Protein AF-Q8R4Y8-3-F1 (afdb_monomer_lite)

Foldseek 3Di:
DQPAACLDPVVDPVPPPDDDDDDDDDDDDPPPPPCPVVDDDDDDDDDDDDDDDDDDDDDDDDDDDDDDDDDDDDDDDDDDDDDDDDDDDDDDDDDDDDDDDDDDPPPDPPPPNDHHYLLNLLVVLQVLLVVCVVPVPVSLVVCVVVVVLVSLLVNQDLVSLLVLLVVLQDPDPDPVVVVVSLVSNLSSLSSLLSSLSSLLSSLVRPVVSQLDPVRLLSNLLSLVSLLLRDCVPPPDPSSVVSSLSSLLSSLSSLLSNCVRPVVRNLLSNLQSCVVCVLSNLVSLLVQLVCCVPRVSSVLSSLSSLLSSLVSLVVVVVVCVVPPDDDDRRGVQCLLQHDDVSPVSSLSSLVSLVCQLVVDDPPDPSNVSSVSSLVSCCSRYPVSVVVCVVVCVVVVVVVVVVVVVVVVVVCVVCVDPVVVVPPPPDDD

Sequence (427 aa):
MVKHCYVGRYIFDFNFSAFTETSEYSDLNGLDDSFKFWRAPSGTSTQDHEPSSLSTSETMVAASVVSSEIQPLLPSTLLPETALDQFVTQGQREMRPVRPRDSLLSTSLNRQYVFVTPSLLSAVCSLLDNLLAVTPRDAANAFQQAHLIELLCSTVDASLIEMCIQELKTPLPLPSAVEHIQAQASFFLEYLSSLSQLLKSCLLVEPKLVTQDELLKPLITNVIRVLIVCPKDVLDVQLVLAFYRTWTHLFDLLATLLRKAGAVSLVPLTSALAKHWEAVTDTLCRCVGLSFKCPALTIASLQFLSVLLAEEEKRRVQDKDKTNEGQAPTVALLLDGTQGSLSSSERLNETILQCYEGISPKDVLKRVAANALLSLLAVSRRAQRHALRSDLIENCMEQMKHINAQLNLDLLRPGKAVLKKKGGWLH

Radius of gyration: 32.99 Å; chains: 1; bounding box: 69×82×126 Å

Structure (mmCIF, N/CA/C/O backbone):
data_AF-Q8R4Y8-3-F1
#
_entry.id   AF-Q8R4Y8-3-F1
#
loop_
_atom_site.group_PDB
_atom_site.id
_atom_site.type_symbol
_atom_site.label_atom_id
_atom_site.label_alt_id
_atom_site.label_comp_id
_atom_site.label_asym_id
_atom_site.label_entity_id
_atom_site.label_seq_id
_atom_site.pdbx_PDB_ins_code
_atom_site.Cartn_x
_atom_site.Cartn_y
_atom_site.Cartn_z
_atom_site.occupancy
_atom_site.B_iso_or_equiv
_atom_site.auth_seq_id
_atom_site.auth_comp_id
_atom_site.auth_asym_id
_atom_site.auth_atom_id
_atom_site.pdbx_PDB_model_num
ATOM 1 N N . MET A 1 1 ? -5.712 3.691 27.702 1.00 42.06 1 MET A N 1
ATOM 2 C CA . MET A 1 1 ? -5.223 2.393 27.182 1.00 42.06 1 MET A CA 1
ATOM 3 C C . MET A 1 1 ? -6.347 1.721 26.408 1.00 42.06 1 MET A C 1
ATOM 5 O O . MET A 1 1 ? -7.205 1.104 27.024 1.00 42.06 1 MET A O 1
ATOM 9 N N . VAL A 1 2 ? -6.369 1.861 25.082 1.00 48.59 2 VAL A N 1
ATOM 10 C CA . VAL A 1 2 ? -7.293 1.108 24.220 1.00 48.59 2 VAL A CA 1
ATOM 11 C C . VAL A 1 2 ? -6.577 -0.184 23.848 1.00 48.59 2 VAL A C 1
ATOM 13 O O . VAL A 1 2 ? -5.680 -0.164 23.018 1.00 48.59 2 VAL A O 1
ATOM 16 N N . LYS A 1 3 ? -6.879 -1.284 24.545 1.00 53.25 3 LYS A N 1
ATOM 17 C CA . LYS A 1 3 ? -6.354 -2.613 24.177 1.00 53.25 3 LYS A CA 1
ATOM 18 C C . LYS A 1 3 ? -7.322 -3.401 23.294 1.00 53.25 3 LYS A C 1
ATOM 20 O O . LYS A 1 3 ? -6.895 -4.346 22.648 1.00 53.25 3 LYS A O 1
ATOM 25 N N . HIS A 1 4 ? -8.597 -3.010 23.254 1.00 54.97 4 HIS A N 1
ATOM 26 C CA . HIS A 1 4 ? -9.645 -3.714 22.521 1.00 54.97 4 HIS A CA 1
ATOM 27 C C . HIS A 1 4 ? -10.646 -2.699 21.946 1.00 54.97 4 HIS A C 1
ATOM 29 O O . HIS A 1 4 ? -11.167 -1.858 22.679 1.00 54.97 4 HIS A O 1
ATOM 35 N N . CYS A 1 5 ? -10.886 -2.760 20.635 1.00 55.31 5 CYS A N 1
ATOM 36 C CA . CYS A 1 5 ? -11.985 -2.052 19.978 1.00 55.31 5 CYS A CA 1
ATOM 37 C C . CYS A 1 5 ? -13.262 -2.890 20.132 1.00 55.31 5 CYS A C 1
ATOM 39 O O . CYS A 1 5 ? -13.204 -4.118 20.096 1.00 55.31 5 CYS A O 1
ATOM 41 N N . TYR A 1 6 ? -14.409 -2.248 20.334 1.00 53.44 6 TYR A N 1
ATOM 42 C CA . TYR A 1 6 ? -15.704 -2.913 20.326 1.00 53.44 6 TYR A CA 1
ATOM 43 C C . TYR A 1 6 ? -16.021 -3.372 18.902 1.00 53.44 6 TYR A C 1
ATOM 45 O O . TYR A 1 6 ? -16.311 -2.568 18.018 1.00 53.44 6 TYR A O 1
ATOM 53 N N . VAL A 1 7 ? -15.972 -4.683 18.697 1.00 60.50 7 VAL A N 1
ATOM 54 C CA . VAL A 1 7 ? -16.185 -5.358 17.416 1.00 60.50 7 VAL A CA 1
ATOM 55 C C . VAL A 1 7 ? -17.653 -5.746 17.180 1.00 60.50 7 VAL A C 1
ATOM 57 O O . VAL A 1 7 ? -17.950 -6.670 16.426 1.00 60.50 7 VAL A O 1
ATOM 60 N N . GLY A 1 8 ? -18.609 -5.077 17.829 1.00 64.38 8 GLY A N 1
ATOM 61 C CA . GLY A 1 8 ? -20.028 -5.409 17.665 1.00 64.38 8 GLY A CA 1
ATOM 62 C C . GLY A 1 8 ? -20.325 -6.879 17.979 1.00 64.38 8 GLY A C 1
ATOM 63 O O . GLY A 1 8 ? -19.883 -7.404 19.000 1.00 64.38 8 GLY A O 1
ATOM 64 N N . ARG A 1 9 ? -21.061 -7.549 17.082 1.00 55.94 9 ARG A N 1
ATOM 65 C CA . ARG A 1 9 ? -21.491 -8.949 17.263 1.00 55.94 9 ARG A CA 1
ATOM 66 C C . ARG A 1 9 ? -20.343 -9.957 17.393 1.00 55.94 9 ARG A C 1
ATOM 68 O O . ARG A 1 9 ? -20.520 -10.959 18.073 1.00 55.94 9 ARG A O 1
ATOM 75 N N . TYR A 1 10 ? -19.165 -9.672 16.840 1.00 56.09 10 TYR A N 1
ATOM 76 C CA . TYR A 1 10 ? -18.020 -10.595 16.849 1.00 56.09 10 TYR A CA 1
ATOM 77 C C . TYR A 1 10 ? -17.258 -10.644 18.182 1.00 56.09 10 TYR A C 1
ATOM 79 O O . TYR A 1 10 ? -16.223 -11.294 18.277 1.00 56.09 10 TYR A O 1
ATOM 87 N N . ILE A 1 11 ? -17.741 -9.954 19.219 1.00 53.22 11 ILE A N 1
ATOM 88 C CA . ILE A 1 11 ? -17.202 -10.085 20.582 1.00 53.22 11 ILE A CA 1
ATOM 89 C C . ILE A 1 11 ? -17.743 -11.345 21.275 1.00 53.22 11 ILE A C 1
ATOM 91 O O . ILE A 1 11 ? -17.110 -11.859 22.196 1.00 53.22 11 ILE A O 1
ATOM 95 N N . PHE A 1 12 ? -18.894 -11.860 20.836 1.00 38.84 12 PHE A N 1
ATOM 96 C CA . PHE A 1 12 ? -19.534 -13.016 21.449 1.00 38.84 12 PHE A CA 1
ATOM 97 C C . PHE A 1 12 ? -19.282 -14.266 20.603 1.00 38.84 12 PHE A C 1
ATOM 99 O O . PHE A 1 12 ? -20.021 -14.551 19.664 1.00 38.84 12 PHE A O 1
ATOM 106 N N . ASP A 1 13 ? -18.257 -15.038 20.966 1.00 34.19 13 ASP A N 1
ATOM 107 C CA . ASP A 1 13 ? -18.217 -16.460 20.621 1.00 34.19 13 ASP A CA 1
ATOM 108 C C . ASP A 1 13 ? -19.459 -17.109 21.259 1.00 34.19 13 ASP A C 1
ATOM 110 O O . ASP A 1 13 ? -19.509 -17.337 22.468 1.00 34.19 13 ASP A O 1
ATOM 114 N N . PHE A 1 14 ? -20.493 -17.393 20.462 1.00 33.72 14 PHE A N 1
ATOM 115 C CA . PHE A 1 14 ? -21.732 -18.056 20.901 1.00 33.72 14 PHE A CA 1
ATOM 116 C C . PHE A 1 14 ? -21.537 -19.541 21.279 1.00 33.72 14 PHE A C 1
ATOM 118 O O . PHE A 1 14 ? -22.496 -20.302 21.361 1.00 33.72 14 PHE A O 1
ATOM 125 N N . ASN A 1 15 ? -20.310 -19.958 21.594 1.00 28.05 15 ASN A N 1
ATOM 126 C CA . ASN A 1 15 ? -19.993 -21.279 22.129 1.00 28.05 15 ASN A CA 1
ATOM 127 C C . ASN A 1 15 ? -20.013 -21.299 23.667 1.00 28.05 15 ASN A C 1
ATOM 129 O O . ASN A 1 15 ? -19.156 -21.918 24.299 1.00 28.05 15 ASN A O 1
ATOM 133 N N . PHE A 1 16 ? -21.006 -20.658 24.292 1.00 27.89 16 PHE A N 1
ATOM 134 C CA . PHE A 1 16 ? -21.348 -20.993 25.673 1.00 27.89 16 PHE A CA 1
ATOM 135 C C . PHE A 1 16 ? -22.191 -22.265 25.656 1.00 27.89 16 PHE A C 1
ATOM 137 O O . PHE A 1 16 ? -23.352 -22.258 25.249 1.00 27.89 16 PHE A O 1
ATOM 144 N N . SER A 1 17 ? -21.570 -23.372 26.072 1.00 30.02 17 SER A N 1
ATOM 145 C CA . SER A 1 17 ? -22.256 -24.635 26.315 1.00 30.02 17 SER A CA 1
ATOM 146 C C . SER A 1 17 ? -23.485 -24.387 27.181 1.00 30.02 17 SER A C 1
ATOM 148 O O . SER A 1 17 ? -23.376 -23.737 28.223 1.00 30.02 17 SER A O 1
ATOM 150 N N . ALA A 1 18 ? -24.620 -24.924 26.740 1.00 27.20 18 ALA A N 1
ATOM 151 C CA . ALA A 1 18 ? -25.874 -24.973 27.467 1.00 27.20 18 ALA A CA 1
ATOM 152 C C . ALA A 1 18 ? -25.643 -25.239 28.963 1.00 27.20 18 ALA A C 1
ATOM 154 O O . ALA A 1 18 ? -25.324 -26.359 29.360 1.00 27.20 18 ALA A O 1
ATOM 155 N N . PHE A 1 19 ? -25.803 -24.202 29.787 1.00 33.78 19 PHE A N 1
ATOM 156 C CA . PHE A 1 19 ? -26.061 -24.400 31.202 1.00 33.78 19 PHE A CA 1
ATOM 157 C C . PHE A 1 19 ? -27.551 -24.679 31.342 1.00 33.78 19 PHE A C 1
ATOM 159 O O . PHE A 1 19 ? -28.408 -23.814 31.175 1.00 33.78 19 PHE A O 1
ATOM 166 N N . THR A 1 20 ? -27.799 -25.961 31.554 1.00 33.31 20 THR A N 1
ATOM 167 C CA . THR A 1 20 ? -29.002 -26.601 32.057 1.00 33.31 20 THR A CA 1
ATOM 168 C C . THR A 1 20 ? -29.746 -25.727 33.070 1.00 33.31 20 THR A C 1
ATOM 170 O O . THR A 1 20 ? -29.191 -25.336 34.092 1.00 33.31 20 THR A O 1
ATOM 173 N N . GLU A 1 21 ? -31.006 -25.440 32.737 1.00 33.28 21 GLU A N 1
ATOM 174 C CA . GLU A 1 21 ? -32.186 -25.441 33.610 1.00 33.28 21 GLU A CA 1
ATOM 175 C C . GLU A 1 21 ? -31.950 -25.218 35.116 1.00 33.28 21 GLU A C 1
ATOM 177 O O . GLU A 1 21 ? -31.513 -26.124 35.818 1.00 33.28 21 GLU A O 1
ATOM 182 N N . THR A 1 22 ? -32.360 -24.070 35.665 1.00 33.28 22 THR A N 1
ATOM 183 C CA . THR A 1 22 ? -33.640 -23.895 36.397 1.00 33.28 22 THR A CA 1
ATOM 184 C C . THR A 1 22 ? -33.687 -22.566 37.172 1.00 33.28 22 THR A C 1
ATOM 186 O O . THR A 1 22 ? -32.671 -22.064 37.633 1.00 33.28 22 THR A O 1
ATOM 189 N N . SER A 1 23 ? -34.921 -22.066 37.331 1.00 34.34 23 SER A N 1
ATOM 190 C CA . SER A 1 23 ? -35.426 -21.010 38.231 1.00 34.34 23 SER A CA 1
ATOM 191 C C . SER A 1 23 ? -35.289 -19.535 37.811 1.00 34.34 23 SER A C 1
ATOM 193 O O . SER A 1 23 ? -34.368 -18.826 38.203 1.00 34.34 23 SER A O 1
ATOM 195 N N . GLU A 1 24 ? -36.273 -19.104 37.012 1.00 35.25 24 GLU A N 1
ATOM 196 C CA . GLU A 1 24 ? -37.257 -18.046 37.326 1.00 35.25 24 GLU A CA 1
ATOM 197 C C . GLU A 1 24 ? -36.810 -16.871 38.222 1.00 35.25 24 GLU A C 1
ATOM 199 O O . GLU A 1 24 ? -36.640 -17.030 39.426 1.00 35.25 24 GLU A O 1
ATOM 204 N N . TYR A 1 25 ? -36.764 -15.650 37.669 1.00 34.78 25 TYR A N 1
ATOM 205 C CA . TYR A 1 25 ? -37.827 -14.627 37.790 1.00 34.78 25 TYR A CA 1
ATOM 206 C C . TYR A 1 25 ? -37.275 -13.216 37.467 1.00 34.78 25 TYR A C 1
ATOM 208 O O . TYR A 1 25 ? -36.256 -12.797 38.006 1.00 34.78 25 TYR A O 1
ATOM 216 N N . SER A 1 26 ? -38.038 -12.462 36.665 1.00 31.19 26 SER A N 1
ATOM 217 C CA . SER A 1 26 ? -38.034 -10.994 36.469 1.00 31.19 26 SER A CA 1
ATOM 218 C C . SER A 1 26 ? -36.935 -10.294 35.636 1.00 31.19 26 SER A C 1
ATOM 220 O O . SER A 1 26 ? -35.748 -10.538 35.788 1.00 31.19 26 SER A O 1
ATOM 222 N N . ASP A 1 27 ? -37.407 -9.350 34.805 1.00 36.03 27 ASP A N 1
ATOM 223 C CA . ASP A 1 27 ? -36.706 -8.297 34.041 1.00 36.03 27 ASP A CA 1
ATOM 224 C C . ASP A 1 27 ? -36.039 -8.618 32.690 1.00 36.03 27 ASP A C 1
ATOM 226 O O . ASP A 1 27 ? -34.824 -8.714 32.556 1.00 36.03 27 ASP A O 1
ATOM 230 N N . LEU A 1 28 ? -36.853 -8.613 31.626 1.00 38.28 28 LEU A N 1
ATOM 231 C CA . LEU A 1 28 ? -36.413 -8.470 30.230 1.00 38.28 28 LEU A CA 1
ATOM 232 C C . LEU A 1 28 ? -37.400 -7.578 29.451 1.00 38.28 28 LEU A C 1
ATOM 234 O O . LEU A 1 28 ? -38.079 -8.041 28.547 1.00 38.28 28 LEU A O 1
ATOM 238 N N . ASN A 1 29 ? -37.524 -6.299 29.826 1.00 42.62 29 ASN A N 1
ATOM 239 C CA . ASN A 1 29 ? -38.286 -5.297 29.050 1.00 42.62 29 ASN A CA 1
ATOM 240 C C . ASN A 1 29 ? -37.626 -3.895 29.003 1.00 42.62 29 ASN A C 1
ATOM 242 O O . ASN A 1 29 ? -38.253 -2.939 28.561 1.00 42.62 29 ASN A O 1
ATOM 246 N N . GLY A 1 30 ? -36.363 -3.746 29.432 1.00 43.50 30 GLY A N 1
ATOM 247 C CA . GLY A 1 30 ? -35.707 -2.433 29.599 1.00 43.50 30 GLY A CA 1
ATOM 248 C C . GLY A 1 30 ? -34.555 -2.089 28.642 1.00 43.50 30 GLY A C 1
ATOM 249 O O . GLY A 1 30 ? -33.936 -1.045 28.812 1.00 43.50 30 GLY A O 1
ATOM 250 N N . LEU A 1 31 ? -34.223 -2.941 27.663 1.00 42.69 31 LEU A N 1
ATOM 251 C CA . LEU A 1 31 ? -33.022 -2.773 26.816 1.00 42.69 31 LEU A CA 1
ATOM 252 C C . LEU A 1 31 ? -33.300 -2.316 25.370 1.00 42.69 31 LEU A C 1
ATOM 254 O O . LEU A 1 31 ? -32.356 -2.106 24.611 1.00 42.69 31 LEU A O 1
ATOM 258 N N . ASP A 1 32 ? -34.565 -2.111 24.989 1.00 46.66 32 ASP A N 1
ATOM 259 C CA . ASP A 1 32 ? -34.961 -1.813 23.598 1.00 46.66 32 ASP A CA 1
ATOM 260 C C . ASP A 1 32 ? -35.022 -0.302 23.253 1.00 46.66 32 ASP A C 1
ATOM 262 O O . ASP A 1 32 ? -35.231 0.086 22.104 1.00 46.66 32 ASP A O 1
ATOM 266 N N . ASP A 1 33 ? -34.794 0.596 24.221 1.00 44.38 33 ASP A N 1
ATOM 267 C CA . ASP A 1 33 ? -34.920 2.048 23.992 1.00 44.38 33 ASP A CA 1
ATOM 268 C C . ASP A 1 33 ? -33.618 2.759 23.570 1.00 44.38 33 ASP A C 1
ATOM 270 O O . ASP A 1 33 ? -33.674 3.847 22.991 1.00 44.38 33 ASP A O 1
ATOM 274 N N . SER A 1 34 ? -32.433 2.162 23.748 1.00 44.91 34 SER A N 1
ATOM 275 C CA . SER A 1 34 ? -31.162 2.834 23.398 1.00 44.91 34 SER A CA 1
ATOM 276 C C . SER A 1 34 ? -30.831 2.852 21.898 1.00 44.91 34 SER A C 1
ATOM 278 O O . SER A 1 34 ? -29.996 3.648 21.470 1.00 44.91 34 SER A O 1
ATOM 280 N N . PHE A 1 35 ? -31.498 2.040 21.071 1.00 44.84 35 PHE A N 1
ATOM 281 C CA . PHE A 1 35 ? -31.265 2.011 19.618 1.00 44.84 35 PHE A CA 1
ATOM 282 C C . PHE A 1 35 ? -32.154 2.981 18.825 1.00 44.84 35 PHE A C 1
ATOM 284 O O . PHE A 1 35 ? -31.871 3.259 17.659 1.00 44.84 35 PHE A O 1
ATOM 291 N N . LYS A 1 36 ? -33.192 3.558 19.446 1.00 49.59 36 LYS A N 1
ATOM 292 C CA . LYS A 1 36 ? -34.135 4.467 18.769 1.00 49.59 36 LYS A CA 1
ATOM 293 C C . LYS A 1 36 ? -33.513 5.816 18.381 1.00 49.59 36 LYS A C 1
ATOM 295 O O . LYS A 1 36 ? -33.969 6.428 17.422 1.00 49.59 36 LYS A O 1
ATOM 300 N N . PHE A 1 37 ? -32.440 6.241 19.050 1.00 45.28 37 PHE A N 1
ATOM 301 C CA . PHE A 1 37 ? -31.747 7.508 18.767 1.00 45.28 37 PHE A CA 1
ATOM 302 C C . PHE A 1 37 ? -30.786 7.456 17.571 1.00 45.28 37 PHE A C 1
ATOM 304 O O . PHE A 1 37 ? -30.341 8.499 17.103 1.00 45.28 37 PHE A O 1
ATOM 311 N N . TRP A 1 38 ? -30.473 6.262 17.060 1.00 44.94 38 TRP A N 1
ATOM 312 C CA . TRP A 1 38 ? -29.463 6.074 16.010 1.00 44.94 38 TRP A CA 1
ATOM 313 C C . TRP A 1 38 ? -30.053 5.850 14.613 1.00 44.94 38 TRP A C 1
ATOM 315 O O . TRP A 1 38 ? -29.318 5.589 13.662 1.00 44.94 38 TRP A O 1
ATOM 325 N N . ARG A 1 39 ? -31.378 5.963 14.461 1.00 43.28 39 ARG A N 1
ATOM 326 C CA . ARG A 1 39 ? -32.051 5.793 13.171 1.00 43.28 39 ARG A CA 1
ATOM 327 C C . ARG A 1 39 ? -31.914 7.079 12.345 1.00 43.28 39 ARG A C 1
ATOM 329 O O . ARG A 1 39 ? -32.522 8.096 12.670 1.00 43.28 39 ARG A O 1
ATOM 336 N N . ALA A 1 40 ? -31.108 7.036 11.282 1.00 38.22 40 ALA A N 1
ATOM 337 C CA . ALA A 1 40 ? -31.041 8.114 10.295 1.00 38.22 40 ALA A CA 1
ATOM 338 C C . ALA A 1 40 ? -32.429 8.313 9.641 1.00 38.22 40 ALA A C 1
ATOM 340 O O . ALA A 1 40 ? -33.098 7.316 9.355 1.00 38.22 40 ALA A O 1
ATOM 341 N N . PRO A 1 41 ? -32.893 9.555 9.403 1.00 43.56 41 PRO A N 1
ATOM 342 C CA . PRO A 1 41 ? -34.222 9.787 8.855 1.00 43.56 41 PRO A CA 1
ATOM 343 C C . PRO A 1 41 ? -34.289 9.314 7.398 1.00 43.56 41 PRO A C 1
ATOM 345 O O . PRO A 1 41 ? -33.743 9.937 6.489 1.00 43.56 41 PRO A O 1
ATOM 348 N N . SER A 1 42 ? -34.975 8.196 7.173 1.00 39.34 42 SER A N 1
ATOM 349 C CA . SER A 1 42 ? -35.345 7.691 5.853 1.00 39.34 42 SER A CA 1
ATOM 350 C C . SER A 1 42 ? -36.441 8.581 5.258 1.00 39.34 42 SER A C 1
ATOM 352 O O . SER A 1 42 ? -37.604 8.496 5.650 1.00 39.34 42 SER A O 1
ATOM 354 N N . GLY A 1 43 ? -36.058 9.467 4.335 1.00 35.09 43 GLY A N 1
ATOM 355 C CA . GLY A 1 43 ? -36.968 10.379 3.647 1.00 35.09 43 GLY A CA 1
ATOM 356 C C . GLY A 1 43 ? -37.843 9.665 2.617 1.00 35.09 43 GLY A C 1
ATOM 357 O O . GLY A 1 43 ? -37.335 9.092 1.656 1.00 35.09 43 GLY A O 1
ATOM 358 N N . THR A 1 44 ? -39.164 9.758 2.783 1.00 37.03 44 THR A N 1
ATOM 359 C CA . THR A 1 44 ? -40.130 9.559 1.697 1.00 37.03 44 THR A CA 1
ATOM 360 C C . THR A 1 44 ? -41.177 10.675 1.705 1.00 37.03 44 THR A C 1
ATOM 362 O O . THR A 1 44 ? -41.748 11.011 2.734 1.00 37.03 44 THR A O 1
ATOM 365 N N . SER A 1 45 ? -41.359 11.227 0.504 1.00 33.00 45 SER A N 1
ATOM 366 C CA . SER A 1 45 ? -42.479 12.001 -0.043 1.00 33.00 45 SER A CA 1
ATOM 367 C C . SER A 1 45 ? -42.894 13.353 0.566 1.00 33.00 45 SER A C 1
ATOM 369 O O . SER A 1 45 ? -43.602 13.425 1.563 1.00 33.00 45 SER A O 1
ATOM 371 N N . THR A 1 46 ? -42.560 14.399 -0.198 1.00 30.70 46 THR A N 1
ATOM 372 C CA . THR A 1 46 ? -43.506 15.350 -0.820 1.00 30.70 46 THR A CA 1
ATOM 373 C C . THR A 1 46 ? -44.484 16.103 0.090 1.00 30.70 46 THR A C 1
ATOM 375 O O . THR A 1 46 ? -45.596 15.639 0.304 1.00 30.70 46 THR A O 1
ATOM 378 N N . GLN A 1 47 ? -44.148 17.341 0.469 1.00 36.59 47 GLN A N 1
ATOM 379 C CA . GLN A 1 47 ? -44.952 18.510 0.079 1.00 36.59 47 GLN A CA 1
ATOM 380 C C . GLN A 1 47 ? -44.273 19.833 0.445 1.00 36.59 47 GLN A C 1
ATOM 382 O O . GLN A 1 47 ? -43.646 19.978 1.489 1.00 36.59 47 GLN A O 1
ATOM 387 N N . ASP A 1 48 ? -44.418 20.759 -0.493 1.00 33.47 48 ASP A N 1
ATOM 388 C CA . ASP A 1 48 ? -43.978 22.145 -0.545 1.00 33.47 48 ASP A CA 1
ATOM 389 C C . ASP A 1 48 ? -44.143 22.936 0.761 1.00 33.47 48 ASP A C 1
ATOM 391 O O . ASP A 1 48 ? -45.251 23.052 1.275 1.00 33.47 48 ASP A O 1
ATOM 395 N N . HIS A 1 49 ? -43.052 23.548 1.234 1.00 35.66 49 HIS A N 1
ATOM 396 C CA . HIS A 1 49 ? -43.031 24.923 1.750 1.00 35.66 49 HIS A CA 1
ATOM 397 C C . HIS A 1 49 ? -41.581 25.373 2.034 1.00 35.66 49 HIS A C 1
ATOM 399 O O . HIS A 1 49 ? -40.908 24.870 2.931 1.00 35.66 49 HIS A O 1
ATOM 405 N N . GLU A 1 50 ? -41.099 26.342 1.249 1.00 33.34 50 GLU A N 1
ATOM 406 C CA . GLU A 1 50 ? -40.035 27.291 1.627 1.00 33.34 50 GLU A CA 1
ATOM 407 C C . GLU A 1 50 ? -40.413 28.059 2.919 1.00 33.34 50 GLU A C 1
ATOM 409 O O . GLU A 1 50 ? -41.606 28.116 3.236 1.00 33.34 50 GLU A O 1
ATOM 414 N N . PRO A 1 51 ? -39.513 28.827 3.576 1.00 39.44 51 PRO A N 1
ATOM 415 C CA . PRO A 1 51 ? -38.042 28.867 3.549 1.00 39.44 51 PRO A CA 1
ATOM 416 C C . PRO A 1 51 ? -37.445 29.045 4.980 1.00 39.44 51 PRO A C 1
ATOM 418 O O . PRO A 1 51 ? -38.144 28.965 5.985 1.00 39.44 51 PRO A O 1
ATOM 421 N N . SER A 1 52 ? -36.161 29.416 5.045 1.00 37.50 52 SER A N 1
ATOM 422 C CA . SER A 1 52 ? -35.530 30.327 6.025 1.00 37.50 52 SER A CA 1
ATOM 423 C C . SER A 1 52 ? -34.465 29.762 6.979 1.00 37.50 52 SER A C 1
ATOM 425 O O . SER A 1 52 ? -34.643 28.844 7.771 1.00 37.50 52 SER A O 1
ATOM 427 N N . SER A 1 53 ? -33.311 30.401 6.823 1.00 31.83 53 SER A N 1
ATOM 428 C CA . SER A 1 53 ? -32.033 30.347 7.511 1.00 31.83 53 SER A CA 1
ATOM 429 C C . SER A 1 53 ? -32.134 30.418 9.036 1.00 31.83 53 SER A C 1
ATOM 431 O O . SER A 1 53 ? -32.751 31.342 9.559 1.00 31.83 53 SER A O 1
ATOM 433 N N . LEU A 1 54 ? -31.395 29.565 9.752 1.00 37.59 54 LEU A N 1
ATOM 434 C CA . LEU A 1 54 ? -31.015 29.835 11.141 1.00 37.59 54 LEU A CA 1
ATOM 435 C C . LEU A 1 54 ? -29.513 29.614 11.336 1.00 37.59 54 LEU A C 1
ATOM 437 O O . LEU A 1 54 ? -28.991 28.504 11.279 1.00 37.59 54 LEU A O 1
ATOM 441 N N . SER A 1 55 ? -28.846 30.751 11.516 1.00 34.03 55 SER A N 1
ATOM 442 C CA . SER A 1 55 ? -27.459 30.924 11.921 1.00 34.03 55 SER A CA 1
ATOM 443 C C . SER A 1 55 ? -27.282 30.522 13.388 1.00 34.03 55 SER A C 1
ATOM 445 O O . SER A 1 55 ? -28.160 30.757 14.214 1.00 34.03 55 SER A O 1
ATOM 447 N N . THR A 1 56 ? -26.128 29.944 13.710 1.00 36.62 56 THR A N 1
ATOM 448 C CA . THR A 1 56 ? -25.696 29.582 15.064 1.00 36.62 56 THR A CA 1
ATOM 449 C C . THR A 1 56 ? -25.326 30.822 15.877 1.00 36.62 56 THR A C 1
ATOM 451 O O . THR A 1 56 ? -24.391 31.529 15.498 1.00 36.62 56 THR A O 1
ATOM 454 N N . SER A 1 57 ? -25.992 31.032 17.013 1.00 38.12 57 SER A N 1
ATOM 455 C CA . SER A 1 57 ? -25.607 32.023 18.021 1.00 38.12 57 SER A CA 1
ATOM 456 C C . SER A 1 57 ? -25.690 31.418 19.426 1.00 38.12 57 SER A C 1
ATOM 458 O O . SER A 1 57 ? -26.739 30.930 19.831 1.00 38.12 57 SER A O 1
ATOM 460 N N . GLU A 1 58 ? -24.561 31.510 20.134 1.00 42.72 58 GLU A N 1
ATOM 461 C CA . GLU A 1 58 ? -24.429 31.727 21.586 1.00 42.72 58 GLU A CA 1
ATOM 462 C C . GLU A 1 58 ? -24.801 30.601 22.574 1.00 42.72 58 GLU A C 1
ATOM 464 O O . GLU A 1 58 ? -25.936 30.456 23.017 1.00 42.72 58 GLU A O 1
ATOM 469 N N . THR A 1 59 ? -23.768 29.910 23.076 1.00 44.38 59 THR A N 1
ATOM 470 C CA . THR A 1 59 ? -23.792 29.256 24.396 1.00 44.38 59 THR A CA 1
ATOM 471 C C . THR A 1 59 ? -23.233 30.233 25.434 1.00 44.38 59 THR A C 1
ATOM 473 O O . THR A 1 59 ? -22.023 30.457 25.488 1.00 44.38 59 THR A O 1
ATOM 476 N N . MET A 1 60 ? -24.099 30.816 26.267 1.00 43.22 60 MET A N 1
ATOM 477 C CA . MET A 1 60 ? -23.692 31.572 27.457 1.00 43.22 60 MET A CA 1
ATOM 478 C C . MET A 1 60 ? -23.317 30.616 28.600 1.00 43.22 60 MET A C 1
ATOM 480 O O . MET A 1 60 ? -24.088 29.730 28.963 1.00 43.22 60 MET A O 1
ATOM 484 N N . VAL A 1 61 ? -22.143 30.828 29.196 1.00 38.97 61 VAL A N 1
ATOM 485 C CA . VAL A 1 61 ? -21.697 30.177 30.437 1.00 38.97 61 VAL A CA 1
ATOM 486 C C . VAL A 1 61 ? -22.129 31.051 31.616 1.00 38.97 61 VAL A C 1
ATOM 488 O O . VAL A 1 61 ? -21.668 32.183 31.749 1.00 38.97 61 VAL A O 1
ATOM 491 N N . ALA A 1 62 ? -23.010 30.537 32.474 1.00 39.25 62 ALA A N 1
ATOM 492 C CA . ALA A 1 62 ? -23.373 31.195 33.725 1.00 39.25 62 ALA A CA 1
ATOM 493 C C . ALA A 1 62 ? -22.289 30.950 34.789 1.00 39.25 62 ALA A C 1
ATOM 495 O O . ALA A 1 62 ? -22.006 29.810 35.157 1.00 39.25 62 ALA A O 1
ATOM 496 N N . ALA A 1 63 ? -21.691 32.033 35.285 1.00 31.62 63 ALA A N 1
ATOM 497 C CA . ALA A 1 63 ? -20.806 32.029 36.442 1.00 31.62 63 ALA A CA 1
ATOM 498 C C . ALA A 1 63 ? -21.638 32.043 37.734 1.00 31.62 63 ALA A C 1
ATOM 500 O O . ALA A 1 63 ? -22.464 32.935 37.918 1.00 31.62 63 ALA A O 1
ATOM 501 N N . SER A 1 64 ? -21.389 31.100 38.647 1.00 37.97 64 SER A N 1
ATOM 502 C CA . SER A 1 64 ? -21.850 31.204 40.034 1.00 37.97 64 SER A CA 1
ATOM 503 C C . SER A 1 64 ? -20.652 31.276 40.970 1.00 37.97 64 SER A C 1
ATOM 505 O O . SER A 1 64 ? -19.862 30.343 41.092 1.00 37.97 64 SER A O 1
ATOM 507 N N . VAL A 1 65 ? -20.556 32.433 41.612 1.00 37.47 65 VAL A N 1
ATOM 508 C CA . VAL A 1 65 ? -19.738 32.766 42.776 1.00 37.47 65 VAL A CA 1
ATOM 509 C C . VAL A 1 65 ? -20.126 31.851 43.946 1.00 37.47 65 VAL A C 1
ATOM 511 O O . VAL A 1 65 ? -21.311 31.581 44.117 1.00 37.47 65 VAL A O 1
ATOM 514 N N . VAL A 1 66 ? -19.153 31.384 44.738 1.00 37.25 66 VAL A N 1
ATOM 515 C CA . VAL A 1 66 ? -19.091 31.509 46.213 1.00 37.25 66 VAL A CA 1
ATOM 516 C C . VAL A 1 66 ? -17.830 30.804 46.743 1.00 37.25 66 VAL A C 1
ATOM 518 O O . VAL A 1 66 ? -17.474 29.699 46.346 1.00 37.25 66 VAL A O 1
ATOM 521 N N . SER A 1 67 ? -17.156 31.543 47.620 1.00 35.34 67 SER A N 1
ATOM 522 C CA . SER A 1 67 ? -15.893 31.323 48.318 1.00 35.34 67 SER A CA 1
ATOM 523 C C . SER A 1 67 ? -15.764 30.071 49.196 1.00 35.34 67 SER A C 1
ATOM 525 O O . SER A 1 67 ? -16.700 29.679 49.880 1.00 35.34 67 SER A O 1
ATOM 527 N N . SER A 1 68 ? -14.505 29.622 49.253 1.00 34.34 68 SER A N 1
ATOM 528 C CA . SER A 1 68 ? -13.699 29.198 50.415 1.00 34.34 68 SER A CA 1
ATOM 529 C C . SER A 1 68 ? -14.129 28.026 51.307 1.00 34.34 68 SER A C 1
ATOM 531 O O . SER A 1 68 ? -15.077 28.117 52.072 1.00 34.34 68 SER A O 1
ATOM 533 N N . GLU A 1 69 ? -13.232 27.029 51.302 1.00 33.25 69 GLU A N 1
ATOM 534 C CA . GLU A 1 69 ? -12.846 26.119 52.395 1.00 33.25 69 GLU A CA 1
ATOM 535 C C . GLU A 1 69 ? -13.910 25.153 52.951 1.00 33.25 69 GLU A C 1
ATOM 537 O O . GLU A 1 69 ? -14.829 25.545 53.655 1.00 33.25 69 GLU A O 1
ATOM 542 N N . ILE A 1 70 ? -13.703 23.843 52.732 1.00 34.88 70 ILE A N 1
ATOM 543 C CA . ILE A 1 70 ? -13.447 22.813 53.770 1.00 34.88 70 ILE A CA 1
ATOM 544 C C . ILE A 1 70 ? -13.547 21.393 53.156 1.00 34.88 70 ILE A C 1
ATOM 546 O O . ILE A 1 70 ? -14.340 21.110 52.264 1.00 34.88 70 ILE A O 1
ATOM 550 N N . GLN A 1 71 ? -12.644 20.537 53.638 1.00 32.69 71 GLN A N 1
ATOM 551 C CA . GLN A 1 71 ? -12.245 19.173 53.263 1.00 32.69 71 GLN A CA 1
ATOM 552 C C . GLN A 1 71 ? -13.328 18.061 53.221 1.00 32.69 71 GLN A C 1
ATOM 554 O O . GLN A 1 71 ? -14.415 18.227 53.768 1.00 32.69 71 GLN A O 1
ATOM 559 N N . PRO A 1 72 ? -13.006 16.891 52.612 1.00 29.86 72 PRO A N 1
ATOM 560 C CA . PRO A 1 72 ? -13.961 15.843 52.250 1.00 29.86 72 PRO A CA 1
ATOM 561 C C . PRO A 1 72 ? -14.164 14.810 53.371 1.00 29.86 72 PRO A C 1
ATOM 563 O O . PRO A 1 72 ? -13.191 14.339 53.957 1.00 29.86 72 PRO A O 1
ATOM 566 N N . LEU A 1 73 ? -15.409 14.385 53.621 1.00 34.38 73 LEU A N 1
ATOM 567 C CA . LEU A 1 73 ? -15.737 13.272 54.524 1.00 34.38 73 LEU A CA 1
ATOM 568 C C . LEU A 1 73 ? -16.883 12.401 53.974 1.00 34.38 73 LEU A C 1
ATOM 570 O O . LEU A 1 73 ? -17.817 12.891 53.346 1.00 34.38 73 LEU A O 1
ATOM 574 N N . LEU A 1 74 ? -16.727 11.093 54.209 1.00 37.88 74 LEU A N 1
ATOM 575 C CA . LEU A 1 74 ? -17.515 9.937 53.760 1.00 37.88 74 LEU A CA 1
ATOM 576 C C . LEU A 1 74 ? -19.035 9.990 54.053 1.00 37.88 74 LEU A C 1
ATOM 578 O O . LEU A 1 74 ? -19.461 10.702 54.960 1.00 37.88 74 LEU A O 1
ATOM 582 N N . PRO A 1 75 ? -19.852 9.171 53.349 1.00 35.62 75 PRO A N 1
ATOM 583 C CA . PRO A 1 75 ? -21.305 9.196 53.470 1.00 35.62 75 PRO A CA 1
ATOM 584 C C . PRO A 1 75 ? -21.796 8.361 54.662 1.00 35.62 75 PRO A C 1
ATOM 586 O O . PRO A 1 75 ? -21.542 7.158 54.736 1.00 35.62 75 PRO A O 1
ATOM 589 N N . SER A 1 76 ? -22.540 9.001 55.568 1.00 35.75 76 SER A N 1
ATOM 590 C CA . SER A 1 76 ? -23.251 8.343 56.669 1.00 35.75 76 SER A CA 1
ATOM 591 C C . SER A 1 76 ? -24.701 8.021 56.310 1.00 35.75 76 SER A C 1
ATOM 593 O O . SER A 1 76 ? -25.446 8.832 55.764 1.00 35.75 76 SER A O 1
ATOM 595 N N . THR A 1 77 ? -25.066 6.802 56.681 1.00 36.19 77 THR A N 1
ATOM 596 C CA . THR A 1 77 ? -26.374 6.148 56.702 1.00 36.19 77 THR A CA 1
ATOM 597 C C . THR A 1 77 ? -27.470 6.892 57.483 1.00 36.19 77 THR A C 1
ATOM 599 O O . THR A 1 77 ? -27.268 7.284 58.626 1.00 36.19 77 THR A O 1
ATOM 602 N N . LEU A 1 78 ? -28.638 7.002 56.835 1.00 40.12 78 LEU A N 1
ATOM 603 C CA . LEU A 1 78 ? -30.032 6.842 57.305 1.00 40.12 78 LEU A CA 1
ATOM 604 C C . LEU A 1 78 ? -30.381 7.090 58.803 1.00 40.12 78 LEU A C 1
ATOM 606 O O . LEU A 1 78 ? -30.185 6.203 59.624 1.00 40.12 78 LEU A O 1
ATOM 610 N N . LEU A 1 79 ? -30.996 8.264 59.066 1.00 43.97 79 LEU A N 1
ATOM 611 C CA . LEU A 1 79 ? -32.360 8.539 59.620 1.00 43.97 79 LEU A CA 1
ATOM 612 C C . LEU A 1 79 ? -32.850 7.885 60.953 1.00 43.97 79 LEU A C 1
ATOM 614 O O . LEU A 1 79 ? -32.505 6.751 61.254 1.00 43.97 79 LEU A O 1
ATOM 618 N N . PRO A 1 80 ? -33.761 8.540 61.720 1.00 38.53 80 PRO A N 1
ATOM 619 C CA . PRO A 1 80 ? -33.444 9.484 62.794 1.00 38.53 80 PRO A CA 1
ATOM 620 C C . PRO A 1 80 ? -34.053 9.107 64.168 1.00 38.53 80 PRO A C 1
ATOM 622 O O . PRO A 1 80 ? -34.938 8.267 64.301 1.00 38.53 80 PRO A O 1
ATOM 625 N N . GLU A 1 81 ? -33.571 9.813 65.185 1.00 32.94 81 GLU A N 1
ATOM 626 C CA . GLU A 1 81 ? -33.845 9.697 66.618 1.00 32.94 81 GLU A CA 1
ATOM 627 C C . GLU A 1 81 ? -35.153 10.390 67.049 1.00 32.94 81 GLU A C 1
ATOM 629 O O . GLU A 1 81 ? -35.444 11.505 66.611 1.00 32.94 81 GLU A O 1
ATOM 634 N N . THR A 1 82 ? -35.916 9.788 67.972 1.00 36.69 82 THR A N 1
ATOM 635 C CA . THR A 1 82 ? -36.646 10.553 69.003 1.00 36.69 82 THR A CA 1
ATOM 636 C C . THR A 1 82 ? -37.049 9.690 70.205 1.00 36.69 82 THR A C 1
ATOM 638 O O . THR A 1 82 ? -37.817 8.750 70.045 1.00 36.69 82 THR A O 1
ATOM 641 N N . ALA A 1 83 ? -36.590 10.139 71.386 1.00 38.69 83 ALA A N 1
ATOM 642 C CA . ALA A 1 83 ? -37.211 10.042 72.719 1.00 38.69 83 ALA A CA 1
ATOM 643 C C . ALA A 1 83 ? -37.389 8.638 73.340 1.00 38.69 83 ALA A C 1
ATOM 645 O O . ALA A 1 83 ? -37.854 7.712 72.698 1.00 38.69 83 ALA A O 1
ATOM 646 N N . LEU A 1 84 ? -37.170 8.388 74.627 1.00 37.16 84 LEU A N 1
ATOM 647 C CA . LEU A 1 84 ? -36.597 9.068 75.792 1.00 37.16 84 LEU A CA 1
ATOM 648 C C . LEU A 1 84 ? -36.577 7.959 76.875 1.00 37.16 84 LEU A C 1
ATOM 650 O O . LEU A 1 84 ? -37.371 7.023 76.792 1.00 37.16 84 LEU A O 1
ATOM 654 N N . ASP A 1 85 ? -35.749 8.131 77.903 1.00 36.94 85 ASP A N 1
ATOM 655 C CA . ASP A 1 85 ? -35.799 7.445 79.205 1.00 36.94 85 ASP A CA 1
ATOM 656 C C . ASP A 1 85 ? -35.298 5.993 79.310 1.00 36.94 85 ASP A C 1
ATOM 658 O O . ASP A 1 85 ? -35.607 5.130 78.503 1.00 36.94 85 ASP A O 1
ATOM 662 N N . GLN A 1 86 ? -34.602 5.567 80.363 1.00 35.31 86 GLN A N 1
ATOM 663 C CA . GLN A 1 86 ? -33.764 6.170 81.408 1.00 35.31 86 GLN A CA 1
ATOM 664 C C . GLN A 1 86 ? -33.330 4.963 82.279 1.00 35.31 86 GLN A C 1
ATOM 666 O O . GLN A 1 86 ? -34.135 4.054 82.468 1.00 35.31 86 GLN A O 1
ATOM 671 N N . PHE A 1 87 ? -32.119 4.997 82.863 1.00 34.75 87 PHE A N 1
ATOM 672 C CA . PHE A 1 87 ? -31.684 4.194 84.036 1.00 34.75 87 PHE A CA 1
ATOM 673 C C . PHE A 1 87 ? -31.379 2.679 83.810 1.00 34.75 87 PHE A C 1
ATOM 675 O O . PHE A 1 87 ? -32.091 1.997 83.097 1.00 34.75 87 PHE A O 1
ATOM 682 N N . VAL A 1 88 ? -30.373 2.007 84.402 1.00 41.25 88 VAL A N 1
ATOM 683 C CA . VAL A 1 88 ? -29.252 2.350 85.304 1.00 41.25 88 VAL A CA 1
ATOM 684 C C . VAL A 1 88 ? -28.374 1.092 85.524 1.00 41.25 88 VAL A C 1
ATOM 686 O O . VAL A 1 88 ? -28.872 -0.027 85.533 1.00 41.25 88 VAL A O 1
ATOM 689 N N . THR A 1 89 ? -27.068 1.329 85.720 1.00 38.91 89 THR A N 1
ATOM 690 C CA . THR A 1 89 ? -26.053 0.567 86.498 1.00 38.91 89 THR A CA 1
ATOM 691 C C . THR A 1 89 ? -25.587 -0.861 86.135 1.00 38.91 89 THR A C 1
ATOM 693 O O . THR A 1 89 ? -26.235 -1.850 86.444 1.00 38.91 89 THR A O 1
ATOM 696 N N . GLN A 1 90 ? -24.311 -0.905 85.705 1.00 35.44 90 GLN A N 1
ATOM 697 C CA . GLN A 1 90 ? -23.144 -1.437 86.453 1.00 35.44 90 GLN A CA 1
ATOM 698 C C . GLN A 1 90 ? -22.895 -2.963 86.499 1.00 35.44 90 GLN A C 1
ATOM 700 O O . GLN A 1 90 ? -23.638 -3.707 87.121 1.00 35.44 90 GLN A O 1
ATOM 705 N N . GLY A 1 91 ? -21.720 -3.390 85.996 1.00 35.47 91 GLY A N 1
ATOM 706 C CA . GLY A 1 91 ? -21.043 -4.598 86.503 1.00 35.47 91 GLY A CA 1
ATOM 707 C C . GLY A 1 91 ? -20.187 -5.416 85.521 1.00 35.47 91 GLY A C 1
ATOM 708 O O . GLY A 1 91 ? -20.684 -6.334 84.896 1.00 35.47 91 GLY A O 1
ATOM 709 N N . GLN A 1 92 ? -18.880 -5.125 85.485 1.00 35.31 92 GLN A N 1
ATOM 710 C CA . GLN A 1 92 ? -17.754 -6.085 85.419 1.00 35.31 92 GLN A CA 1
ATOM 711 C C . GLN A 1 92 ? -17.576 -7.096 84.245 1.00 35.31 92 GLN A C 1
ATOM 713 O O . GLN A 1 92 ? -18.190 -8.148 84.184 1.00 35.31 92 GLN A O 1
ATOM 718 N N . ARG A 1 93 ? -16.577 -6.769 83.403 1.00 30.66 93 ARG A N 1
ATOM 719 C CA . ARG A 1 93 ? -15.413 -7.556 82.908 1.00 30.66 93 ARG A CA 1
ATOM 720 C C . ARG A 1 93 ? -15.521 -9.066 82.565 1.00 30.66 93 ARG A C 1
ATOM 722 O O . ARG A 1 93 ? -15.827 -9.890 83.409 1.00 30.66 93 ARG A O 1
ATOM 729 N N . GLU A 1 94 ? -14.946 -9.352 81.384 1.00 31.91 94 GLU A N 1
ATOM 730 C CA . GLU A 1 94 ? -14.289 -10.592 80.903 1.00 31.91 94 GLU A CA 1
ATOM 731 C C . GLU A 1 94 ? -15.133 -11.691 80.231 1.00 31.91 94 GLU A C 1
ATOM 733 O O . GLU A 1 94 ? -15.556 -12.644 80.863 1.00 31.91 94 GLU A O 1
ATOM 738 N N . MET A 1 95 ? -15.221 -11.631 78.891 1.00 36.28 95 MET A N 1
ATOM 739 C CA . MET A 1 95 ? -14.914 -12.764 77.992 1.00 36.28 95 MET A CA 1
ATOM 740 C C . MET A 1 95 ? -14.796 -12.239 76.543 1.00 36.28 95 MET A C 1
ATOM 742 O O . MET A 1 95 ? -15.765 -11.744 75.973 1.00 36.28 95 MET A O 1
ATOM 746 N N . ARG A 1 96 ? -13.609 -12.313 75.923 1.00 30.64 96 ARG A N 1
ATOM 747 C CA . ARG A 1 96 ? -13.436 -12.089 74.469 1.00 30.64 96 ARG A CA 1
ATOM 748 C C . ARG A 1 96 ? -14.080 -13.257 73.705 1.00 30.64 96 ARG A C 1
ATOM 750 O O . ARG A 1 96 ? -13.654 -14.385 73.947 1.00 30.64 96 ARG A O 1
ATOM 757 N N . PRO A 1 97 ? -14.965 -13.040 72.715 1.00 36.88 97 PRO A N 1
ATOM 758 C CA . PRO A 1 97 ? -15.244 -14.056 71.718 1.00 36.88 97 PRO A CA 1
ATOM 759 C C . PRO A 1 97 ? -14.284 -13.870 70.537 1.00 36.88 97 PRO A C 1
ATOM 761 O O . PRO A 1 97 ? -14.343 -12.893 69.790 1.00 36.88 97 PRO A O 1
ATOM 764 N N . VAL A 1 98 ? -13.373 -14.832 70.400 1.00 34.94 98 VAL A N 1
ATOM 765 C CA . VAL A 1 98 ? -12.617 -15.127 69.179 1.00 34.94 98 VAL A CA 1
ATOM 766 C C . VAL A 1 98 ? -13.627 -15.352 68.048 1.00 34.94 98 VAL A C 1
ATOM 768 O O . VAL A 1 98 ? -14.473 -16.235 68.163 1.00 34.94 98 VAL A O 1
ATOM 771 N N . ARG A 1 99 ? -13.573 -14.552 66.974 1.00 37.59 99 ARG A N 1
ATOM 772 C CA . ARG A 1 99 ? -14.359 -14.792 65.751 1.00 37.59 99 ARG A CA 1
ATOM 773 C C . ARG A 1 99 ? -13.493 -15.402 64.646 1.00 37.59 99 ARG A C 1
ATOM 775 O O . ARG A 1 99 ? -12.298 -15.104 64.592 1.00 37.59 99 ARG A O 1
ATOM 782 N N . PRO A 1 100 ? -14.078 -16.286 63.821 1.00 34.06 100 PRO A N 1
ATOM 783 C CA . PRO A 1 100 ? -13.359 -17.274 63.037 1.00 34.06 100 PRO A CA 1
ATOM 784 C C . PRO A 1 100 ? -12.777 -16.671 61.763 1.00 34.06 100 PRO A C 1
ATOM 786 O O . PRO A 1 100 ? -13.208 -15.640 61.255 1.00 34.06 100 PRO A O 1
ATOM 789 N N . ARG A 1 101 ? -11.743 -17.352 61.293 1.00 31.55 101 ARG A N 1
ATOM 790 C CA . ARG A 1 101 ? -10.880 -17.007 60.177 1.00 31.55 101 ARG A CA 1
ATOM 791 C C . ARG A 1 101 ? -11.532 -17.490 58.881 1.00 31.55 101 ARG A C 1
ATOM 793 O O . ARG A 1 101 ? -11.216 -18.585 58.429 1.00 31.55 101 ARG A O 1
ATOM 800 N N . ASP A 1 102 ? -12.395 -16.672 58.291 1.00 34.84 102 ASP A N 1
ATOM 801 C CA . ASP A 1 102 ? -12.943 -16.956 56.964 1.00 34.84 102 ASP A CA 1
ATOM 802 C C . ASP A 1 102 ? -12.051 -16.342 55.883 1.00 34.84 102 ASP A C 1
ATOM 804 O O . ASP A 1 102 ? -11.988 -15.137 55.640 1.00 34.84 102 ASP A O 1
ATOM 808 N N . SER A 1 103 ? -11.280 -17.255 55.301 1.00 34.53 103 SER A N 1
ATOM 809 C CA . SER A 1 103 ? -10.610 -17.160 54.013 1.00 34.53 103 SER A CA 1
ATOM 810 C C . SER A 1 103 ? -11.609 -16.827 52.892 1.00 34.53 103 SER A C 1
ATOM 812 O O . SER A 1 103 ? -12.786 -17.151 53.008 1.00 34.53 103 SER A O 1
ATOM 814 N N . LEU A 1 104 ? -11.087 -16.313 51.769 1.00 32.53 104 LEU A N 1
ATOM 815 C CA . LEU A 1 104 ? -11.749 -16.145 50.457 1.00 32.53 104 LEU A CA 1
ATOM 816 C C . LEU A 1 104 ? -12.430 -14.795 50.164 1.00 32.53 104 LEU A C 1
ATOM 818 O O . LEU A 1 104 ? -13.542 -14.750 49.654 1.00 32.53 104 LEU A O 1
ATOM 822 N N . LEU A 1 105 ? -11.716 -13.684 50.354 1.00 33.47 105 LEU A N 1
ATOM 823 C CA . LEU A 1 105 ? -12.002 -12.427 49.640 1.00 33.47 105 LEU A CA 1
ATOM 824 C C . LEU A 1 105 ? -10.709 -11.820 49.071 1.00 33.47 105 LEU A C 1
ATOM 826 O O . LEU A 1 105 ? -10.379 -10.660 49.290 1.00 33.47 105 LEU A O 1
ATOM 830 N N . SER A 1 106 ? -9.958 -12.617 48.312 1.00 33.56 106 SER A N 1
ATOM 831 C CA . SER A 1 106 ? -9.090 -12.090 47.256 1.00 33.56 106 SER A CA 1
ATOM 832 C C . SER A 1 106 ? -9.980 -11.829 46.041 1.00 33.56 106 SER A C 1
ATOM 834 O O . SER A 1 106 ? -10.073 -12.639 45.121 1.00 33.56 106 SER A O 1
ATOM 836 N N . THR A 1 107 ? -10.708 -10.714 46.090 1.00 35.12 107 THR A N 1
ATOM 837 C CA . THR A 1 107 ? -11.471 -10.181 44.965 1.00 35.12 107 THR A CA 1
ATOM 838 C C . THR A 1 107 ? -10.533 -9.995 43.779 1.00 35.12 107 THR A C 1
ATOM 840 O O . THR A 1 107 ? -9.590 -9.203 43.797 1.00 35.12 107 THR A O 1
ATOM 843 N N . SER A 1 108 ? -10.786 -10.793 42.748 1.00 39.06 108 SER A N 1
ATOM 844 C CA . SER A 1 108 ? -10.214 -10.670 41.419 1.00 39.06 108 SER A CA 1
ATOM 845 C C . SER A 1 108 ? -10.312 -9.217 40.954 1.00 39.06 108 SER A C 1
ATOM 847 O O . SER A 1 108 ? -11.394 -8.634 40.897 1.00 39.06 108 SER A O 1
ATOM 849 N N . LEU A 1 109 ? -9.162 -8.618 40.638 1.00 34.62 109 LEU A N 1
ATOM 850 C CA . LEU A 1 109 ? -9.065 -7.323 39.969 1.00 34.62 109 LEU A CA 1
ATOM 851 C C . LEU A 1 109 ? -9.921 -7.359 38.695 1.00 34.62 109 LEU A C 1
ATOM 853 O O . LEU A 1 109 ? -9.523 -7.925 37.676 1.00 34.62 109 LEU A O 1
ATOM 857 N N . ASN A 1 110 ? -11.111 -6.768 38.775 1.00 36.88 110 ASN A N 1
ATOM 858 C CA . ASN A 1 110 ? -12.025 -6.599 37.660 1.00 36.88 110 ASN A CA 1
ATOM 859 C C . ASN A 1 110 ? -11.361 -5.649 36.653 1.00 36.88 110 ASN A C 1
ATOM 861 O O . ASN A 1 110 ? -11.274 -4.439 36.868 1.00 36.88 110 ASN A O 1
ATOM 865 N N . ARG A 1 111 ? -10.791 -6.216 35.589 1.00 39.94 111 ARG A N 1
ATOM 866 C CA . ARG A 1 111 ? -10.139 -5.479 34.507 1.00 39.94 111 ARG A CA 1
ATOM 867 C C . ARG A 1 111 ? -11.230 -4.672 33.801 1.00 39.94 111 ARG A C 1
ATOM 869 O O . ARG A 1 111 ? -11.965 -5.227 33.000 1.00 39.94 111 ARG A O 1
ATOM 876 N N . GLN A 1 112 ? -11.381 -3.388 34.127 1.00 42.72 112 GLN A N 1
ATOM 877 C CA . GLN A 1 112 ? -12.318 -2.500 33.431 1.00 42.72 112 GLN A CA 1
ATOM 878 C C . GLN A 1 112 ? -11.957 -2.460 31.937 1.00 42.72 112 GLN A C 1
ATOM 880 O O . GLN A 1 112 ? -10.978 -1.832 31.530 1.00 42.72 112 GLN A O 1
ATOM 885 N N . TYR A 1 113 ? -12.728 -3.175 31.120 1.00 46.97 113 TYR A N 1
ATOM 886 C CA . TYR A 1 113 ? -12.634 -3.134 29.667 1.00 46.97 113 TYR A CA 1
ATOM 887 C C . TYR A 1 113 ? -13.353 -1.870 29.183 1.00 46.97 113 TYR A C 1
ATOM 889 O O . TYR A 1 113 ? -14.579 -1.801 29.187 1.00 46.97 113 TYR A O 1
ATOM 897 N N . VAL A 1 114 ? -12.591 -0.844 28.795 1.00 54.38 114 VAL A N 1
ATOM 898 C CA . VAL A 1 114 ? -13.143 0.328 28.101 1.00 54.38 114 VAL A CA 1
ATOM 899 C C . VAL A 1 114 ? -13.376 -0.068 26.647 1.00 54.38 114 VAL A C 1
ATOM 901 O O . VAL A 1 114 ? -12.426 -0.202 25.876 1.00 54.38 114 VAL A O 1
ATOM 904 N N . PHE A 1 115 ? -14.638 -0.289 26.290 1.00 61.97 115 PHE A N 1
ATOM 905 C CA . PHE A 1 115 ? -15.055 -0.580 24.924 1.00 61.97 115 PHE A CA 1
ATOM 906 C C . PHE A 1 115 ? -15.053 0.707 24.098 1.00 61.97 115 PHE A C 1
ATOM 908 O O . PHE A 1 115 ? -15.780 1.650 24.399 1.00 61.97 115 PHE A O 1
ATOM 915 N N . VAL A 1 116 ? -14.224 0.749 23.057 1.00 73.00 116 VAL A N 1
ATOM 916 C CA . VAL A 1 116 ? -14.156 1.885 22.131 1.00 73.00 116 VAL A CA 1
ATOM 917 C C . VAL A 1 116 ? -14.863 1.516 20.838 1.00 73.00 116 VAL A C 1
ATOM 919 O O . VAL A 1 116 ? -14.532 0.503 20.237 1.00 73.00 116 VAL A O 1
ATOM 922 N N . THR A 1 117 ? -15.826 2.319 20.395 1.00 85.06 117 THR A N 1
ATOM 923 C CA . THR A 1 117 ? -16.524 2.077 19.127 1.00 85.06 117 THR A CA 1
ATOM 924 C C . THR A 1 117 ? -15.655 2.490 17.928 1.00 85.06 117 THR A C 1
ATOM 926 O O . THR A 1 117 ? -14.867 3.435 18.043 1.00 85.06 117 THR A O 1
ATOM 929 N N . PRO A 1 118 ? -15.807 1.856 16.748 1.00 87.44 118 PRO A N 1
ATOM 930 C CA . PRO A 1 118 ? -15.082 2.268 15.543 1.00 87.44 118 PRO A CA 1
ATOM 931 C C . PRO A 1 118 ? -15.352 3.731 15.160 1.00 87.44 118 PRO A C 1
ATOM 933 O O . PRO A 1 118 ? -14.443 4.431 14.726 1.00 87.44 118 PRO A O 1
ATOM 936 N N . SER A 1 119 ? -16.566 4.233 15.408 1.00 90.56 119 SER A N 1
ATOM 937 C CA . SER A 1 119 ? -16.920 5.644 15.201 1.00 90.56 119 SER A CA 1
ATOM 938 C C . SER A 1 119 ? -16.118 6.585 16.107 1.00 90.56 119 SER A C 1
ATOM 940 O O . SER A 1 119 ? -15.672 7.638 15.655 1.00 90.56 119 SER A O 1
ATOM 942 N N . LEU A 1 120 ? -15.867 6.204 17.369 1.00 92.06 120 LEU A N 1
ATOM 943 C CA . LEU A 1 120 ? -15.002 6.990 18.252 1.00 92.06 120 LEU A CA 1
ATOM 944 C C . LEU A 1 120 ? -13.558 6.985 17.745 1.00 92.06 120 LEU A C 1
ATOM 946 O O . LEU A 1 120 ? -12.919 8.033 17.729 1.00 92.06 120 LEU A O 1
ATOM 950 N N . LEU A 1 121 ? -13.052 5.838 17.283 1.00 93.19 121 LEU A N 1
ATOM 951 C CA . LEU A 1 121 ? -11.721 5.777 16.674 1.00 93.19 121 LEU A CA 1
ATOM 952 C C . LEU A 1 121 ? -11.634 6.625 15.395 1.00 93.19 121 LEU A C 1
ATOM 954 O O . LEU A 1 121 ? -10.634 7.309 15.205 1.00 93.19 121 LEU A O 1
ATOM 958 N N . SER A 1 122 ? -12.678 6.642 14.558 1.00 93.88 122 SER A N 1
ATOM 959 C CA . SER A 1 122 ? -12.775 7.509 13.371 1.00 93.88 122 SER A CA 1
ATOM 960 C C . SER A 1 122 ? -12.659 8.993 13.748 1.00 93.88 122 SER A C 1
ATOM 962 O O . SER A 1 122 ? -11.848 9.728 13.172 1.00 93.88 122 SER A O 1
ATOM 964 N N . ALA A 1 123 ? -13.402 9.422 14.774 1.00 94.38 123 ALA A N 1
ATOM 965 C CA . ALA A 1 123 ? -13.345 10.787 15.296 1.00 94.38 123 ALA A CA 1
ATOM 966 C C . ALA A 1 123 ? -11.964 11.128 15.880 1.00 94.38 123 ALA A C 1
ATOM 968 O O . ALA A 1 123 ? -11.432 12.205 15.610 1.00 94.38 123 ALA A O 1
ATOM 969 N N . VAL A 1 124 ? -11.348 10.200 16.621 1.00 94.31 124 VAL A N 1
ATOM 970 C CA . VAL A 1 124 ? -9.981 10.360 17.140 1.00 94.31 124 VAL A CA 1
ATOM 971 C C . VAL A 1 124 ? -8.983 10.502 15.992 1.00 94.31 124 VAL A C 1
ATOM 973 O O . VAL A 1 124 ? -8.184 11.432 16.013 1.00 94.31 124 VAL A O 1
ATOM 976 N N . CYS A 1 125 ? -9.043 9.654 14.962 1.00 95.50 125 CYS A N 1
ATOM 977 C CA . CYS A 1 125 ? -8.167 9.769 13.795 1.00 95.50 125 CYS A CA 1
ATOM 978 C C . CYS A 1 125 ? -8.314 11.125 13.096 1.00 95.50 125 CYS A C 1
ATOM 980 O O . CYS A 1 125 ? -7.308 11.745 12.766 1.00 95.50 125 CYS A O 1
ATOM 982 N N . SER A 1 126 ? -9.546 11.609 12.935 1.00 94.44 126 SER A N 1
ATOM 983 C CA . SER A 1 126 ? -9.822 12.913 12.319 1.00 94.44 126 SER A CA 1
ATOM 984 C C . SER A 1 126 ? -9.293 14.080 13.164 1.00 94.44 126 SER A C 1
ATOM 986 O O . SER A 1 126 ? -8.735 15.039 12.635 1.00 94.44 126 SER A O 1
ATOM 988 N N . LEU A 1 127 ? -9.419 14.000 14.493 1.00 95.56 127 LEU A N 1
ATOM 989 C CA . LEU A 1 127 ? -8.859 14.994 15.410 1.00 95.56 127 LEU A CA 1
ATOM 990 C C . LEU A 1 127 ? -7.325 15.012 15.358 1.00 95.56 127 LEU A C 1
ATOM 992 O O . LEU A 1 127 ? -6.726 16.085 15.334 1.00 95.56 127 LEU A O 1
ATOM 996 N N . LEU A 1 128 ? -6.696 13.836 15.327 1.00 95.50 128 LEU A N 1
ATOM 997 C CA . LEU A 1 128 ? -5.243 13.702 15.217 1.00 95.50 128 LEU A CA 1
ATOM 998 C C . LEU A 1 128 ? -4.727 14.204 13.863 1.00 95.50 128 LEU A C 1
ATOM 1000 O O . LEU A 1 128 ? -3.667 14.821 13.821 1.00 95.50 128 LEU A O 1
ATOM 1004 N N . ASP A 1 129 ? -5.479 13.995 12.780 1.00 94.81 129 ASP A N 1
ATOM 1005 C CA . ASP A 1 129 ? -5.148 14.523 11.452 1.00 94.81 129 ASP A CA 1
ATOM 1006 C C . ASP A 1 129 ? -5.164 16.060 11.450 1.00 94.81 129 ASP A C 1
ATOM 1008 O O . ASP A 1 129 ? -4.198 16.699 11.031 1.00 94.81 129 ASP A O 1
ATOM 1012 N N . ASN A 1 130 ? -6.199 16.662 12.048 1.00 94.25 130 ASN A N 1
ATOM 1013 C CA . ASN A 1 130 ? -6.273 18.112 12.244 1.00 94.25 130 ASN A CA 1
ATOM 1014 C C . ASN A 1 130 ? -5.135 18.637 13.133 1.00 94.25 130 ASN A C 1
ATOM 1016 O O . ASN A 1 130 ? -4.547 19.676 12.837 1.00 94.25 130 ASN A O 1
ATOM 1020 N N . LEU A 1 131 ? -4.792 17.920 14.207 1.00 94.38 131 LEU A N 1
ATOM 1021 C CA . LEU A 1 131 ? -3.674 18.287 15.076 1.00 94.38 131 LEU A CA 1
ATOM 1022 C C . LEU A 1 131 ? -2.346 18.267 14.305 1.00 94.38 131 LEU A C 1
ATOM 1024 O O . LEU A 1 131 ? -1.562 19.207 14.415 1.00 94.38 131 LEU A O 1
ATOM 1028 N N . LEU A 1 132 ? -2.121 17.244 13.476 1.00 93.81 132 LEU A N 1
ATOM 1029 C CA . LEU A 1 132 ? -0.936 17.150 12.627 1.00 93.81 132 LEU A CA 1
ATOM 1030 C C . LEU A 1 132 ? -0.894 18.275 11.575 1.00 93.81 132 LEU A C 1
ATOM 1032 O O . LEU A 1 132 ? 0.185 18.752 11.233 1.00 93.81 132 LEU A O 1
ATOM 1036 N N . ALA A 1 133 ? -2.048 18.735 11.085 1.00 92.56 133 ALA A N 1
ATOM 1037 C CA . ALA A 1 133 ? -2.123 19.869 10.166 1.00 92.56 133 ALA A CA 1
ATOM 1038 C C . ALA A 1 133 ? -1.749 21.208 10.835 1.00 92.56 133 ALA A C 1
ATOM 1040 O O . ALA A 1 133 ? -1.128 22.055 10.191 1.00 92.56 133 ALA A O 1
ATOM 1041 N N . VAL A 1 134 ? -2.096 21.402 12.114 1.00 94.12 134 VAL A N 1
ATOM 1042 C CA . VAL A 1 134 ? -1.826 22.649 12.857 1.00 94.12 134 VAL A CA 1
ATOM 1043 C C . VAL A 1 134 ? -0.411 22.673 13.449 1.00 94.12 134 VAL A C 1
ATOM 1045 O O . VAL A 1 134 ? 0.275 23.690 13.346 1.00 94.12 134 VAL A O 1
ATOM 1048 N N . THR A 1 135 ? 0.055 21.571 14.046 1.00 93.31 135 THR A N 1
ATOM 1049 C CA . THR A 1 135 ? 1.367 21.473 14.718 1.00 93.31 135 THR A CA 1
ATOM 1050 C C . THR A 1 135 ? 2.155 20.234 14.269 1.00 93.31 135 THR A C 1
ATOM 1052 O O . THR A 1 135 ? 2.440 19.343 15.070 1.00 93.31 135 THR A O 1
ATOM 1055 N N . PRO A 1 136 ? 2.585 20.154 12.995 1.00 92.06 136 PRO A N 1
ATOM 1056 C CA . PRO A 1 136 ? 3.079 18.912 12.393 1.00 92.06 136 PRO A CA 1
ATOM 1057 C C . PRO A 1 136 ? 4.248 18.269 13.143 1.00 92.06 136 PRO A C 1
ATOM 1059 O O . PRO A 1 136 ? 4.237 17.062 13.368 1.00 92.06 136 PRO A O 1
ATOM 1062 N N . ARG A 1 137 ? 5.254 19.051 13.554 1.00 91.81 137 ARG A N 1
ATOM 1063 C CA . ARG A 1 137 ? 6.453 18.506 14.217 1.00 91.81 137 ARG A CA 1
ATOM 1064 C C . ARG A 1 137 ? 6.177 18.055 15.648 1.00 91.81 137 ARG A C 1
ATOM 1066 O O . ARG A 1 137 ? 6.588 16.962 16.027 1.00 91.81 137 ARG A O 1
ATOM 1073 N N . ASP A 1 138 ? 5.470 18.869 16.425 1.00 92.50 138 ASP A N 1
ATOM 1074 C CA . ASP A 1 138 ? 5.176 18.557 17.826 1.00 92.50 138 ASP A CA 1
ATOM 1075 C C . ASP A 1 138 ? 4.191 17.391 17.931 1.00 92.50 138 ASP A C 1
ATOM 1077 O O . ASP A 1 138 ? 4.399 16.474 18.725 1.00 92.50 138 ASP A O 1
ATOM 1081 N N . ALA A 1 139 ? 3.171 17.374 17.069 1.00 93.25 139 ALA A N 1
ATOM 1082 C CA . ALA A 1 139 ? 2.224 16.273 16.974 1.00 93.25 139 ALA A CA 1
ATOM 1083 C C . ALA A 1 139 ? 2.911 14.973 16.527 1.00 93.25 139 ALA A C 1
ATOM 1085 O O . ALA A 1 139 ? 2.708 13.942 17.162 1.00 93.25 139 ALA A O 1
ATOM 1086 N N . ALA A 1 140 ? 3.782 15.011 15.509 1.00 92.62 140 ALA A N 1
ATOM 1087 C CA . ALA A 1 140 ? 4.549 13.837 15.080 1.00 92.62 140 ALA A CA 1
ATOM 1088 C C . ALA A 1 140 ? 5.413 13.260 16.216 1.00 92.62 140 ALA A C 1
ATOM 1090 O O . ALA A 1 140 ? 5.390 12.051 16.455 1.00 92.62 140 ALA A O 1
ATOM 1091 N N . ASN A 1 141 ? 6.113 14.121 16.963 1.00 92.38 141 ASN A N 1
ATOM 1092 C CA . ASN A 1 141 ? 6.908 13.706 18.119 1.00 92.38 141 ASN A CA 1
ATOM 1093 C C . ASN A 1 141 ? 6.032 13.094 19.222 1.00 92.38 141 ASN A C 1
ATOM 1095 O O . ASN A 1 141 ? 6.377 12.048 19.771 1.00 92.38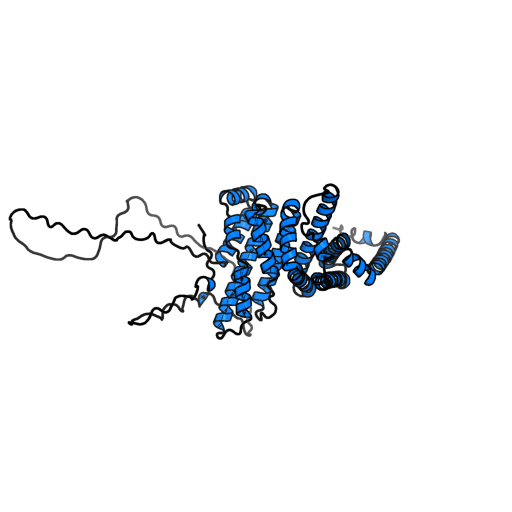 141 ASN A O 1
ATOM 1099 N N . ALA A 1 142 ? 4.882 13.703 19.523 1.00 93.00 142 ALA A N 1
ATOM 1100 C CA . ALA A 1 142 ? 3.937 13.175 20.503 1.00 93.00 142 ALA A CA 1
ATOM 1101 C C . ALA A 1 142 ? 3.365 11.813 20.072 1.00 93.00 142 ALA A C 1
ATOM 1103 O O . ALA A 1 142 ? 3.253 10.901 20.891 1.00 93.00 142 ALA A O 1
ATOM 1104 N N . PHE A 1 143 ? 3.053 11.641 18.783 1.00 93.38 143 PHE A N 1
ATOM 1105 C CA . PHE A 1 143 ? 2.548 10.378 18.239 1.00 93.38 143 PHE A CA 1
ATOM 1106 C C . PHE A 1 143 ? 3.585 9.267 18.358 1.00 93.38 143 PHE A C 1
ATOM 1108 O O . PHE A 1 143 ? 3.224 8.143 18.713 1.00 93.38 143 PHE A O 1
ATOM 1115 N N . GLN A 1 144 ? 4.857 9.593 18.104 1.00 91.50 144 GLN A N 1
ATOM 1116 C CA . GLN A 1 144 ? 5.973 8.670 18.272 1.00 91.50 144 GLN A CA 1
ATOM 1117 C C . GLN A 1 144 ? 6.163 8.277 19.739 1.00 91.50 144 GLN A C 1
ATOM 1119 O O . GLN A 1 144 ? 6.236 7.093 20.046 1.00 91.50 144 GLN A O 1
ATOM 1124 N N . GLN A 1 145 ? 6.207 9.252 20.652 1.00 91.62 145 GLN A N 1
ATOM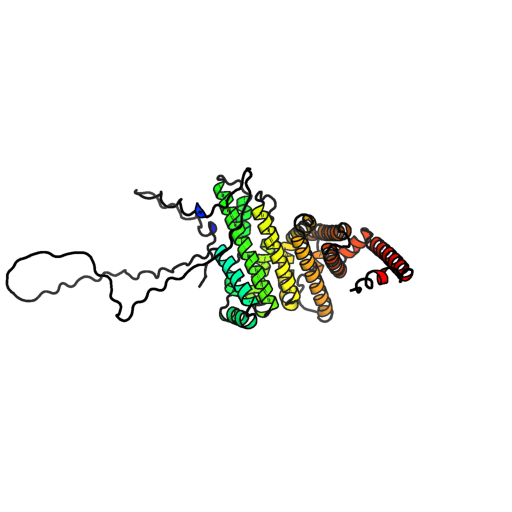 1125 C CA . GLN A 1 145 ? 6.417 9.002 22.083 1.00 91.62 145 GLN A CA 1
ATOM 1126 C C . GLN A 1 145 ? 5.303 8.154 22.705 1.00 91.62 145 GLN A C 1
ATOM 1128 O O . GLN A 1 145 ? 5.562 7.338 23.585 1.00 91.62 145 GLN A O 1
ATOM 1133 N N . ALA A 1 146 ? 4.064 8.345 22.256 1.00 91.25 146 ALA A N 1
ATOM 1134 C CA . ALA A 1 146 ? 2.910 7.617 22.766 1.00 91.25 146 ALA A CA 1
ATOM 1135 C C . ALA A 1 146 ? 2.577 6.341 21.966 1.00 91.25 146 ALA A C 1
ATOM 1137 O O . ALA A 1 146 ? 1.565 5.705 22.265 1.00 91.25 146 ALA A O 1
ATOM 1138 N N . HIS A 1 147 ? 3.387 5.966 20.962 1.00 90.69 147 HIS A N 1
ATOM 1139 C CA . HIS A 1 147 ? 3.148 4.815 20.077 1.00 90.69 147 HIS A CA 1
ATOM 1140 C C . HIS A 1 147 ? 1.716 4.786 19.499 1.00 90.69 147 HIS A C 1
ATOM 1142 O O . HIS A 1 147 ? 1.103 3.732 19.317 1.00 90.69 147 HIS A O 1
ATOM 1148 N N . LEU A 1 148 ? 1.136 5.965 19.231 1.00 91.62 148 LEU A N 1
ATOM 1149 C CA . LEU A 1 148 ? -0.290 6.082 18.899 1.00 91.62 148 LEU A CA 1
ATOM 1150 C C . LEU A 1 148 ? -0.626 5.434 17.559 1.00 91.62 148 LEU A C 1
ATOM 1152 O O . LEU A 1 148 ? -1.671 4.799 17.428 1.00 91.62 148 LEU A O 1
ATOM 1156 N N . ILE A 1 149 ? 0.262 5.577 16.574 1.00 92.06 149 ILE A N 1
ATOM 1157 C CA . ILE A 1 149 ? 0.072 5.004 15.239 1.00 92.06 149 ILE A CA 1
ATOM 1158 C C . ILE A 1 149 ? 0.080 3.474 15.298 1.00 92.06 149 ILE A C 1
ATOM 1160 O O . ILE A 1 149 ? -0.775 2.843 14.680 1.00 92.06 149 ILE A O 1
ATOM 1164 N N . GLU A 1 150 ? 0.985 2.891 16.088 1.00 91.12 150 GLU A N 1
ATOM 1165 C CA . GLU A 1 150 ? 1.060 1.445 16.319 1.00 91.12 150 GLU A CA 1
ATOM 1166 C C . GLU A 1 150 ? -0.234 0.920 16.946 1.00 91.12 150 GLU A C 1
ATOM 1168 O O . GLU A 1 150 ? -0.843 -0.021 16.435 1.00 91.12 150 GLU A O 1
ATOM 1173 N N . LEU A 1 151 ? -0.701 1.587 18.008 1.00 89.94 151 LEU A N 1
ATOM 1174 C CA . LEU A 1 151 ? -1.937 1.230 18.701 1.00 89.94 151 LEU A CA 1
ATOM 1175 C C . LEU A 1 151 ? -3.152 1.311 17.776 1.00 89.94 151 LEU A C 1
ATOM 1177 O O . LEU A 1 151 ? -3.937 0.367 17.735 1.00 89.94 151 LEU A O 1
ATOM 1181 N N . LEU A 1 152 ? -3.300 2.389 17.002 1.00 92.06 152 LEU A N 1
ATOM 1182 C CA . LEU A 1 152 ? -4.408 2.529 16.056 1.00 92.06 152 LEU A CA 1
ATOM 1183 C C . LEU A 1 152 ? -4.352 1.438 14.978 1.00 92.06 152 LEU A C 1
ATOM 1185 O O . LEU A 1 152 ? -5.332 0.723 14.781 1.00 92.06 152 LEU A O 1
ATOM 1189 N N . CYS A 1 153 ? -3.195 1.227 14.346 1.00 91.19 153 CYS A N 1
ATOM 1190 C CA . CYS A 1 153 ? -3.042 0.191 13.322 1.00 91.19 153 CYS A CA 1
ATOM 1191 C C . CYS A 1 153 ? -3.319 -1.219 13.866 1.00 91.19 153 CYS A C 1
ATOM 1193 O O . CYS A 1 153 ? -3.905 -2.031 13.153 1.00 91.19 153 CYS A O 1
ATOM 1195 N N . SER A 1 154 ? -2.967 -1.499 15.127 1.00 88.00 154 SER A N 1
ATOM 1196 C CA . SER A 1 154 ? -3.219 -2.799 15.769 1.00 88.00 154 SER A CA 1
ATOM 1197 C C . SER A 1 154 ? -4.706 -3.139 15.925 1.00 88.00 154 SER A C 1
ATOM 1199 O O . SER A 1 154 ? -5.056 -4.308 16.055 1.00 88.00 154 SER A O 1
ATOM 1201 N N . THR A 1 155 ? -5.590 -2.134 15.896 1.00 87.19 155 THR A N 1
ATOM 1202 C CA . THR A 1 155 ? -7.044 -2.343 15.991 1.00 87.19 155 THR A CA 1
ATOM 1203 C C . THR A 1 155 ? -7.708 -2.636 14.647 1.00 87.19 155 THR A C 1
ATOM 1205 O O . THR A 1 155 ? -8.885 -2.996 14.617 1.00 87.19 155 THR A O 1
ATOM 1208 N N . VAL A 1 156 ? -6.982 -2.488 13.535 1.00 87.94 156 VAL A N 1
ATOM 1209 C CA . VAL A 1 156 ? -7.499 -2.792 12.200 1.00 87.94 156 VAL A CA 1
ATOM 1210 C C . VAL A 1 156 ? -7.425 -4.291 11.959 1.00 87.94 156 VAL A C 1
ATOM 1212 O O . VAL A 1 156 ? -6.338 -4.863 11.877 1.00 87.94 156 VAL A O 1
ATOM 1215 N N . ASP A 1 157 ? -8.580 -4.908 11.741 1.00 87.44 157 ASP A N 1
ATOM 1216 C CA . ASP A 1 157 ? -8.669 -6.287 11.281 1.00 87.44 157 ASP A CA 1
ATOM 1217 C C . ASP A 1 157 ? -9.597 -6.384 10.066 1.00 87.44 157 ASP A C 1
ATOM 1219 O O . ASP A 1 157 ? -10.808 -6.164 10.145 1.00 87.44 157 ASP A O 1
ATOM 1223 N N . ALA A 1 158 ? -9.005 -6.716 8.916 1.00 89.44 158 ALA A N 1
ATOM 1224 C CA . ALA A 1 158 ? -9.734 -6.894 7.666 1.00 89.44 158 ALA A CA 1
ATOM 1225 C C . ALA A 1 158 ? -10.704 -8.089 7.709 1.00 89.44 158 ALA A C 1
ATOM 1227 O O . ALA A 1 158 ? -11.691 -8.091 6.974 1.00 89.44 158 ALA A O 1
ATOM 1228 N N . SER A 1 159 ? -10.461 -9.074 8.586 1.00 89.94 159 SER A N 1
ATOM 1229 C CA . SER A 1 159 ? -11.326 -10.248 8.740 1.00 89.94 159 SER A CA 1
ATOM 1230 C C . SER A 1 159 ? -12.741 -9.864 9.168 1.00 89.94 159 SER A C 1
ATOM 1232 O O . SER A 1 159 ? -13.705 -10.462 8.707 1.00 89.94 159 SER A O 1
ATOM 1234 N N . LEU A 1 160 ? -12.882 -8.807 9.967 1.00 88.94 160 LEU A N 1
ATOM 1235 C CA . LEU A 1 160 ? -14.170 -8.327 10.459 1.00 88.94 160 LEU A CA 1
ATOM 1236 C C . LEU A 1 160 ? -15.034 -7.767 9.332 1.00 88.94 160 LEU A C 1
ATOM 1238 O O . LEU A 1 160 ? -16.230 -8.036 9.265 1.00 88.94 160 LEU A O 1
ATOM 1242 N N . ILE A 1 161 ? -14.419 -7.004 8.425 1.00 90.12 161 ILE A N 1
ATOM 1243 C CA . ILE A 1 161 ? -15.103 -6.461 7.247 1.00 90.12 161 ILE A CA 1
ATOM 1244 C C . ILE A 1 161 ? -15.472 -7.609 6.303 1.00 90.12 161 ILE A C 1
ATOM 1246 O O . ILE A 1 161 ? -16.591 -7.647 5.800 1.00 90.12 161 ILE A O 1
ATOM 1250 N N . GLU A 1 162 ? -14.564 -8.567 6.092 1.00 89.75 162 GLU A N 1
ATOM 1251 C CA . GLU A 1 162 ? -14.840 -9.773 5.302 1.00 89.75 162 GLU A CA 1
ATOM 1252 C C . GLU A 1 162 ? -16.027 -10.566 5.862 1.00 89.75 162 GLU A C 1
ATOM 1254 O O . GLU A 1 162 ? -16.933 -10.897 5.098 1.00 89.75 162 GLU A O 1
ATOM 1259 N N . MET A 1 163 ? -16.061 -10.808 7.176 1.00 89.12 163 MET A N 1
ATOM 1260 C CA . MET A 1 163 ? -17.162 -11.501 7.849 1.00 89.12 163 MET A CA 1
ATOM 1261 C C . MET A 1 163 ? -18.479 -10.743 7.694 1.00 89.12 163 MET A C 1
ATOM 1263 O O . MET A 1 163 ? -19.454 -11.339 7.246 1.00 89.12 163 MET A O 1
ATOM 1267 N N . CYS A 1 164 ? -18.501 -9.422 7.922 1.00 87.81 164 CYS A N 1
ATOM 1268 C CA . CYS A 1 164 ? -19.713 -8.623 7.714 1.00 87.81 164 CYS A CA 1
ATOM 1269 C C . CYS A 1 164 ? -20.263 -8.777 6.290 1.00 87.81 164 CYS A C 1
ATOM 1271 O O . CYS A 1 164 ? -21.469 -8.893 6.093 1.00 87.81 164 CYS A O 1
ATOM 1273 N N . ILE A 1 165 ? -19.391 -8.784 5.279 1.00 88.75 165 ILE A N 1
ATOM 1274 C CA . ILE A 1 165 ? -19.814 -8.907 3.880 1.00 88.75 165 ILE A CA 1
ATOM 1275 C C . ILE A 1 165 ? -20.235 -10.332 3.531 1.00 88.75 165 ILE A C 1
ATOM 1277 O O . ILE A 1 165 ? -21.151 -10.508 2.731 1.00 88.75 165 ILE A O 1
ATOM 1281 N N . GLN A 1 166 ? -19.606 -11.348 4.119 1.00 88.00 166 GLN A N 1
ATOM 1282 C CA . GLN A 1 166 ? -20.043 -12.735 3.968 1.00 88.00 166 GLN A CA 1
ATOM 1283 C C . GLN A 1 166 ? -21.419 -12.957 4.599 1.00 88.00 166 GLN A C 1
ATOM 1285 O O . GLN A 1 166 ? -22.284 -13.541 3.951 1.00 88.00 166 GLN A O 1
ATOM 1290 N N . GLU A 1 167 ? -21.659 -12.427 5.799 1.00 86.12 167 GLU A N 1
ATOM 1291 C CA . GLU A 1 167 ? -22.965 -12.496 6.458 1.00 86.12 167 GLU A CA 1
ATOM 1292 C C . GLU A 1 167 ? -24.045 -11.813 5.612 1.00 86.12 167 GLU A C 1
ATOM 1294 O O . GLU A 1 167 ? -25.087 -12.412 5.356 1.00 86.12 167 GLU A O 1
ATOM 1299 N N . LEU A 1 168 ? -23.775 -10.619 5.069 1.00 85.69 168 LEU A N 1
ATOM 1300 C CA . LEU A 1 168 ? -24.712 -9.912 4.183 1.00 85.69 168 LEU A CA 1
ATOM 1301 C C . LEU A 1 168 ? -25.033 -10.654 2.875 1.00 85.69 168 LEU A C 1
ATOM 1303 O O . LEU A 1 168 ? -26.062 -10.371 2.264 1.00 85.69 168 LEU A O 1
ATOM 1307 N N . LYS A 1 169 ? -24.180 -11.586 2.433 1.00 84.06 169 LYS A N 1
ATOM 1308 C CA . LYS A 1 169 ? -24.439 -12.439 1.259 1.00 84.06 169 LYS A CA 1
ATOM 1309 C C . LYS A 1 169 ? -25.310 -13.646 1.585 1.00 84.06 169 LYS A C 1
ATOM 1311 O O . LYS A 1 169 ? -25.923 -14.216 0.683 1.00 84.06 169 LYS A O 1
ATOM 1316 N N . THR A 1 170 ? -25.354 -14.057 2.849 1.00 82.19 170 THR A N 1
ATOM 1317 C CA . THR A 1 170 ? -26.225 -15.144 3.295 1.00 82.19 170 THR A CA 1
ATOM 1318 C C . THR A 1 170 ? -27.641 -14.621 3.548 1.00 82.19 170 THR A C 1
ATOM 1320 O O . THR A 1 170 ? -27.793 -13.514 4.065 1.00 82.19 170 THR A O 1
ATOM 1323 N N . PRO A 1 171 ? -28.701 -15.369 3.186 1.00 75.75 171 PRO A N 1
ATOM 1324 C CA . PRO A 1 171 ? -30.073 -14.939 3.438 1.00 75.75 171 PRO A CA 1
ATOM 1325 C C . PRO A 1 171 ? -30.339 -14.887 4.949 1.00 75.75 171 PRO A C 1
ATOM 1327 O O . PRO A 1 171 ? -30.587 -15.907 5.590 1.00 75.75 171 PRO A O 1
ATOM 1330 N N . LEU A 1 172 ? -30.256 -13.684 5.520 1.00 77.94 172 LEU A N 1
ATOM 1331 C CA . LEU A 1 172 ? -30.524 -13.429 6.932 1.00 77.94 172 LEU A CA 1
ATOM 1332 C C . LEU A 1 172 ? -32.040 -13.420 7.200 1.00 77.94 172 LEU A C 1
ATOM 1334 O O . LEU A 1 172 ? -32.793 -12.807 6.443 1.00 77.94 172 LEU A O 1
ATOM 1338 N N . PRO A 1 173 ? -32.507 -14.048 8.294 1.00 69.31 173 PRO A N 1
ATOM 1339 C CA . PRO A 1 173 ? -33.936 -14.213 8.561 1.00 69.31 173 PRO A CA 1
ATOM 1340 C C . PRO A 1 173 ? -34.647 -12.927 9.010 1.00 69.31 173 PRO A C 1
ATOM 1342 O O . PRO A 1 173 ? -35.870 -12.856 8.917 1.00 69.31 173 PRO A O 1
ATOM 1345 N N . LEU A 1 174 ? -33.918 -11.919 9.510 1.00 80.25 174 LEU A N 1
ATOM 1346 C CA . LEU A 1 174 ? -34.505 -10.716 10.108 1.00 80.25 174 LEU A CA 1
ATOM 1347 C C . LEU A 1 174 ? -33.970 -9.431 9.445 1.00 80.25 174 LEU A C 1
ATOM 1349 O O . LEU A 1 174 ? -32.753 -9.224 9.458 1.00 80.25 174 LEU A O 1
ATOM 1353 N N . PRO A 1 175 ? -34.837 -8.528 8.940 1.00 79.56 175 PRO A N 1
ATOM 1354 C CA . PRO A 1 175 ? -34.411 -7.277 8.302 1.00 79.56 175 PRO A CA 1
ATOM 1355 C C . PRO A 1 175 ? -33.534 -6.387 9.193 1.00 79.56 175 PRO A C 1
ATOM 1357 O O . PRO A 1 175 ? -32.542 -5.839 8.724 1.00 79.56 175 PRO A O 1
ATOM 1360 N N . SER A 1 176 ? -33.824 -6.304 10.497 1.00 81.94 176 SER A N 1
ATOM 1361 C CA . SER A 1 176 ? -33.016 -5.500 11.427 1.00 81.94 176 SER A CA 1
ATOM 1362 C C . SER A 1 176 ? -31.586 -6.025 11.577 1.00 81.94 176 SER A C 1
ATOM 1364 O O . SER A 1 176 ? -30.657 -5.244 11.764 1.00 81.94 176 SER A O 1
ATOM 1366 N N . ALA A 1 177 ? -31.364 -7.339 11.449 1.00 84.19 177 ALA A N 1
ATOM 1367 C CA . ALA A 1 177 ? -30.017 -7.903 11.491 1.00 84.19 177 ALA A CA 1
ATOM 1368 C C . ALA A 1 177 ? -29.173 -7.421 10.302 1.00 84.19 177 ALA A C 1
ATOM 1370 O O . ALA A 1 177 ? -27.997 -7.112 10.484 1.00 84.19 177 ALA A O 1
ATOM 1371 N N . VAL A 1 178 ? -29.785 -7.299 9.119 1.00 84.94 178 VAL A N 1
ATOM 1372 C CA . VAL A 1 178 ? -29.132 -6.765 7.916 1.00 84.94 178 VAL A CA 1
ATOM 1373 C C . VAL A 1 178 ? -28.706 -5.313 8.146 1.00 84.94 178 VAL A C 1
ATOM 1375 O O . VAL A 1 178 ? -27.543 -4.987 7.918 1.00 84.94 178 VAL A O 1
ATOM 1378 N N . GLU A 1 179 ? -29.600 -4.468 8.672 1.00 86.56 179 GLU A N 1
ATOM 1379 C CA . GLU A 1 179 ? -29.303 -3.059 8.980 1.00 86.56 179 GLU A CA 1
ATOM 1380 C C . GLU A 1 179 ? -28.149 -2.918 9.987 1.00 86.56 179 GLU A C 1
ATOM 1382 O O . GLU A 1 179 ? -27.242 -2.106 9.796 1.00 86.56 179 GLU A O 1
ATOM 1387 N N . HIS A 1 180 ? -28.127 -3.744 11.040 1.00 87.12 180 HIS A N 1
ATOM 1388 C CA . HIS A 1 180 ? -27.047 -3.726 12.029 1.00 87.12 180 HIS A CA 1
ATOM 1389 C C . HIS A 1 180 ? -25.691 -4.131 11.436 1.00 87.12 180 HIS A C 1
ATOM 1391 O O . HIS A 1 180 ? -24.686 -3.480 11.727 1.00 87.12 180 HIS A O 1
ATOM 1397 N N . ILE A 1 181 ? -25.649 -5.173 10.599 1.00 87.38 181 ILE A N 1
ATOM 1398 C CA . ILE A 1 181 ? -24.405 -5.616 9.952 1.00 87.38 181 ILE A CA 1
ATOM 1399 C C . ILE A 1 181 ? -23.926 -4.561 8.945 1.00 87.38 181 ILE A C 1
ATOM 1401 O O . ILE A 1 181 ? -22.732 -4.264 8.887 1.00 87.38 181 ILE A O 1
ATOM 1405 N N . GLN A 1 182 ? -24.842 -3.933 8.201 1.00 89.81 182 GLN A N 1
ATOM 1406 C CA . GLN A 1 182 ? -24.524 -2.832 7.286 1.00 89.81 182 GLN A CA 1
ATOM 1407 C C . GLN A 1 182 ? -23.945 -1.619 8.019 1.00 89.81 182 GLN A C 1
ATOM 1409 O O . GLN A 1 182 ? -22.916 -1.081 7.598 1.00 89.81 182 GLN A O 1
ATOM 1414 N N . ALA A 1 183 ? -24.558 -1.208 9.132 1.00 88.88 183 ALA A N 1
ATOM 1415 C CA . ALA A 1 183 ? -24.051 -0.120 9.963 1.00 88.88 183 ALA A CA 1
ATOM 1416 C C . ALA A 1 183 ? -22.664 -0.460 10.525 1.00 88.88 183 ALA A C 1
ATOM 1418 O O . ALA A 1 183 ? -21.737 0.341 10.426 1.00 88.88 183 ALA A O 1
ATOM 1419 N N . GLN A 1 184 ? -22.486 -1.681 11.033 1.00 90.19 184 GLN A N 1
ATOM 1420 C CA . GLN A 1 184 ? -21.208 -2.149 11.558 1.00 90.19 184 GLN A CA 1
ATOM 1421 C C . GLN A 1 184 ? -20.102 -2.155 10.489 1.00 90.19 184 GLN A C 1
ATOM 1423 O O . GLN A 1 184 ? -19.010 -1.641 10.737 1.00 90.19 184 GLN A O 1
ATOM 1428 N N . ALA A 1 185 ? -20.382 -2.681 9.293 1.00 90.94 185 ALA A N 1
ATOM 1429 C CA . ALA A 1 185 ? -19.454 -2.634 8.164 1.00 90.94 185 ALA A CA 1
ATOM 1430 C C . ALA A 1 185 ? -19.103 -1.188 7.786 1.00 90.94 185 ALA A C 1
ATOM 1432 O O . ALA A 1 185 ? -17.929 -0.866 7.603 1.00 90.94 185 ALA A O 1
ATOM 1433 N N . SER A 1 186 ? -20.102 -0.304 7.745 1.00 92.00 186 SER A N 1
ATOM 1434 C CA . SER A 1 186 ? -19.912 1.119 7.449 1.00 92.00 186 SER A CA 1
ATOM 1435 C C . SER A 1 186 ? -19.007 1.800 8.478 1.00 92.00 186 SER A C 1
ATOM 1437 O O . SER A 1 186 ? -18.084 2.508 8.089 1.00 92.00 186 SER A O 1
ATOM 1439 N N . PHE A 1 187 ? -19.186 1.533 9.776 1.00 91.50 187 PHE A N 1
ATOM 1440 C CA . PHE A 1 187 ? -18.338 2.106 10.827 1.00 91.50 187 PHE A CA 1
ATOM 1441 C C . PHE A 1 187 ? -16.886 1.626 10.752 1.00 91.50 187 PHE A C 1
ATOM 1443 O O . PHE A 1 187 ? -15.967 2.416 10.969 1.00 91.50 187 PHE A O 1
ATOM 1450 N N . PHE A 1 188 ? -16.649 0.354 10.416 1.00 92.00 188 PHE A N 1
ATOM 1451 C CA . PHE A 1 188 ? -15.286 -0.137 10.197 1.00 92.00 188 PHE A CA 1
ATOM 1452 C C . PHE A 1 188 ? -14.641 0.488 8.956 1.00 92.00 188 PHE A C 1
ATOM 1454 O O . PHE A 1 188 ? -13.466 0.855 8.993 1.00 92.00 188 PHE A O 1
ATOM 1461 N N . LEU A 1 189 ? -15.401 0.641 7.869 1.00 94.00 189 LEU A N 1
ATOM 1462 C CA . LEU A 1 189 ? -14.927 1.291 6.646 1.00 94.00 189 LEU A CA 1
ATOM 1463 C C . LEU A 1 189 ? -14.620 2.773 6.869 1.00 94.00 189 LEU A C 1
ATOM 1465 O O . LEU A 1 189 ? -13.616 3.268 6.352 1.00 94.00 189 LEU A O 1
ATOM 1469 N N . GLU A 1 190 ? -15.447 3.465 7.650 1.00 94.06 190 GLU A N 1
ATOM 1470 C CA . GLU A 1 190 ? -15.235 4.857 8.035 1.00 94.06 190 GLU A CA 1
ATOM 1471 C C . GLU A 1 190 ? -13.985 5.002 8.905 1.00 94.06 190 GLU A C 1
ATOM 1473 O O . GLU A 1 190 ? -13.128 5.834 8.609 1.00 94.06 190 GLU A O 1
ATOM 1478 N N . TYR A 1 191 ? -13.821 4.134 9.909 1.00 94.31 191 TYR A N 1
ATOM 1479 C CA . TYR A 1 191 ? -12.609 4.096 10.722 1.00 94.31 191 TYR A CA 1
ATOM 1480 C C . TYR A 1 191 ? -11.358 3.903 9.857 1.00 94.31 191 TYR A C 1
ATOM 1482 O O . TYR A 1 191 ? -10.401 4.669 9.972 1.00 94.31 191 TYR A O 1
ATOM 1490 N N . LEU A 1 192 ? -11.378 2.929 8.943 1.00 94.81 192 LEU A N 1
ATOM 1491 C CA . LEU A 1 192 ? -10.251 2.662 8.054 1.00 94.81 192 LEU A CA 1
ATOM 1492 C C . LEU A 1 192 ? -9.968 3.835 7.106 1.00 94.81 192 LEU A C 1
ATOM 1494 O O . LEU A 1 192 ? -8.809 4.160 6.855 1.00 94.81 192 LEU A O 1
ATOM 1498 N N . SER A 1 193 ? -11.015 4.501 6.614 1.00 95.31 193 SER A N 1
ATOM 1499 C CA . SER A 1 193 ? -10.909 5.733 5.832 1.00 95.31 193 SER A CA 1
ATOM 1500 C C . SER A 1 193 ? -10.195 6.829 6.633 1.00 95.31 193 SER A C 1
ATOM 1502 O O . SER A 1 193 ? -9.162 7.330 6.189 1.00 95.31 193 SER A O 1
ATOM 1504 N N . SER A 1 194 ? -10.677 7.155 7.833 1.00 95.31 194 SER A N 1
ATOM 1505 C CA . SER A 1 194 ? -10.091 8.190 8.697 1.00 95.31 194 SER A CA 1
ATOM 1506 C C . SER A 1 194 ? -8.657 7.850 9.116 1.00 95.31 194 SER A C 1
ATOM 1508 O O . SER A 1 194 ? -7.774 8.707 9.088 1.00 95.31 194 SER A O 1
ATOM 1510 N N . LEU A 1 195 ? -8.380 6.579 9.424 1.00 95.69 195 LEU A N 1
ATOM 1511 C CA . LEU A 1 195 ? -7.030 6.110 9.724 1.00 95.69 195 LEU A CA 1
ATOM 1512 C C . LEU A 1 195 ? -6.104 6.252 8.512 1.00 95.69 195 LEU A C 1
ATOM 1514 O O . LEU A 1 195 ? -4.982 6.726 8.651 1.00 95.69 195 LEU A O 1
ATOM 1518 N N . SER A 1 196 ? -6.555 5.871 7.316 1.00 95.12 196 SER A N 1
ATOM 1519 C CA . SER A 1 196 ? -5.735 5.973 6.103 1.00 95.12 196 SER A CA 1
ATOM 1520 C C . SER A 1 196 ? -5.394 7.422 5.739 1.00 95.12 196 SER A C 1
ATOM 1522 O O . SER A 1 196 ? -4.288 7.690 5.266 1.00 95.12 196 SER A O 1
ATOM 1524 N N . GLN A 1 197 ? -6.293 8.370 6.025 1.00 95.81 197 GLN A N 1
ATOM 1525 C CA . GLN A 1 197 ? -6.023 9.802 5.898 1.00 95.81 197 GLN A CA 1
ATOM 1526 C C . GLN A 1 197 ? -4.967 10.269 6.905 1.00 95.81 197 GLN A C 1
ATOM 1528 O O . GLN A 1 197 ? -3.969 10.851 6.483 1.00 95.81 197 GLN A O 1
ATOM 1533 N N . LEU A 1 198 ? -5.121 9.921 8.188 1.00 95.62 198 LEU A N 1
ATOM 1534 C CA . LEU A 1 198 ? -4.131 10.219 9.227 1.00 95.62 198 LEU A CA 1
ATOM 1535 C C . LEU A 1 198 ? -2.748 9.655 8.867 1.00 95.62 198 LEU A C 1
ATOM 1537 O O . LEU A 1 198 ? -1.750 10.370 8.909 1.00 95.62 198 LEU A O 1
ATOM 1541 N N . LEU A 1 199 ? -2.678 8.385 8.455 1.00 95.38 199 LEU A N 1
ATOM 1542 C CA . LEU A 1 199 ? -1.428 7.731 8.054 1.00 95.38 199 LEU A CA 1
ATOM 1543 C C . LEU A 1 199 ? -0.782 8.417 6.848 1.00 95.38 199 LEU A C 1
ATOM 1545 O O . LEU A 1 199 ? 0.439 8.584 6.812 1.00 95.38 199 LEU A O 1
ATOM 1549 N N . LYS A 1 200 ? -1.589 8.847 5.871 1.00 94.94 200 LYS A N 1
ATOM 1550 C CA . LYS A 1 200 ? -1.116 9.639 4.732 1.00 94.94 200 LYS A CA 1
ATOM 1551 C C . LYS A 1 200 ? -0.490 10.947 5.216 1.00 94.94 200 LYS A C 1
ATOM 1553 O O . LYS A 1 200 ? 0.614 11.270 4.785 1.00 94.94 200 LYS A O 1
ATOM 1558 N N . SER A 1 201 ? -1.143 11.670 6.120 1.00 94.25 201 SER A N 1
ATOM 1559 C CA . SER A 1 201 ? -0.612 12.912 6.688 1.00 94.25 201 SER A CA 1
ATOM 1560 C C . SER A 1 201 ? 0.674 12.665 7.490 1.00 94.25 201 SER A C 1
ATOM 1562 O O . SER A 1 201 ? 1.659 13.379 7.296 1.00 94.25 201 SER A O 1
ATOM 1564 N N . CYS A 1 202 ? 0.741 11.591 8.287 1.00 94.06 202 CYS A N 1
ATOM 1565 C CA . CYS A 1 202 ? 1.962 11.178 8.986 1.00 94.06 202 CYS A CA 1
ATOM 1566 C C . CYS A 1 202 ? 3.121 10.898 8.017 1.00 94.06 202 CYS A C 1
ATOM 1568 O O . CYS A 1 202 ? 4.223 11.393 8.236 1.00 94.06 202 CYS A O 1
ATOM 1570 N N . LEU A 1 203 ? 2.877 10.180 6.914 1.00 94.06 203 LEU A N 1
ATOM 1571 C CA . LEU A 1 203 ? 3.882 9.912 5.874 1.00 94.06 203 LEU A CA 1
ATOM 1572 C C . LEU A 1 203 ? 4.408 11.186 5.196 1.00 94.06 203 LEU A C 1
ATOM 1574 O O . LEU A 1 203 ? 5.538 11.199 4.707 1.00 94.06 203 LEU A O 1
ATOM 1578 N N . LEU A 1 204 ? 3.596 12.244 5.122 1.00 92.88 204 LEU A N 1
ATOM 1579 C CA . LEU A 1 204 ? 4.013 13.526 4.554 1.00 92.88 204 LEU A CA 1
ATOM 1580 C C . LEU A 1 204 ? 4.896 14.334 5.513 1.00 92.88 204 LEU A C 1
ATOM 1582 O O . LEU A 1 204 ? 5.772 15.053 5.031 1.00 92.88 204 LEU A O 1
ATOM 1586 N N . VAL A 1 205 ? 4.675 14.210 6.825 1.00 92.25 205 VAL A N 1
ATOM 1587 C CA . VAL A 1 205 ? 5.416 14.941 7.865 1.00 92.25 205 VAL A CA 1
ATOM 1588 C C . VAL A 1 205 ? 6.693 14.205 8.275 1.00 92.25 205 VAL A C 1
ATOM 1590 O O . VAL A 1 205 ? 7.776 14.770 8.162 1.00 92.25 205 VAL A O 1
ATOM 1593 N N . GLU A 1 206 ? 6.578 12.951 8.715 1.00 91.00 206 GLU A N 1
ATOM 1594 C CA . GLU A 1 206 ? 7.692 12.125 9.191 1.00 91.00 206 GLU A CA 1
ATOM 1595 C C . GLU A 1 206 ? 7.472 10.659 8.759 1.00 91.00 206 GLU A C 1
ATOM 1597 O O . GLU A 1 206 ? 6.789 9.893 9.448 1.00 91.00 206 GLU A O 1
ATOM 1602 N N . PRO A 1 207 ? 8.057 10.222 7.623 1.00 89.75 207 PRO A N 1
ATOM 1603 C CA . PRO A 1 207 ? 7.849 8.878 7.081 1.00 89.75 207 PRO A CA 1
ATOM 1604 C C . PRO A 1 207 ? 8.195 7.745 8.056 1.00 89.75 207 PRO A C 1
ATOM 1606 O O . PRO A 1 207 ? 7.605 6.669 7.978 1.00 89.75 207 PRO A O 1
ATOM 1609 N N . LYS A 1 208 ? 9.128 7.979 8.991 1.00 89.81 208 LYS A N 1
ATOM 1610 C CA . LYS A 1 208 ? 9.579 6.991 9.986 1.00 89.81 208 LYS A CA 1
ATOM 1611 C C . LYS A 1 208 ? 8.472 6.510 10.926 1.00 89.81 208 LYS A C 1
ATOM 1613 O O . LYS A 1 208 ? 8.592 5.424 11.482 1.00 89.81 208 LYS A O 1
ATOM 1618 N N . LEU A 1 209 ? 7.394 7.282 11.082 1.00 88.88 209 LEU A N 1
ATOM 1619 C CA . LEU A 1 209 ? 6.251 6.908 11.922 1.00 88.88 209 LEU A CA 1
ATOM 1620 C C . LEU A 1 209 ? 5.507 5.667 11.404 1.00 88.88 209 LEU A C 1
ATOM 1622 O O . LEU A 1 209 ? 4.913 4.946 12.196 1.00 88.88 209 LEU A O 1
ATOM 1626 N N . VAL A 1 210 ? 5.521 5.427 10.087 1.00 88.94 210 VAL A N 1
ATOM 1627 C CA . VAL A 1 210 ? 4.712 4.376 9.433 1.00 88.94 210 VAL A CA 1
ATOM 1628 C C . VAL A 1 210 ? 5.584 3.287 8.794 1.00 88.94 210 VAL A C 1
ATOM 1630 O O . VAL A 1 210 ? 5.111 2.188 8.523 1.00 88.94 210 VAL A O 1
ATOM 1633 N N . THR A 1 211 ? 6.872 3.554 8.557 1.00 88.00 211 THR A N 1
ATOM 1634 C CA . THR A 1 211 ? 7.785 2.642 7.837 1.00 88.00 211 THR A CA 1
ATOM 1635 C C . THR A 1 211 ? 8.471 1.596 8.715 1.00 88.00 211 THR A C 1
ATOM 1637 O O . THR A 1 211 ? 9.357 0.888 8.237 1.00 88.00 211 THR A O 1
ATOM 1640 N N . GLN A 1 212 ? 8.066 1.465 9.978 1.00 87.44 212 GLN A N 1
ATOM 1641 C CA . GLN A 1 212 ? 8.549 0.401 10.856 1.00 87.44 212 GLN A CA 1
ATOM 1642 C C . GLN A 1 212 ? 8.038 -0.960 10.362 1.00 87.44 212 GLN A C 1
ATOM 1644 O O . GLN A 1 212 ? 6.845 -1.116 10.102 1.00 87.44 212 GLN A O 1
ATOM 1649 N N . ASP A 1 213 ? 8.926 -1.950 10.232 1.00 79.81 213 ASP A N 1
ATOM 1650 C CA . ASP A 1 213 ? 8.604 -3.245 9.604 1.00 79.81 213 ASP A CA 1
ATOM 1651 C C . ASP A 1 213 ? 7.462 -3.992 10.321 1.00 79.81 213 ASP A C 1
ATOM 1653 O O . ASP A 1 213 ? 6.609 -4.599 9.667 1.00 79.81 213 ASP A O 1
ATOM 1657 N N . GLU A 1 214 ? 7.397 -3.870 11.652 1.00 84.69 214 GLU A N 1
ATOM 1658 C CA . GLU A 1 214 ? 6.356 -4.467 12.503 1.00 84.69 214 GLU A CA 1
ATOM 1659 C C . GLU A 1 214 ? 4.950 -3.932 12.196 1.00 84.69 214 GLU A C 1
ATOM 1661 O O . GLU A 1 214 ? 3.972 -4.666 12.320 1.00 84.69 214 GLU A O 1
ATOM 1666 N N . LEU A 1 215 ? 4.841 -2.682 11.737 1.00 88.75 215 LEU A N 1
ATOM 1667 C CA . LEU A 1 215 ? 3.571 -2.053 11.363 1.00 88.75 215 LEU A CA 1
ATOM 1668 C C . LEU A 1 215 ? 3.273 -2.174 9.880 1.00 88.75 215 LEU A C 1
ATOM 1670 O O . LEU A 1 215 ? 2.131 -2.410 9.480 1.00 88.75 215 LEU A O 1
ATOM 1674 N N . LEU A 1 216 ? 4.304 -2.010 9.057 1.00 90.94 216 LEU A N 1
ATOM 1675 C CA . LEU A 1 216 ? 4.173 -1.878 7.618 1.00 90.94 216 LEU A CA 1
ATOM 1676 C C . LEU A 1 216 ? 3.597 -3.148 6.984 1.00 90.94 216 LEU A C 1
ATOM 1678 O O . LEU A 1 216 ? 2.674 -3.071 6.172 1.00 90.94 216 LEU A O 1
ATOM 1682 N N . LYS A 1 217 ? 4.109 -4.323 7.370 1.00 91.62 217 LYS A N 1
ATOM 1683 C CA . LYS A 1 217 ? 3.667 -5.614 6.817 1.00 91.62 217 LYS A CA 1
ATOM 1684 C C . LYS A 1 217 ? 2.206 -5.940 7.173 1.00 91.62 217 LYS A C 1
ATOM 1686 O O . LYS A 1 217 ? 1.449 -6.240 6.239 1.00 91.62 217 LYS A O 1
ATOM 1691 N N . PRO A 1 218 ? 1.766 -5.875 8.449 1.00 92.12 218 PRO A N 1
ATOM 1692 C CA . PRO A 1 218 ? 0.359 -6.085 8.793 1.00 92.12 218 PRO A CA 1
ATOM 1693 C C . PRO A 1 218 ? -0.567 -5.053 8.151 1.00 92.12 218 PRO A C 1
ATOM 1695 O O . PRO A 1 218 ? -1.600 -5.433 7.603 1.00 92.12 218 PRO A O 1
ATOM 1698 N N . LEU A 1 219 ? -0.176 -3.772 8.143 1.00 92.88 219 LEU A N 1
ATOM 1699 C CA . LEU A 1 219 ? -0.968 -2.703 7.538 1.00 92.88 219 LEU A CA 1
ATOM 1700 C C . LEU A 1 219 ? -1.200 -2.963 6.048 1.00 92.88 219 LEU A C 1
ATOM 1702 O O . LEU A 1 219 ? -2.346 -2.995 5.609 1.00 92.88 219 LEU A O 1
ATOM 1706 N N . ILE A 1 220 ? -0.135 -3.207 5.276 1.00 93.56 220 ILE A N 1
ATOM 1707 C CA . ILE A 1 220 ? -0.244 -3.516 3.843 1.00 93.56 220 ILE A CA 1
ATOM 1708 C C . ILE A 1 220 ? -1.132 -4.744 3.629 1.00 93.56 220 ILE A C 1
ATOM 1710 O O . ILE A 1 220 ? -2.006 -4.721 2.767 1.00 93.56 220 ILE A O 1
ATOM 1714 N N . THR A 1 221 ? -0.947 -5.800 4.424 1.00 93.12 221 THR A N 1
ATOM 1715 C CA . THR A 1 221 ? -1.742 -7.031 4.298 1.00 93.12 221 THR A CA 1
ATOM 1716 C C . THR A 1 221 ? -3.229 -6.761 4.531 1.00 93.12 221 THR A C 1
ATOM 1718 O O . THR A 1 221 ? -4.055 -7.167 3.716 1.00 93.12 221 THR A O 1
ATOM 1721 N N . ASN A 1 222 ? -3.580 -6.026 5.589 1.00 93.00 222 ASN A N 1
ATOM 1722 C CA . ASN A 1 222 ? -4.962 -5.647 5.880 1.00 93.00 222 ASN A CA 1
ATOM 1723 C C . ASN A 1 222 ? -5.558 -4.749 4.790 1.00 93.00 222 ASN A C 1
ATOM 1725 O O . ASN A 1 222 ? -6.693 -4.964 4.374 1.00 93.00 222 ASN A O 1
ATOM 1729 N N . VAL A 1 223 ? -4.793 -3.783 4.276 1.00 94.12 223 VAL A N 1
ATOM 1730 C CA . VAL A 1 223 ? -5.240 -2.912 3.182 1.00 94.12 223 VAL A CA 1
ATOM 1731 C C . VAL A 1 223 ? -5.528 -3.720 1.916 1.00 94.12 223 VAL A C 1
ATOM 1733 O O . VAL A 1 223 ? -6.595 -3.557 1.326 1.00 94.12 223 VAL A O 1
ATOM 1736 N N . ILE A 1 224 ? -4.624 -4.623 1.514 1.00 93.75 224 ILE A N 1
ATOM 1737 C CA . ILE A 1 224 ? -4.838 -5.494 0.349 1.00 93.75 224 ILE A CA 1
ATOM 1738 C C . ILE A 1 224 ? -6.075 -6.373 0.552 1.00 93.75 224 ILE A C 1
ATOM 1740 O O . ILE A 1 224 ? -6.890 -6.474 -0.362 1.00 93.75 224 ILE A O 1
ATOM 1744 N N . ARG A 1 225 ? -6.264 -6.939 1.751 1.00 93.38 225 ARG A N 1
ATOM 1745 C CA . ARG A 1 225 ? -7.465 -7.715 2.091 1.00 93.38 225 ARG A CA 1
ATOM 1746 C C . ARG A 1 225 ? -8.748 -6.903 1.917 1.00 93.38 225 ARG A C 1
ATOM 1748 O O . ARG A 1 225 ? -9.646 -7.341 1.212 1.00 93.38 225 ARG A O 1
ATOM 1755 N N . VAL A 1 226 ? -8.813 -5.679 2.443 1.00 92.62 226 VAL A N 1
ATOM 1756 C CA . VAL A 1 226 ? -9.996 -4.811 2.275 1.00 92.62 226 VAL A CA 1
ATOM 1757 C C . VAL A 1 226 ? -10.232 -4.410 0.811 1.00 92.62 226 VAL A C 1
ATOM 1759 O O . VAL A 1 226 ? -11.381 -4.296 0.384 1.00 92.62 226 VAL A O 1
ATOM 1762 N N . LEU A 1 227 ? -9.174 -4.233 0.011 1.00 93.00 227 LEU A N 1
ATOM 1763 C CA . LEU A 1 227 ? -9.295 -3.947 -1.425 1.00 93.00 227 LEU A CA 1
ATOM 1764 C C . LEU A 1 227 ? -9.857 -5.134 -2.227 1.00 93.00 227 LEU A C 1
ATOM 1766 O O . LEU A 1 227 ? -10.527 -4.920 -3.237 1.00 93.00 227 LEU A O 1
ATOM 1770 N N . ILE A 1 228 ? -9.607 -6.377 -1.807 1.00 91.88 228 ILE A N 1
ATOM 1771 C CA . ILE A 1 228 ? -10.156 -7.565 -2.486 1.00 91.88 228 ILE A CA 1
ATOM 1772 C C . ILE A 1 228 ? -11.569 -7.931 -2.011 1.00 91.88 228 ILE A C 1
ATOM 1774 O O . ILE A 1 228 ? -12.253 -8.695 -2.698 1.00 91.88 228 ILE A O 1
ATOM 1778 N N . VAL A 1 229 ? -12.044 -7.380 -0.884 1.00 89.62 229 VAL A N 1
ATOM 1779 C CA . VAL A 1 229 ? -13.427 -7.586 -0.425 1.00 89.62 229 VAL A CA 1
ATOM 1780 C C . VAL A 1 229 ? -14.387 -7.020 -1.452 1.00 89.62 229 VAL A C 1
ATOM 1782 O O . VAL A 1 229 ? -14.520 -5.813 -1.610 1.00 89.62 229 VAL A O 1
ATOM 1785 N N . CYS A 1 230 ? -15.081 -7.898 -2.165 1.00 77.56 230 CYS A N 1
ATOM 1786 C CA . CYS A 1 230 ? -15.946 -7.472 -3.244 1.00 77.56 230 CYS A CA 1
ATOM 1787 C C . CYS A 1 230 ? -17.346 -7.099 -2.729 1.00 77.56 230 CYS A C 1
ATOM 1789 O O . CYS A 1 230 ? -18.064 -8.006 -2.296 1.00 77.56 230 CYS A O 1
ATOM 1791 N N . PRO A 1 231 ? -17.794 -5.834 -2.887 1.00 79.12 231 PRO A N 1
ATOM 1792 C CA . PRO A 1 231 ? -19.159 -5.431 -2.554 1.00 79.12 231 PRO A CA 1
ATOM 1793 C C . PRO A 1 231 ? -20.182 -5.860 -3.624 1.00 79.12 231 PRO A C 1
ATOM 1795 O O . PRO A 1 231 ? -21.329 -5.425 -3.578 1.00 79.12 231 PRO A O 1
ATOM 1798 N N . LYS A 1 232 ? -19.795 -6.696 -4.611 1.00 70.31 232 LYS A N 1
ATOM 1799 C CA . LYS A 1 232 ? -20.776 -7.349 -5.498 1.00 70.31 232 LYS A CA 1
ATOM 1800 C C . LYS A 1 232 ? -21.760 -8.109 -4.603 1.00 70.31 232 LYS A C 1
ATOM 1802 O O . LYS A 1 232 ? -21.315 -8.797 -3.688 1.00 70.31 232 LYS A O 1
ATOM 1807 N N . ASP A 1 233 ? -23.048 -7.940 -4.887 1.00 73.06 233 ASP A N 1
ATOM 1808 C CA . ASP A 1 233 ? -24.210 -8.532 -4.198 1.00 73.06 233 ASP A CA 1
ATOM 1809 C C . ASP A 1 233 ? -24.732 -7.757 -2.975 1.00 73.06 233 ASP A C 1
ATOM 1811 O O . ASP A 1 233 ? -25.798 -8.077 -2.456 1.00 73.06 233 ASP A O 1
ATOM 1815 N N . VAL A 1 234 ? -24.057 -6.682 -2.556 1.00 76.31 234 VAL A N 1
ATOM 1816 C CA . VAL A 1 234 ? -24.581 -5.787 -1.515 1.00 76.31 234 VAL A CA 1
ATOM 1817 C C . VAL A 1 234 ? -25.608 -4.834 -2.133 1.00 76.31 234 VAL A C 1
ATOM 1819 O O . VAL A 1 234 ? -25.277 -4.049 -3.020 1.00 76.31 234 VAL A O 1
ATOM 1822 N N . LEU A 1 235 ? -26.858 -4.903 -1.666 1.00 74.69 235 LEU A N 1
ATOM 1823 C CA . LEU A 1 235 ? -27.963 -4.080 -2.178 1.00 74.69 235 LEU A CA 1
ATOM 1824 C C . LEU A 1 235 ? -27.940 -2.633 -1.661 1.00 74.69 235 LEU A C 1
ATOM 1826 O O . LEU A 1 235 ? -28.509 -1.748 -2.298 1.00 74.69 235 LEU A O 1
ATOM 1830 N N . ASP A 1 236 ? -27.297 -2.386 -0.518 1.00 86.06 236 ASP A N 1
ATOM 1831 C CA . ASP A 1 236 ? -27.305 -1.069 0.114 1.00 86.06 236 ASP A CA 1
ATOM 1832 C C . ASP A 1 236 ? -26.350 -0.077 -0.565 1.00 86.06 236 ASP A C 1
ATOM 1834 O O . ASP A 1 236 ? -25.139 -0.293 -0.673 1.00 86.06 236 ASP A O 1
ATOM 1838 N N . VAL A 1 237 ? -26.911 1.050 -1.005 1.00 88.31 237 VAL A N 1
ATOM 1839 C CA . VAL A 1 237 ? -26.184 2.087 -1.745 1.00 88.31 237 VAL A CA 1
ATOM 1840 C C . VAL A 1 237 ? -25.170 2.798 -0.848 1.00 88.31 237 VAL A C 1
ATOM 1842 O O . VAL A 1 237 ? -24.081 3.131 -1.318 1.00 88.31 237 VAL A O 1
ATOM 1845 N N . GLN A 1 238 ? -25.491 3.017 0.431 1.00 90.06 238 GLN A N 1
ATOM 1846 C CA . GLN A 1 238 ? -24.615 3.751 1.349 1.00 90.06 238 GLN A CA 1
ATOM 1847 C C . GLN A 1 238 ? -23.358 2.950 1.680 1.00 90.06 238 GLN A C 1
ATOM 1849 O O . GLN A 1 238 ? -22.252 3.486 1.611 1.00 90.06 238 GLN A O 1
ATOM 1854 N N . LEU A 1 239 ? -23.501 1.652 1.935 1.00 91.38 239 LEU A N 1
ATOM 1855 C CA . LEU A 1 239 ? -22.385 0.748 2.172 1.00 91.38 239 LEU A CA 1
ATOM 1856 C C . LEU A 1 239 ? -21.481 0.651 0.936 1.00 91.38 239 LEU A C 1
ATOM 1858 O O . LEU A 1 239 ? -20.258 0.721 1.058 1.00 91.38 239 LEU A O 1
ATOM 1862 N N . VAL A 1 240 ? -22.055 0.569 -0.269 1.00 91.19 240 VAL A N 1
ATOM 1863 C CA . VAL A 1 240 ? -21.276 0.584 -1.521 1.00 91.19 240 VAL A CA 1
ATOM 1864 C C . VAL A 1 240 ? -20.496 1.897 -1.685 1.00 91.19 240 VAL A C 1
ATOM 1866 O O . VAL A 1 240 ? -19.319 1.872 -2.050 1.00 91.19 240 VAL A O 1
ATOM 1869 N N . LEU A 1 241 ? -21.107 3.046 -1.379 1.00 91.19 241 LEU A N 1
ATOM 1870 C CA . LEU A 1 241 ? -20.418 4.341 -1.399 1.00 91.19 241 LEU A CA 1
ATOM 1871 C C . LEU A 1 241 ? -19.316 4.426 -0.333 1.00 91.19 241 LEU A C 1
ATOM 1873 O O . LEU A 1 241 ? -18.236 4.950 -0.621 1.00 91.19 241 LEU A O 1
ATOM 1877 N N . ALA A 1 242 ? -19.549 3.875 0.862 1.00 92.56 242 ALA A N 1
ATOM 1878 C CA . ALA A 1 242 ? -18.543 3.774 1.914 1.00 92.56 242 ALA A CA 1
ATOM 1879 C C . ALA A 1 242 ? -17.338 2.946 1.442 1.00 92.56 242 ALA A C 1
ATOM 1881 O O . ALA A 1 242 ? -16.206 3.405 1.576 1.00 92.56 242 ALA A O 1
ATOM 1882 N N . PHE A 1 243 ? -17.561 1.804 0.778 1.00 93.12 243 PHE A N 1
ATOM 1883 C CA . PHE A 1 243 ? -16.486 1.027 0.150 1.00 93.12 243 PHE A CA 1
ATOM 1884 C C . PHE A 1 243 ? -15.686 1.851 -0.854 1.00 93.12 243 PHE A C 1
ATOM 1886 O O . PHE A 1 243 ? -14.460 1.875 -0.779 1.00 93.12 243 PHE A O 1
ATOM 1893 N N . TYR A 1 244 ? -16.348 2.547 -1.781 1.00 93.00 244 TYR A N 1
ATOM 1894 C CA . TYR A 1 244 ? -15.648 3.338 -2.796 1.00 93.00 244 TYR A CA 1
ATOM 1895 C C . TYR A 1 244 ? -14.833 4.479 -2.189 1.00 93.00 244 TYR A C 1
ATOM 1897 O O . TYR A 1 244 ? -13.707 4.733 -2.630 1.00 93.00 244 TYR A O 1
ATOM 1905 N N . ARG A 1 245 ? -15.356 5.137 -1.151 1.00 93.69 245 ARG A N 1
ATOM 1906 C CA . ARG A 1 245 ? -14.621 6.162 -0.404 1.00 93.69 245 ARG A CA 1
ATOM 1907 C C . ARG A 1 245 ? -13.409 5.568 0.309 1.00 93.69 245 ARG A C 1
ATOM 1909 O O . ARG A 1 245 ? -12.302 6.079 0.144 1.00 93.69 245 ARG A O 1
ATOM 1916 N N . THR A 1 246 ? -13.589 4.472 1.042 1.00 94.31 246 THR A N 1
ATOM 1917 C CA . THR A 1 246 ? -12.495 3.800 1.751 1.00 94.31 246 THR A CA 1
ATOM 1918 C C . THR A 1 246 ? -11.435 3.309 0.772 1.00 94.31 246 THR A C 1
ATOM 1920 O O . THR A 1 246 ? -10.264 3.618 0.956 1.00 94.31 246 THR A O 1
ATOM 1923 N N . TRP A 1 247 ? -11.812 2.652 -0.328 1.00 95.44 247 TRP A N 1
ATOM 1924 C CA . TRP A 1 247 ? -10.879 2.236 -1.379 1.00 95.44 247 TRP A CA 1
ATOM 1925 C C . TRP A 1 247 ? -10.093 3.404 -1.971 1.00 95.44 247 TRP A C 1
ATOM 1927 O O . TRP A 1 247 ? -8.889 3.275 -2.173 1.00 95.44 247 TRP A O 1
ATOM 1937 N N . THR A 1 248 ? -10.738 4.552 -2.202 1.00 95.38 248 THR A N 1
ATOM 1938 C CA . THR A 1 248 ? -10.054 5.765 -2.677 1.00 95.38 248 THR A CA 1
ATOM 1939 C C . THR A 1 248 ? -8.945 6.170 -1.704 1.00 95.38 248 THR A C 1
ATOM 1941 O O . THR A 1 248 ? -7.799 6.339 -2.116 1.00 95.38 248 THR A O 1
ATOM 1944 N N . HIS A 1 249 ? -9.242 6.240 -0.402 1.00 96.06 249 HIS A N 1
ATOM 1945 C CA . HIS A 1 249 ? -8.241 6.600 0.604 1.00 96.06 249 HIS A CA 1
ATOM 1946 C C . HIS A 1 249 ? -7.158 5.530 0.804 1.00 96.06 249 HIS A C 1
ATOM 1948 O O . HIS A 1 249 ? -5.998 5.874 1.024 1.00 96.06 249 HIS A O 1
ATOM 1954 N N . LEU A 1 250 ? -7.496 4.247 0.653 1.00 96.12 250 LEU A N 1
ATOM 1955 C CA . LEU A 1 250 ? -6.524 3.153 0.670 1.00 96.12 250 LEU A CA 1
ATOM 1956 C C . LEU A 1 250 ? -5.551 3.235 -0.516 1.00 96.12 250 LEU A C 1
ATOM 1958 O O . LEU A 1 250 ? -4.342 3.114 -0.319 1.00 96.12 250 LEU A O 1
ATOM 1962 N N . PHE A 1 251 ? -6.045 3.487 -1.733 1.00 96.38 251 PHE A N 1
ATOM 1963 C CA . PHE A 1 251 ? -5.184 3.691 -2.902 1.00 96.38 251 PHE A CA 1
ATOM 1964 C C . PHE A 1 251 ? -4.304 4.938 -2.750 1.00 96.38 251 PHE A C 1
ATOM 1966 O O . PHE A 1 251 ? -3.107 4.870 -3.035 1.00 96.38 251 PHE A O 1
ATOM 1973 N N . ASP A 1 252 ? -4.850 6.044 -2.237 1.00 95.88 252 ASP A N 1
ATOM 1974 C CA . ASP A 1 252 ? -4.077 7.258 -1.946 1.00 95.88 252 ASP A CA 1
ATOM 1975 C C . ASP A 1 252 ? -2.979 7.013 -0.900 1.00 95.88 252 ASP A C 1
ATOM 1977 O O . ASP A 1 252 ? -1.854 7.506 -1.050 1.00 95.88 252 ASP A O 1
ATOM 1981 N N . LEU A 1 253 ? -3.283 6.245 0.153 1.00 95.88 253 LEU A N 1
ATOM 1982 C CA . LEU A 1 253 ? -2.324 5.851 1.183 1.00 95.88 253 LEU A CA 1
ATOM 1983 C C . LEU A 1 253 ? -1.193 5.019 0.575 1.00 95.88 253 LEU A C 1
ATOM 1985 O O . LEU A 1 253 ? -0.029 5.362 0.764 1.00 95.88 253 LEU A O 1
ATOM 1989 N N . LEU A 1 254 ? -1.518 3.971 -0.189 1.00 96.31 254 LEU A N 1
ATOM 1990 C CA . LEU A 1 254 ? -0.524 3.114 -0.841 1.00 96.31 254 LEU A CA 1
ATOM 1991 C C . LEU A 1 254 ? 0.348 3.902 -1.829 1.00 96.31 254 LEU A C 1
ATOM 1993 O O . LEU A 1 254 ? 1.570 3.751 -1.839 1.00 96.31 254 LEU A O 1
ATOM 1997 N N . ALA A 1 255 ? -0.255 4.791 -2.623 1.00 95.69 255 ALA A N 1
ATOM 1998 C CA . ALA A 1 255 ? 0.479 5.670 -3.527 1.00 95.69 255 ALA A CA 1
ATOM 1999 C C . ALA A 1 255 ? 1.411 6.623 -2.759 1.00 95.69 255 ALA A C 1
ATOM 2001 O O . ALA A 1 255 ? 2.549 6.847 -3.170 1.00 95.69 255 ALA A O 1
ATOM 2002 N N . THR A 1 256 ? 0.960 7.181 -1.634 1.00 95.00 256 THR A N 1
ATOM 2003 C CA . THR A 1 256 ? 1.769 8.091 -0.805 1.00 95.00 256 THR A CA 1
ATOM 2004 C C . THR A 1 256 ? 2.907 7.355 -0.106 1.00 95.00 256 THR A C 1
ATOM 2006 O O . THR A 1 256 ? 4.035 7.850 -0.095 1.00 95.00 256 THR A O 1
ATOM 2009 N N . LEU A 1 257 ? 2.637 6.155 0.407 1.00 94.81 257 LEU A N 1
ATOM 2010 C CA . LEU A 1 257 ? 3.619 5.264 1.013 1.00 94.81 257 LEU A CA 1
ATOM 2011 C C . LEU A 1 257 ? 4.746 4.940 0.027 1.00 94.81 257 LEU A C 1
ATOM 2013 O O . LEU A 1 257 ? 5.914 5.125 0.359 1.00 94.81 257 LEU A O 1
ATOM 2017 N N . LEU A 1 258 ? 4.410 4.568 -1.210 1.00 93.94 258 LEU A N 1
ATOM 2018 C CA . LEU A 1 258 ? 5.401 4.323 -2.260 1.00 93.94 258 LEU A CA 1
ATOM 2019 C C . LEU A 1 258 ? 6.173 5.592 -2.650 1.00 93.94 258 LEU A C 1
ATOM 2021 O O . LEU A 1 258 ? 7.389 5.549 -2.806 1.00 93.94 258 LEU A O 1
ATOM 2025 N N . ARG A 1 259 ? 5.505 6.749 -2.754 1.00 93.69 259 ARG A N 1
ATOM 2026 C CA . ARG A 1 259 ? 6.174 8.025 -3.084 1.00 93.69 259 ARG A CA 1
ATOM 2027 C C . ARG A 1 259 ? 7.159 8.484 -2.006 1.00 93.69 259 ARG A C 1
ATOM 2029 O O . ARG A 1 259 ? 8.153 9.122 -2.344 1.00 93.69 259 ARG A O 1
ATOM 2036 N N . LYS A 1 260 ? 6.865 8.240 -0.725 1.00 93.38 260 LYS A N 1
ATOM 2037 C CA . LYS A 1 260 ? 7.664 8.732 0.413 1.00 93.38 260 LYS A CA 1
ATOM 2038 C C . LYS A 1 260 ? 8.642 7.703 0.972 1.00 93.38 260 LYS A C 1
ATOM 2040 O O . LYS A 1 260 ? 9.661 8.091 1.531 1.00 93.38 260 LYS A O 1
ATOM 2045 N N . ALA A 1 261 ? 8.350 6.419 0.809 1.00 90.62 261 ALA A N 1
ATOM 2046 C CA . ALA A 1 261 ? 9.105 5.318 1.390 1.00 90.62 261 ALA A CA 1
ATOM 2047 C C . ALA A 1 261 ? 9.214 4.118 0.433 1.00 90.62 261 ALA A C 1
ATOM 2049 O O . ALA A 1 261 ? 9.186 2.966 0.873 1.00 90.62 261 ALA A O 1
ATOM 2050 N N . GLY A 1 262 ? 9.333 4.366 -0.875 1.00 87.69 262 GLY A N 1
ATOM 2051 C CA . GLY A 1 262 ? 9.388 3.328 -1.912 1.00 87.69 262 GLY A CA 1
ATOM 2052 C C . GLY A 1 262 ? 10.448 2.254 -1.657 1.00 87.69 262 GLY A C 1
ATOM 2053 O O . GLY A 1 262 ? 10.128 1.069 -1.681 1.00 87.69 262 GLY A O 1
ATOM 2054 N N . ALA A 1 263 ? 11.662 2.654 -1.263 1.00 87.50 263 ALA A N 1
ATOM 2055 C CA . ALA A 1 263 ? 12.763 1.730 -0.970 1.00 87.50 263 ALA A CA 1
ATOM 2056 C C . ALA A 1 263 ? 12.446 0.691 0.127 1.00 87.50 263 ALA A C 1
ATOM 2058 O O . ALA A 1 263 ? 12.940 -0.431 0.066 1.00 87.50 263 ALA A O 1
ATOM 2059 N N . VAL A 1 264 ? 11.618 1.048 1.118 1.00 90.06 264 VAL A N 1
ATOM 2060 C CA . VAL A 1 264 ? 11.258 0.167 2.247 1.00 90.06 264 VAL A CA 1
ATOM 2061 C C . VAL A 1 264 ? 9.936 -0.562 1.987 1.00 90.06 264 VAL A C 1
ATOM 2063 O O . VAL A 1 264 ? 9.775 -1.723 2.350 1.00 90.06 264 VAL A O 1
ATOM 2066 N N . SER A 1 265 ? 8.980 0.108 1.340 1.00 91.38 265 SER A N 1
ATOM 2067 C CA . SER A 1 265 ? 7.607 -0.386 1.177 1.00 91.38 265 SER A CA 1
ATOM 2068 C C . SER A 1 265 ? 7.379 -1.249 -0.061 1.00 91.38 265 SER A C 1
ATOM 2070 O O . SER A 1 265 ? 6.463 -2.073 -0.046 1.00 91.38 265 SER A O 1
ATOM 2072 N N . LEU A 1 266 ? 8.209 -1.122 -1.104 1.00 91.19 266 LEU A N 1
ATOM 2073 C CA . LEU A 1 266 ? 8.004 -1.834 -2.367 1.00 91.19 266 LEU A CA 1
ATOM 2074 C C . LEU A 1 266 ? 8.056 -3.358 -2.191 1.00 91.19 266 LEU A C 1
ATOM 2076 O O . LEU A 1 266 ? 7.191 -4.056 -2.706 1.00 91.19 266 LEU A O 1
ATOM 2080 N N . VAL A 1 267 ? 9.027 -3.895 -1.443 1.00 90.69 267 VAL A N 1
ATOM 2081 C CA . VAL A 1 267 ? 9.178 -5.355 -1.281 1.00 90.69 267 VAL A CA 1
ATOM 2082 C C . VAL A 1 267 ? 8.011 -5.976 -0.491 1.00 90.69 267 VAL A C 1
ATOM 2084 O O . VAL A 1 267 ? 7.415 -6.934 -0.996 1.00 90.69 267 VAL A O 1
ATOM 2087 N N . PRO A 1 268 ? 7.614 -5.456 0.691 1.00 91.38 268 PRO A N 1
ATOM 2088 C CA . PRO A 1 268 ? 6.418 -5.930 1.388 1.00 91.38 268 PRO A CA 1
ATOM 2089 C C . PRO A 1 268 ? 5.145 -5.807 0.548 1.00 91.38 268 PRO A C 1
ATOM 2091 O O . PRO A 1 268 ? 4.334 -6.734 0.531 1.00 91.38 268 PRO A O 1
ATOM 2094 N N . LEU A 1 269 ? 4.985 -4.698 -0.183 1.00 93.44 269 LEU A N 1
ATOM 2095 C CA . LEU A 1 269 ? 3.814 -4.473 -1.023 1.00 93.44 269 LEU A CA 1
ATOM 2096 C C . LEU A 1 269 ? 3.743 -5.462 -2.182 1.00 93.44 269 LEU A C 1
ATOM 2098 O O . LEU A 1 269 ? 2.716 -6.108 -2.359 1.00 93.44 269 LEU A O 1
ATOM 2102 N N . THR A 1 270 ? 4.826 -5.640 -2.936 1.00 90.94 270 THR A N 1
ATOM 2103 C CA . THR A 1 270 ? 4.863 -6.598 -4.047 1.00 90.94 270 THR A CA 1
ATOM 2104 C C . THR A 1 270 ? 4.674 -8.033 -3.558 1.00 90.94 270 THR A C 1
ATOM 2106 O O . THR A 1 270 ? 3.997 -8.817 -4.217 1.00 90.94 270 THR A O 1
ATOM 2109 N N . SER A 1 271 ? 5.190 -8.375 -2.374 1.00 91.06 271 SER A N 1
ATOM 2110 C CA . SER A 1 271 ? 4.942 -9.675 -1.738 1.00 91.06 271 SER A CA 1
ATOM 2111 C C . SER A 1 271 ? 3.464 -9.881 -1.381 1.00 91.06 271 SER A C 1
ATOM 2113 O O . SER A 1 271 ? 2.902 -10.938 -1.666 1.00 91.06 271 SER A O 1
ATOM 2115 N N . ALA A 1 272 ? 2.797 -8.869 -0.813 1.00 91.56 272 ALA A N 1
ATOM 2116 C CA . ALA A 1 272 ? 1.365 -8.931 -0.514 1.00 91.56 272 ALA A CA 1
ATOM 2117 C C . ALA A 1 272 ? 0.506 -8.988 -1.791 1.00 91.56 272 ALA A C 1
ATOM 2119 O O . ALA A 1 272 ? -0.432 -9.781 -1.867 1.00 91.56 272 ALA A O 1
ATOM 2120 N N . LEU A 1 273 ? 0.865 -8.206 -2.815 1.00 91.94 273 LEU A N 1
ATOM 2121 C CA . LEU A 1 273 ? 0.225 -8.234 -4.130 1.00 91.94 273 LEU A CA 1
ATOM 2122 C C . LEU A 1 273 ? 0.378 -9.598 -4.800 1.00 91.94 273 LEU A C 1
ATOM 2124 O O . LEU A 1 273 ? -0.591 -10.098 -5.352 1.00 91.94 273 LEU A O 1
ATOM 2128 N N . ALA A 1 274 ? 1.550 -10.233 -4.711 1.00 88.56 274 ALA A N 1
ATOM 2129 C CA . ALA A 1 274 ? 1.789 -11.549 -5.300 1.00 88.56 274 ALA A CA 1
ATOM 2130 C C . ALA A 1 274 ? 0.844 -12.628 -4.746 1.00 88.56 274 ALA A C 1
ATOM 2132 O O . ALA A 1 274 ? 0.409 -13.499 -5.494 1.00 88.56 274 ALA A O 1
ATOM 2133 N N . LYS A 1 275 ? 0.484 -12.551 -3.457 1.00 89.31 275 LYS A N 1
ATOM 2134 C CA . LYS A 1 275 ? -0.440 -13.503 -2.814 1.00 89.31 275 LYS A CA 1
ATOM 2135 C C . LYS A 1 275 ? -1.887 -13.368 -3.293 1.00 89.31 275 LYS A C 1
ATOM 2137 O O . LYS A 1 275 ? -2.621 -14.349 -3.270 1.00 89.31 275 LYS A O 1
ATOM 2142 N N . HIS A 1 276 ? -2.295 -12.172 -3.713 1.00 87.75 276 HIS A N 1
ATOM 2143 C CA . HIS A 1 276 ? -3.681 -11.854 -4.073 1.00 87.75 276 HIS A CA 1
ATOM 2144 C C . HIS A 1 276 ? -3.795 -11.219 -5.465 1.00 87.75 276 HIS A C 1
ATOM 2146 O O . HIS A 1 276 ? -4.728 -10.460 -5.721 1.00 87.75 276 HIS A O 1
ATOM 2152 N N . TRP A 1 277 ? -2.844 -11.502 -6.362 1.00 88.88 277 TRP A N 1
ATOM 2153 C CA . TRP A 1 277 ? -2.656 -10.730 -7.591 1.00 88.88 277 TRP A CA 1
ATOM 2154 C C . TRP A 1 277 ? -3.906 -10.696 -8.464 1.00 88.88 277 TRP A C 1
ATOM 2156 O O . TRP A 1 277 ? -4.366 -9.615 -8.812 1.00 88.88 277 TRP A O 1
ATOM 2166 N N . GLU A 1 278 ? -4.492 -11.861 -8.743 1.00 88.12 278 GLU A N 1
ATOM 2167 C CA . GLU A 1 278 ? -5.708 -11.986 -9.550 1.00 88.12 278 GLU A CA 1
ATOM 2168 C C . GLU A 1 278 ? -6.852 -11.135 -8.975 1.00 88.12 278 GLU A C 1
ATOM 2170 O O . GLU A 1 278 ? -7.399 -10.269 -9.657 1.00 88.12 278 GLU A O 1
ATOM 2175 N N . ALA A 1 279 ? -7.131 -11.281 -7.677 1.00 89.88 279 ALA A N 1
ATOM 2176 C CA . ALA A 1 279 ? -8.178 -10.526 -6.996 1.00 89.88 279 ALA A CA 1
ATOM 2177 C C . ALA A 1 279 ? -7.912 -9.009 -6.989 1.00 89.88 279 ALA A C 1
ATOM 2179 O O . ALA A 1 279 ? -8.833 -8.216 -7.186 1.00 89.88 279 ALA A O 1
ATOM 2180 N N . VAL A 1 280 ? -6.657 -8.583 -6.812 1.00 90.69 280 VAL A N 1
ATOM 2181 C CA . VAL A 1 280 ? -6.293 -7.159 -6.849 1.00 90.69 280 VAL A CA 1
ATOM 2182 C C . VAL A 1 280 ? -6.425 -6.595 -8.262 1.00 90.69 280 VAL A C 1
ATOM 2184 O O . VAL A 1 280 ? -6.983 -5.509 -8.430 1.00 90.69 280 VAL A O 1
ATOM 2187 N N . THR A 1 281 ? -5.968 -7.317 -9.290 1.00 87.94 281 THR A N 1
ATOM 2188 C CA . THR A 1 281 ? -6.145 -6.898 -10.689 1.00 87.94 281 THR A CA 1
ATOM 2189 C C . THR A 1 281 ? -7.619 -6.791 -11.061 1.00 87.94 281 THR A C 1
ATOM 2191 O O . THR A 1 281 ? -8.011 -5.867 -11.773 1.00 87.94 281 THR A O 1
ATOM 2194 N N . ASP A 1 282 ? -8.456 -7.662 -10.506 1.00 89.88 282 ASP A N 1
ATOM 2195 C CA . ASP A 1 282 ? -9.902 -7.648 -10.684 1.00 89.88 282 ASP A CA 1
ATOM 2196 C C . ASP A 1 282 ? -10.562 -6.433 -10.033 1.00 89.88 282 ASP A C 1
ATOM 2198 O O . ASP A 1 282 ? -11.414 -5.778 -10.649 1.00 89.88 282 ASP A O 1
ATOM 2202 N N . THR A 1 283 ? -10.137 -6.081 -8.817 1.00 89.94 283 THR A N 1
ATOM 2203 C CA . THR A 1 283 ? -10.541 -4.832 -8.167 1.00 89.94 283 THR A CA 1
ATOM 2204 C C . THR A 1 283 ? -10.090 -3.620 -8.981 1.00 89.94 283 THR A C 1
ATOM 2206 O O . THR A 1 283 ? -10.902 -2.730 -9.224 1.00 89.94 283 THR A O 1
ATOM 2209 N N . LEU A 1 284 ? -8.845 -3.584 -9.471 1.00 91.19 284 LEU A N 1
ATOM 2210 C CA . LEU A 1 284 ? -8.344 -2.479 -10.298 1.00 91.19 284 LEU A CA 1
ATOM 2211 C C . LEU A 1 284 ? -9.154 -2.322 -11.594 1.00 91.19 284 LEU A C 1
ATOM 2213 O O . LEU A 1 284 ? -9.598 -1.214 -11.893 1.00 91.19 284 LEU A O 1
ATOM 2217 N N . CYS A 1 285 ? -9.426 -3.415 -12.316 1.00 88.81 285 CYS A N 1
ATOM 2218 C CA . CYS A 1 285 ? -10.264 -3.390 -13.521 1.00 88.81 285 CYS A CA 1
ATOM 2219 C C . CYS A 1 285 ? -11.652 -2.808 -13.220 1.00 88.81 285 CYS A C 1
ATOM 2221 O O . CYS A 1 285 ? -12.160 -1.959 -13.953 1.00 88.81 285 CYS A O 1
ATOM 2223 N N . ARG A 1 286 ? -12.259 -3.219 -12.101 1.00 88.69 286 ARG A N 1
ATOM 2224 C CA . ARG A 1 286 ? -13.548 -2.679 -11.660 1.00 88.69 286 ARG A CA 1
ATOM 2225 C C . ARG A 1 286 ? -13.472 -1.188 -11.350 1.00 88.69 286 ARG A C 1
ATOM 2227 O O . ARG A 1 286 ? -14.357 -0.455 -11.777 1.00 88.69 286 ARG A O 1
ATOM 2234 N N . CYS A 1 287 ? -12.460 -0.741 -10.611 1.00 88.88 287 CYS A N 1
ATOM 2235 C CA . CYS A 1 287 ? -12.281 0.673 -10.283 1.00 88.88 287 CYS A CA 1
ATOM 2236 C C . CYS A 1 287 ? -12.165 1.531 -11.548 1.00 88.88 287 CYS A C 1
ATOM 2238 O O . CYS A 1 287 ? -12.716 2.628 -11.592 1.00 88.88 287 CYS A O 1
ATOM 2240 N N . VAL A 1 288 ? -11.505 1.024 -12.593 1.00 86.19 288 VAL A N 1
ATOM 2241 C CA . VAL A 1 288 ? -11.408 1.715 -13.885 1.00 86.19 288 VAL A CA 1
ATOM 2242 C C . VAL A 1 288 ? -12.744 1.707 -14.637 1.00 86.19 288 VAL A C 1
ATOM 2244 O O . VAL A 1 288 ? -13.154 2.743 -15.154 1.00 86.19 288 VAL A O 1
ATOM 2247 N N . GLY A 1 289 ? -13.483 0.593 -14.615 1.00 84.31 289 GLY A N 1
ATOM 2248 C CA . GLY A 1 289 ? -14.833 0.506 -15.191 1.00 84.31 289 GLY A CA 1
ATOM 2249 C C . GLY A 1 289 ? -15.886 1.385 -14.494 1.00 84.31 289 GLY A C 1
ATOM 2250 O O . GLY A 1 289 ? -16.953 1.636 -15.050 1.00 84.31 289 GLY A O 1
ATOM 2251 N N . LEU A 1 290 ? -15.596 1.881 -13.288 1.00 83.25 290 LEU A N 1
ATOM 2252 C CA . LEU A 1 290 ? -16.443 2.811 -12.536 1.00 83.25 290 LEU A CA 1
ATOM 2253 C C . LEU A 1 290 ? -16.139 4.293 -12.824 1.00 83.25 290 LEU A C 1
ATOM 2255 O O . LEU A 1 290 ? -16.683 5.149 -12.128 1.00 83.25 290 LEU A O 1
ATOM 2259 N N . SER A 1 291 ? -15.337 4.609 -13.847 1.00 80.25 291 SER A N 1
ATOM 2260 C CA . SER A 1 291 ? -14.908 5.977 -14.196 1.00 80.25 291 SER A CA 1
ATOM 2261 C C . SER A 1 291 ? -16.041 7.003 -14.260 1.00 80.25 291 SER A C 1
ATOM 2263 O O . SER A 1 291 ? -15.888 8.113 -13.753 1.00 80.25 291 SER A O 1
ATOM 2265 N N . PHE A 1 292 ? -17.202 6.624 -14.802 1.00 78.44 292 PHE A N 1
ATOM 2266 C CA . PHE A 1 292 ? -18.377 7.497 -14.875 1.00 78.44 292 PHE A CA 1
ATOM 2267 C C . PHE A 1 292 ? -19.064 7.713 -13.515 1.00 78.44 292 PHE A C 1
ATOM 2269 O O . PHE A 1 292 ? -19.561 8.800 -13.238 1.00 78.44 292 PHE A O 1
ATOM 2276 N N . LYS A 1 293 ? -19.108 6.685 -12.654 1.00 83.38 293 LYS A N 1
ATOM 2277 C CA . LYS A 1 293 ? -19.818 6.735 -11.362 1.00 83.38 293 LYS A CA 1
ATOM 2278 C C . LYS A 1 293 ? -18.965 7.342 -10.249 1.00 83.38 293 LYS A C 1
ATOM 2280 O O . LYS A 1 293 ? -19.485 8.038 -9.383 1.00 83.38 293 LYS A O 1
ATOM 2285 N N . CYS A 1 294 ? -17.669 7.038 -10.239 1.00 84.94 294 CYS A N 1
ATOM 2286 C CA . CYS A 1 294 ? -16.745 7.392 -9.164 1.00 84.94 294 CYS A CA 1
ATOM 2287 C C . CYS A 1 294 ? -15.367 7.768 -9.738 1.00 84.94 294 CYS A C 1
ATOM 2289 O O . CYS A 1 294 ? -14.399 7.027 -9.543 1.00 84.94 294 CYS A O 1
ATOM 2291 N N . PRO A 1 295 ? -15.237 8.931 -10.405 1.00 88.19 295 PRO A N 1
ATOM 2292 C CA . PRO A 1 295 ? -13.982 9.341 -11.037 1.00 88.19 295 PRO A CA 1
ATOM 2293 C C . PRO A 1 295 ? -12.819 9.437 -10.041 1.00 88.19 295 PRO A C 1
ATOM 2295 O O . PRO A 1 295 ? -11.692 9.096 -10.385 1.00 88.19 295 PRO A O 1
ATOM 2298 N N . ALA A 1 296 ? -13.076 9.828 -8.787 1.00 90.69 296 ALA A N 1
ATOM 2299 C CA . ALA A 1 296 ? -12.050 9.895 -7.744 1.00 90.69 296 ALA A CA 1
ATOM 2300 C C . ALA A 1 296 ? -11.389 8.530 -7.469 1.00 90.69 296 ALA A C 1
ATOM 2302 O O . ALA A 1 296 ? -10.166 8.452 -7.371 1.00 90.69 296 ALA A O 1
ATOM 2303 N N . LEU A 1 297 ? -12.179 7.450 -7.425 1.00 91.88 297 LEU A N 1
ATOM 2304 C CA . LEU A 1 297 ? -11.680 6.088 -7.223 1.00 91.88 297 LEU A CA 1
ATOM 2305 C C . LEU A 1 297 ? -10.833 5.625 -8.417 1.00 91.88 297 LEU A C 1
ATOM 2307 O O . LEU A 1 297 ? -9.766 5.031 -8.244 1.00 91.88 297 LEU A O 1
ATOM 2311 N N . THR A 1 298 ? -11.280 5.921 -9.639 1.00 90.94 298 THR A N 1
ATOM 2312 C CA . THR A 1 298 ? -10.512 5.629 -10.856 1.00 90.94 298 THR A CA 1
ATOM 2313 C C . THR A 1 298 ? -9.193 6.403 -10.880 1.00 90.94 298 THR A C 1
ATOM 2315 O O . THR A 1 298 ? -8.152 5.824 -11.177 1.00 90.94 298 THR A O 1
ATOM 2318 N N . ILE A 1 299 ? -9.200 7.684 -10.497 1.00 91.25 299 ILE A N 1
ATOM 2319 C CA . ILE A 1 299 ? -7.980 8.492 -10.377 1.00 91.25 299 ILE A CA 1
ATOM 2320 C C . ILE A 1 299 ? -7.029 7.877 -9.349 1.00 91.25 299 ILE A C 1
ATOM 2322 O O . ILE A 1 299 ? -5.869 7.644 -9.680 1.00 91.25 299 ILE A O 1
ATOM 2326 N N . ALA A 1 300 ? -7.499 7.595 -8.132 1.00 93.56 300 ALA A N 1
ATOM 2327 C CA . ALA A 1 300 ? -6.657 7.072 -7.057 1.00 93.56 300 ALA A CA 1
ATOM 2328 C C . ALA A 1 300 ? -6.053 5.704 -7.416 1.00 93.56 300 ALA A C 1
ATOM 2330 O O . ALA A 1 300 ? -4.850 5.497 -7.263 1.00 93.56 300 ALA A O 1
ATOM 2331 N N . SER A 1 301 ? -6.856 4.792 -7.977 1.00 93.50 301 SER A N 1
ATOM 2332 C CA . SER A 1 301 ? -6.389 3.464 -8.405 1.00 93.50 301 SER A CA 1
ATOM 2333 C C . SER A 1 301 ? -5.358 3.527 -9.539 1.00 93.50 301 SER A C 1
ATOM 2335 O O . SER A 1 301 ? -4.325 2.859 -9.463 1.00 93.50 301 SER A O 1
ATOM 2337 N N . LEU A 1 302 ? -5.574 4.369 -10.558 1.00 92.31 302 LEU A N 1
ATOM 2338 C CA . LEU A 1 302 ? -4.610 4.557 -11.648 1.00 92.31 302 LEU A CA 1
ATOM 2339 C C . LEU A 1 302 ? -3.335 5.272 -11.181 1.00 92.31 302 LEU A C 1
ATOM 2341 O O . LEU A 1 302 ? -2.242 4.911 -11.614 1.00 92.31 302 LEU A O 1
ATOM 2345 N N . GLN A 1 303 ? -3.443 6.253 -10.279 1.00 93.94 303 GLN A N 1
ATOM 2346 C CA . GLN A 1 303 ? -2.279 6.907 -9.676 1.00 93.94 303 GLN A CA 1
ATOM 2347 C C . GLN A 1 303 ? -1.460 5.942 -8.819 1.00 93.94 303 GLN A C 1
ATOM 2349 O O . GLN A 1 303 ? -0.231 5.984 -8.863 1.00 93.94 303 GLN A O 1
ATOM 2354 N N . PHE A 1 304 ? -2.115 5.082 -8.039 1.00 94.88 304 PHE A N 1
ATOM 2355 C CA . PHE A 1 304 ? -1.442 4.018 -7.302 1.00 94.88 304 PHE A CA 1
ATOM 2356 C C . PHE A 1 304 ? -0.677 3.102 -8.257 1.00 94.88 304 PHE A C 1
ATOM 2358 O O . PHE A 1 304 ? 0.521 2.892 -8.068 1.00 94.88 304 PHE A O 1
ATOM 2365 N N . LEU A 1 305 ? -1.337 2.624 -9.316 1.00 93.31 305 LEU A N 1
ATOM 2366 C CA . LEU A 1 305 ? -0.715 1.747 -10.300 1.00 93.31 305 LEU A CA 1
ATOM 2367 C C . LEU A 1 305 ? 0.485 2.419 -10.986 1.00 93.31 305 LEU A C 1
ATOM 2369 O O . LEU A 1 305 ? 1.546 1.807 -11.086 1.00 93.31 305 LEU A O 1
ATOM 2373 N N . SER A 1 306 ? 0.362 3.686 -11.399 1.00 92.56 306 SER A N 1
ATOM 2374 C CA . SER A 1 306 ? 1.471 4.411 -12.031 1.00 92.56 306 SER A CA 1
ATOM 2375 C C . SER A 1 306 ? 2.670 4.546 -11.089 1.00 92.56 306 SER A C 1
ATOM 2377 O O . SER A 1 306 ? 3.810 4.370 -11.505 1.00 92.56 306 SER A O 1
ATOM 2379 N N . VAL A 1 307 ? 2.425 4.850 -9.809 1.00 93.50 307 VAL A N 1
ATOM 2380 C CA . VAL A 1 307 ? 3.481 4.992 -8.797 1.00 93.50 307 VAL A CA 1
ATOM 2381 C C . VAL A 1 307 ? 4.140 3.648 -8.497 1.00 93.50 307 VAL A C 1
ATOM 2383 O O . VAL A 1 307 ? 5.364 3.591 -8.428 1.00 93.50 307 VAL A O 1
ATOM 2386 N N . LEU A 1 308 ? 3.358 2.575 -8.352 1.00 93.00 308 LEU A N 1
ATOM 2387 C CA . LEU A 1 308 ? 3.867 1.220 -8.131 1.00 93.00 308 LEU A CA 1
ATOM 2388 C C . LEU A 1 308 ? 4.820 0.797 -9.253 1.00 93.00 308 LEU A C 1
ATOM 2390 O O . LEU A 1 308 ? 5.919 0.316 -8.989 1.00 93.00 308 LEU A O 1
ATOM 2394 N N . LEU A 1 309 ? 4.411 1.017 -10.501 1.00 91.56 309 LEU A N 1
ATOM 2395 C CA . LEU A 1 309 ? 5.199 0.662 -11.679 1.00 91.56 309 LEU A CA 1
ATOM 2396 C C . LEU A 1 309 ? 6.444 1.542 -11.827 1.00 91.56 309 LEU A C 1
ATOM 2398 O O . LEU A 1 309 ? 7.517 1.030 -12.135 1.00 91.56 309 LEU A O 1
ATOM 2402 N N . ALA A 1 310 ? 6.333 2.843 -11.548 1.00 90.94 310 ALA A N 1
ATOM 2403 C CA . ALA A 1 310 ? 7.482 3.744 -11.552 1.00 90.94 310 ALA A CA 1
ATOM 2404 C C . ALA A 1 310 ? 8.512 3.380 -10.467 1.00 90.94 310 ALA A C 1
ATOM 2406 O O . ALA A 1 310 ? 9.715 3.494 -10.691 1.00 90.94 310 ALA A O 1
ATOM 2407 N N . GLU A 1 311 ? 8.069 2.935 -9.289 1.00 90.56 311 GLU A N 1
ATOM 2408 C CA . GLU A 1 311 ? 8.978 2.521 -8.217 1.00 90.56 311 GLU A CA 1
ATOM 2409 C C . GLU A 1 311 ? 9.644 1.167 -8.519 1.00 90.56 311 GLU A C 1
ATOM 2411 O O . GLU A 1 311 ? 10.834 0.991 -8.256 1.00 90.56 311 GLU A O 1
ATOM 2416 N N . GLU A 1 312 ? 8.924 0.241 -9.161 1.00 87.00 312 GLU A N 1
ATOM 2417 C CA . GLU A 1 312 ? 9.499 -0.998 -9.701 1.00 87.00 312 GLU A CA 1
ATOM 2418 C C . GLU A 1 312 ? 10.564 -0.711 -10.774 1.00 87.00 312 GLU A C 1
ATOM 2420 O O . GLU A 1 312 ? 11.623 -1.339 -10.786 1.00 87.00 312 GLU A O 1
ATOM 2425 N N . GLU A 1 313 ? 10.323 0.260 -11.659 1.00 85.88 313 GLU A N 1
ATOM 2426 C CA . GLU A 1 313 ? 11.305 0.685 -12.659 1.00 85.88 313 GLU A CA 1
ATOM 2427 C C . GLU A 1 313 ? 12.579 1.232 -11.999 1.00 85.88 313 GLU A C 1
ATOM 2429 O O . GLU A 1 313 ? 13.682 0.800 -12.341 1.00 85.88 313 GLU A O 1
ATOM 2434 N N . LYS A 1 314 ? 12.446 2.112 -10.996 1.00 86.44 314 LYS A N 1
ATOM 2435 C CA . LYS A 1 314 ? 13.597 2.629 -10.234 1.00 86.44 314 LYS A CA 1
ATOM 2436 C C . LYS A 1 314 ? 14.390 1.511 -9.567 1.00 86.44 314 LYS A C 1
ATOM 2438 O O . LYS A 1 314 ? 15.618 1.512 -9.650 1.00 86.44 314 LYS A O 1
ATOM 2443 N N . ARG A 1 315 ? 13.706 0.544 -8.944 1.00 82.88 315 ARG A N 1
ATOM 2444 C CA . ARG A 1 315 ? 14.358 -0.624 -8.343 1.00 82.88 315 ARG A CA 1
ATOM 2445 C C . ARG A 1 315 ? 15.126 -1.425 -9.390 1.00 82.88 315 ARG A C 1
ATOM 2447 O O . ARG A 1 315 ? 16.284 -1.746 -9.167 1.00 82.88 315 ARG A O 1
ATOM 2454 N N . ARG A 1 316 ? 14.530 -1.704 -10.553 1.00 79.38 316 ARG A N 1
ATOM 2455 C CA . ARG A 1 316 ? 15.197 -2.431 -11.648 1.00 79.38 316 ARG A CA 1
ATOM 2456 C C . ARG A 1 316 ? 16.446 -1.726 -12.165 1.00 79.38 316 ARG A C 1
ATOM 2458 O O . ARG A 1 316 ? 17.393 -2.399 -12.560 1.00 79.38 316 ARG A O 1
ATOM 2465 N N . VAL A 1 317 ? 16.449 -0.393 -12.196 1.00 80.19 317 VAL A N 1
ATOM 2466 C CA . VAL A 1 317 ? 17.634 0.390 -12.576 1.00 80.19 317 VAL A CA 1
ATOM 2467 C C . VAL A 1 317 ? 18.743 0.243 -11.531 1.00 80.19 317 VAL A C 1
ATOM 2469 O O . VAL A 1 317 ? 19.898 0.118 -11.914 1.00 80.19 317 VAL A O 1
ATOM 2472 N N . GLN A 1 318 ? 18.399 0.187 -10.242 1.00 80.62 318 GLN A N 1
ATOM 2473 C CA . GLN A 1 318 ? 19.362 0.026 -9.144 1.00 80.62 318 GLN A CA 1
ATOM 2474 C C . GLN A 1 318 ? 19.869 -1.420 -8.980 1.00 80.62 318 GLN A C 1
ATOM 2476 O O . GLN A 1 318 ? 21.048 -1.631 -8.711 1.00 80.62 318 GLN A O 1
ATOM 2481 N N . ASP A 1 319 ? 19.002 -2.421 -9.159 1.00 73.38 319 ASP A N 1
ATOM 2482 C CA . ASP A 1 319 ? 19.336 -3.845 -8.988 1.00 73.38 319 ASP A CA 1
ATOM 2483 C C . ASP A 1 319 ? 20.167 -4.402 -10.158 1.00 73.38 319 ASP A C 1
ATOM 2485 O O . ASP A 1 319 ? 20.811 -5.440 -10.010 1.00 73.38 319 ASP A O 1
ATOM 2489 N N . LYS A 1 320 ? 20.234 -3.708 -11.306 1.00 63.97 320 LYS A N 1
ATOM 2490 C CA . LYS A 1 320 ? 21.154 -4.068 -12.404 1.00 63.97 320 LYS A CA 1
ATOM 2491 C C . LYS A 1 320 ? 22.623 -4.105 -11.967 1.00 63.97 320 LYS A C 1
ATOM 2493 O O . LYS A 1 320 ? 23.389 -4.860 -12.560 1.00 63.97 320 LYS A O 1
ATOM 2498 N N . ASP 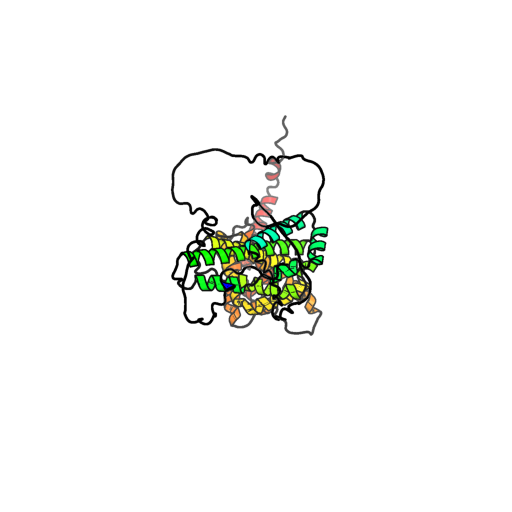A 1 321 ? 22.976 -3.373 -10.911 1.00 60.91 321 ASP A N 1
ATOM 2499 C CA . ASP A 1 321 ? 24.328 -3.345 -10.343 1.00 60.91 321 ASP A CA 1
ATOM 2500 C C . ASP A 1 321 ? 24.523 -4.361 -9.199 1.00 60.91 321 ASP A C 1
ATOM 2502 O O . ASP A 1 321 ? 25.634 -4.537 -8.699 1.00 60.91 321 ASP A O 1
ATOM 2506 N N . LYS A 1 322 ? 23.459 -5.063 -8.782 1.00 61.00 322 LYS A N 1
ATOM 2507 C CA . LYS A 1 322 ? 23.464 -6.027 -7.672 1.00 61.00 322 LYS A CA 1
ATOM 2508 C C . LYS A 1 322 ? 23.040 -7.408 -8.163 1.00 61.00 322 LYS A C 1
ATOM 2510 O O . LYS A 1 322 ? 21.956 -7.909 -7.880 1.00 61.00 322 LYS A O 1
ATOM 2515 N N . THR A 1 323 ? 23.925 -8.052 -8.916 1.00 47.34 323 THR A N 1
ATOM 2516 C CA . THR A 1 323 ? 23.838 -9.494 -9.162 1.00 47.34 323 THR A CA 1
ATOM 2517 C C . THR A 1 323 ? 24.002 -10.245 -7.844 1.00 47.34 323 THR A C 1
ATOM 2519 O O . THR A 1 323 ? 25.067 -10.161 -7.238 1.00 47.34 323 THR A O 1
ATOM 2522 N N . ASN A 1 324 ? 22.983 -11.033 -7.488 1.00 39.81 324 ASN A N 1
ATOM 2523 C CA . ASN A 1 324 ? 22.950 -12.064 -6.439 1.00 39.81 324 ASN A CA 1
ATOM 2524 C C . ASN A 1 324 ? 22.334 -11.621 -5.107 1.00 39.81 324 ASN A C 1
ATOM 2526 O O . ASN A 1 324 ? 23.064 -11.280 -4.191 1.00 39.81 324 ASN A O 1
ATOM 2530 N N . GLU A 1 325 ? 21.007 -11.734 -4.978 1.00 45.62 325 GLU A N 1
ATOM 2531 C CA . GLU A 1 325 ? 20.327 -12.119 -3.727 1.00 45.62 325 GLU A CA 1
ATOM 2532 C C . GLU A 1 325 ? 18.823 -12.351 -3.991 1.00 45.62 325 GLU A C 1
ATOM 2534 O O . GLU A 1 325 ? 18.116 -11.427 -4.366 1.00 45.62 325 GLU A O 1
ATOM 2539 N N . GLY A 1 326 ? 18.356 -13.602 -3.828 1.00 49.78 326 GLY A N 1
ATOM 2540 C CA . GLY A 1 326 ? 16.950 -14.024 -3.645 1.00 49.78 326 GLY A CA 1
ATOM 2541 C C . GLY A 1 326 ? 15.887 -13.587 -4.676 1.00 49.78 326 GLY A C 1
ATOM 2542 O O . GLY A 1 326 ? 15.601 -12.410 -4.847 1.00 49.78 326 GLY A O 1
ATOM 2543 N N . GLN A 1 327 ? 15.184 -14.548 -5.293 1.00 61.22 327 GLN A N 1
ATOM 2544 C CA . GLN A 1 327 ? 14.033 -14.318 -6.190 1.00 61.22 327 GLN A CA 1
ATOM 2545 C C . GLN A 1 327 ? 12.805 -13.738 -5.449 1.00 61.22 327 GLN A C 1
ATOM 2547 O O . GLN A 1 327 ? 11.783 -14.403 -5.291 1.00 61.22 327 GLN A O 1
ATOM 2552 N N . ALA A 1 328 ? 12.880 -12.499 -4.967 1.00 65.88 328 ALA A N 1
ATOM 2553 C CA . ALA A 1 328 ? 11.697 -11.791 -4.498 1.00 65.88 328 ALA A CA 1
ATOM 2554 C C . ALA A 1 328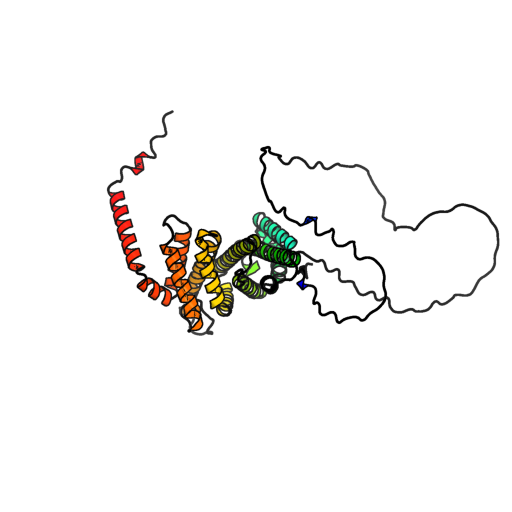 ? 10.736 -11.572 -5.685 1.00 65.88 328 ALA A C 1
ATOM 2556 O O . ALA A 1 328 ? 11.199 -11.256 -6.788 1.00 65.88 328 ALA A O 1
ATOM 2557 N N . PRO A 1 329 ? 9.409 -11.714 -5.494 1.00 74.06 329 PRO A N 1
ATOM 2558 C CA . PRO A 1 329 ? 8.457 -11.397 -6.548 1.00 74.06 329 PRO A CA 1
ATOM 2559 C C . PRO A 1 329 ? 8.646 -9.935 -6.970 1.00 74.06 329 PRO A C 1
ATOM 2561 O O . PRO A 1 329 ? 8.788 -9.043 -6.131 1.00 74.06 329 PRO A O 1
ATOM 2564 N N . THR A 1 330 ? 8.671 -9.699 -8.278 1.00 81.62 330 THR A N 1
ATOM 2565 C CA . THR A 1 330 ? 8.700 -8.357 -8.875 1.00 81.62 330 THR A CA 1
ATOM 2566 C C . THR A 1 330 ? 7.357 -8.085 -9.532 1.00 81.62 330 THR A C 1
ATOM 2568 O O . THR A 1 330 ? 6.720 -9.011 -10.038 1.00 81.62 330 THR A O 1
ATOM 2571 N N . VAL A 1 331 ? 6.914 -6.824 -9.566 1.00 81.75 331 VAL A N 1
ATOM 2572 C CA . VAL A 1 331 ? 5.615 -6.475 -10.180 1.00 81.75 331 VAL A CA 1
ATOM 2573 C C . VAL A 1 331 ? 5.587 -6.891 -11.653 1.00 81.75 331 VAL A C 1
ATOM 2575 O O . VAL A 1 331 ? 4.582 -7.378 -12.165 1.00 81.75 331 VAL A O 1
ATOM 2578 N N 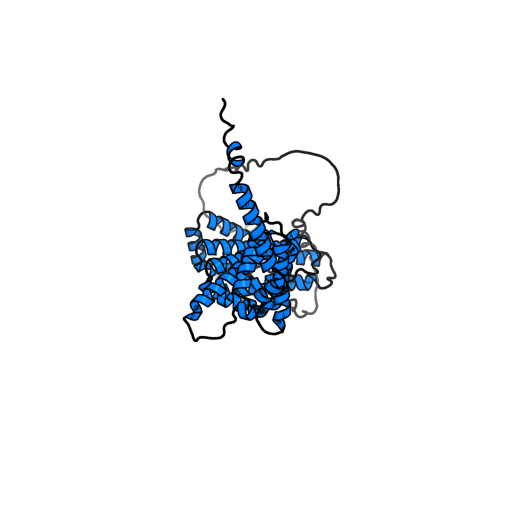. ALA A 1 332 ? 6.727 -6.796 -12.330 1.00 80.81 332 ALA A N 1
ATOM 2579 C CA . ALA A 1 332 ? 6.860 -7.245 -13.704 1.00 80.81 332 ALA A CA 1
ATOM 2580 C C . ALA A 1 332 ? 6.733 -8.765 -13.880 1.00 80.81 332 ALA A C 1
ATOM 2582 O O . ALA A 1 332 ? 6.180 -9.200 -14.884 1.00 80.81 332 ALA A O 1
ATOM 2583 N N . LEU A 1 333 ? 7.212 -9.573 -12.924 1.00 83.12 333 LEU A N 1
ATOM 2584 C CA . LEU A 1 333 ? 6.962 -11.018 -12.940 1.00 83.12 333 LEU A CA 1
ATOM 2585 C C . LEU A 1 333 ? 5.483 -11.334 -12.711 1.00 83.12 333 LEU A C 1
ATOM 2587 O O . LEU A 1 333 ? 5.021 -12.344 -13.217 1.00 83.12 333 LEU A O 1
ATOM 2591 N N . LEU A 1 334 ? 4.731 -10.496 -11.992 1.00 81.69 334 LEU A N 1
ATOM 2592 C CA . LEU A 1 334 ? 3.284 -10.683 -11.835 1.00 81.69 334 LEU A CA 1
ATOM 2593 C C . LEU A 1 334 ? 2.524 -10.352 -13.131 1.00 81.69 334 LEU A C 1
ATOM 2595 O O . LEU A 1 334 ? 1.641 -11.112 -13.534 1.00 81.69 334 LEU A O 1
ATOM 2599 N N . LEU A 1 335 ? 2.922 -9.275 -13.820 1.00 80.50 335 LEU A N 1
ATOM 2600 C CA . LEU A 1 335 ? 2.342 -8.836 -15.101 1.00 80.50 335 LEU A CA 1
ATOM 2601 C C . LEU A 1 335 ? 2.696 -9.767 -16.275 1.00 80.50 335 LEU A C 1
ATOM 2603 O O . LEU A 1 335 ? 1.844 -10.133 -17.086 1.00 80.50 335 LEU A O 1
ATOM 2607 N N . ASP A 1 336 ? 3.957 -10.191 -16.366 1.00 80.31 336 ASP A N 1
ATOM 2608 C CA . ASP A 1 336 ? 4.455 -11.060 -17.440 1.00 80.31 336 ASP A CA 1
ATOM 2609 C C . ASP A 1 336 ? 4.455 -12.560 -17.039 1.00 80.31 336 ASP A C 1
ATOM 2611 O O . ASP A 1 336 ? 4.907 -13.409 -17.809 1.00 80.31 336 ASP A O 1
ATOM 2615 N N . GLY A 1 337 ? 3.915 -12.899 -15.860 1.00 69.69 337 GLY A N 1
ATOM 2616 C CA . GLY A 1 337 ? 3.980 -14.211 -15.191 1.00 69.69 337 GLY A CA 1
ATOM 2617 C C . GLY A 1 337 ? 3.109 -15.348 -15.737 1.00 69.69 337 GLY A C 1
ATOM 2618 O O . GLY A 1 337 ? 2.563 -15.260 -16.840 1.00 69.69 337 GLY A O 1
ATOM 2619 N N . THR A 1 338 ? 3.058 -16.445 -14.966 1.00 60.12 338 THR A N 1
ATOM 2620 C CA . THR A 1 338 ? 2.542 -17.792 -15.298 1.00 60.12 338 THR A CA 1
ATOM 2621 C C . THR A 1 338 ? 1.019 -17.863 -15.494 1.00 60.12 338 THR A C 1
ATOM 2623 O O . THR A 1 338 ? 0.289 -16.960 -15.107 1.00 60.12 338 THR A O 1
ATOM 2626 N N . GLN A 1 339 ? 0.538 -18.955 -16.117 1.00 56.97 339 GLN A N 1
ATOM 2627 C CA . GLN A 1 339 ? -0.784 -19.079 -16.767 1.00 56.97 339 GLN A CA 1
ATOM 2628 C C . GLN A 1 339 ? -2.007 -18.494 -16.032 1.00 56.97 339 GLN A C 1
ATOM 2630 O O . GLN A 1 339 ? -2.891 -17.962 -16.697 1.00 56.97 339 GLN A O 1
ATOM 2635 N N . GLY A 1 340 ? -2.062 -18.556 -14.698 1.00 58.47 340 GLY A N 1
ATOM 2636 C CA . GLY A 1 340 ? -3.194 -18.035 -13.923 1.00 58.47 340 GLY A CA 1
ATOM 2637 C C . GLY A 1 340 ? -3.303 -16.506 -13.916 1.00 58.47 340 GLY A C 1
ATOM 2638 O O . GLY A 1 340 ? -4.401 -15.977 -14.024 1.00 58.47 340 GLY A O 1
ATOM 2639 N N . SER A 1 341 ? -2.180 -15.777 -13.873 1.00 63.34 341 SER A N 1
ATOM 2640 C CA . SER A 1 341 ? -2.196 -14.303 -13.885 1.00 63.34 341 SER A CA 1
ATOM 2641 C C . SER A 1 341 ? -2.350 -13.702 -15.285 1.00 63.34 341 SER A C 1
ATOM 2643 O O . SER A 1 341 ? -2.429 -12.479 -15.423 1.00 63.34 341 SER A O 1
ATOM 2645 N N . LEU A 1 342 ? -2.382 -14.545 -16.328 1.00 71.31 342 LEU A N 1
ATOM 2646 C CA . LEU A 1 342 ? -2.464 -14.111 -17.723 1.00 71.31 342 LEU A CA 1
ATOM 2647 C C . LEU A 1 342 ? -3.754 -13.357 -18.002 1.00 71.31 342 LEU A C 1
ATOM 2649 O O . LEU A 1 342 ? -3.707 -12.227 -18.474 1.00 71.31 342 LEU A O 1
ATOM 2653 N N . SER A 1 343 ? -4.892 -13.978 -17.697 1.00 78.31 343 SER A N 1
ATOM 2654 C CA . SER A 1 343 ? -6.215 -13.452 -18.038 1.00 78.31 343 SER A CA 1
ATOM 2655 C C . SER A 1 343 ? -6.486 -12.136 -17.318 1.00 78.31 343 SER A C 1
ATOM 2657 O O . SER A 1 343 ? -6.964 -11.176 -17.923 1.00 78.31 343 SER A O 1
ATOM 2659 N N . SER A 1 344 ? -6.131 -12.060 -16.035 1.00 78.06 344 SER A N 1
ATOM 2660 C CA . SER A 1 344 ? -6.353 -10.869 -15.225 1.00 78.06 344 SER A CA 1
ATOM 2661 C C . SER A 1 344 ? -5.411 -9.726 -15.621 1.00 78.06 344 SER A C 1
ATOM 2663 O O . SER A 1 344 ? -5.844 -8.574 -15.697 1.00 78.06 344 SER A O 1
ATOM 2665 N N . SER A 1 345 ? -4.153 -10.029 -15.969 1.00 79.19 345 SER A N 1
ATOM 2666 C CA . SER A 1 345 ? -3.206 -9.032 -16.477 1.00 79.19 345 SER A CA 1
ATOM 2667 C C . SER A 1 345 ? -3.560 -8.545 -17.883 1.00 79.19 345 SER A C 1
ATOM 2669 O O . SER A 1 345 ? -3.392 -7.359 -18.160 1.00 79.19 345 SER A O 1
ATOM 2671 N N . GLU A 1 346 ? -4.024 -9.420 -18.776 1.00 82.56 346 GLU A N 1
ATOM 2672 C CA . GLU A 1 346 ? -4.488 -9.032 -20.114 1.00 82.56 346 GLU A CA 1
ATOM 2673 C C . GLU A 1 346 ? -5.707 -8.121 -20.011 1.00 82.56 346 GLU A C 1
ATOM 2675 O O . GLU A 1 346 ? -5.707 -7.036 -20.592 1.00 82.56 346 GLU A O 1
ATOM 2680 N N . ARG A 1 347 ? -6.680 -8.491 -19.170 1.00 85.19 347 ARG A N 1
ATOM 2681 C CA . ARG A 1 347 ? -7.852 -7.657 -18.904 1.00 85.19 347 ARG A CA 1
ATOM 2682 C C . ARG A 1 347 ? -7.476 -6.311 -18.292 1.00 85.19 347 ARG A C 1
ATOM 2684 O O . ARG A 1 347 ? -8.064 -5.298 -18.662 1.00 85.19 347 ARG A O 1
ATOM 2691 N N . LEU A 1 348 ? -6.497 -6.268 -17.385 1.00 85.81 348 LEU A N 1
ATOM 2692 C CA . LEU A 1 348 ? -5.998 -5.010 -16.822 1.00 85.81 348 LEU A CA 1
ATOM 2693 C C . LEU A 1 348 ? -5.406 -4.110 -17.914 1.00 85.81 348 LEU A C 1
ATOM 2695 O O . LEU A 1 348 ? -5.741 -2.927 -17.972 1.00 85.81 348 LEU A O 1
ATOM 2699 N N . ASN A 1 349 ? -4.573 -4.670 -18.796 1.00 84.38 349 ASN A N 1
ATOM 2700 C CA . ASN A 1 349 ? -3.970 -3.935 -19.909 1.00 84.38 349 ASN A CA 1
ATOM 2701 C C . ASN A 1 349 ? -5.045 -3.377 -20.854 1.00 84.38 349 ASN A C 1
ATOM 2703 O O . ASN A 1 349 ? -5.005 -2.195 -21.196 1.00 84.38 349 ASN A O 1
ATOM 2707 N N . GLU A 1 350 ? -6.021 -4.204 -21.232 1.00 86.06 350 GLU A N 1
ATOM 2708 C CA . GLU A 1 350 ? -7.146 -3.808 -22.082 1.00 86.06 350 GLU A CA 1
ATOM 2709 C C . GLU A 1 350 ? -7.984 -2.702 -21.426 1.00 86.06 350 GLU A C 1
ATOM 2711 O O . GLU A 1 350 ? -8.259 -1.676 -22.044 1.00 86.06 350 GLU A O 1
ATOM 2716 N N . THR A 1 351 ? -8.317 -2.857 -20.143 1.00 84.62 351 THR A N 1
ATOM 2717 C CA . THR A 1 351 ? -9.141 -1.892 -19.402 1.00 84.62 351 THR A CA 1
ATOM 2718 C C . THR A 1 351 ? -8.451 -0.525 -19.292 1.00 84.62 351 THR A C 1
ATOM 2720 O O . THR A 1 351 ? -9.100 0.515 -19.408 1.00 84.62 351 THR A O 1
ATOM 2723 N N . ILE A 1 352 ? -7.128 -0.494 -19.090 1.00 85.50 352 ILE A N 1
ATOM 2724 C CA . ILE A 1 352 ? -6.354 0.759 -19.027 1.00 85.50 352 ILE A CA 1
ATOM 2725 C C . ILE A 1 352 ? -6.263 1.422 -20.407 1.00 85.50 352 ILE A C 1
ATOM 2727 O O . ILE A 1 352 ? -6.412 2.642 -20.497 1.00 85.50 352 ILE A O 1
ATOM 2731 N N . LEU A 1 353 ? -6.063 0.641 -21.475 1.00 84.19 353 LEU A N 1
ATOM 2732 C CA . LEU A 1 353 ? -6.068 1.142 -22.855 1.00 84.19 353 LEU A CA 1
ATOM 2733 C C . LEU A 1 353 ? -7.423 1.761 -23.222 1.00 84.19 353 LEU A C 1
ATOM 2735 O O . LEU A 1 353 ? -7.471 2.913 -23.651 1.00 84.19 353 LEU A O 1
ATOM 2739 N N . GLN A 1 354 ? -8.523 1.058 -22.943 1.00 84.06 354 GLN A N 1
ATOM 2740 C CA . GLN A 1 354 ? -9.881 1.564 -23.165 1.00 84.06 354 GLN A CA 1
ATOM 2741 C C . GLN A 1 354 ? -10.159 2.842 -22.360 1.00 84.06 354 GLN A C 1
ATOM 2743 O O . GLN A 1 354 ? -10.780 3.777 -22.865 1.00 84.06 354 GLN A O 1
ATOM 2748 N N . CYS A 1 355 ? -9.667 2.921 -21.120 1.00 81.50 355 CYS A N 1
ATOM 2749 C CA . CYS A 1 355 ? -9.774 4.122 -20.292 1.00 81.50 355 CYS A CA 1
ATOM 2750 C C . CYS A 1 355 ? -9.010 5.313 -20.899 1.00 81.50 355 CYS A C 1
ATOM 2752 O O . CYS A 1 355 ? -9.486 6.445 -20.863 1.00 81.50 355 CYS A O 1
ATOM 2754 N N . TYR A 1 356 ? -7.844 5.081 -21.501 1.00 81.56 356 TYR A N 1
ATOM 2755 C CA . TYR A 1 356 ? -7.092 6.136 -22.183 1.00 81.56 356 TYR A CA 1
ATOM 2756 C C . TYR A 1 356 ? -7.780 6.619 -23.474 1.00 81.56 356 TYR A C 1
ATOM 2758 O O . TYR A 1 356 ? -7.812 7.826 -23.744 1.00 81.56 356 TYR A O 1
ATOM 2766 N N . GLU A 1 357 ? -8.347 5.700 -24.257 1.00 80.44 357 GLU A N 1
ATOM 2767 C CA . GLU A 1 357 ? -8.998 6.000 -25.538 1.00 80.44 357 GLU A CA 1
ATOM 2768 C C . GLU A 1 357 ? -10.380 6.644 -25.371 1.00 80.44 357 GLU A C 1
ATOM 2770 O O . GLU A 1 357 ? -10.691 7.619 -26.057 1.00 80.44 357 GLU A O 1
ATOM 2775 N N . GLY A 1 358 ? -11.190 6.150 -24.430 1.00 72.12 358 GLY A N 1
ATOM 2776 C CA . GLY A 1 358 ? -12.576 6.585 -24.237 1.00 72.12 358 GLY A CA 1
ATOM 2777 C C . GLY A 1 358 ? -12.738 7.954 -23.570 1.00 72.12 358 GLY A C 1
ATOM 2778 O O . GLY A 1 358 ? -13.832 8.519 -23.584 1.00 72.12 358 GLY A O 1
ATOM 2779 N N . ILE A 1 359 ? -11.676 8.510 -22.979 1.00 70.00 359 ILE A N 1
ATOM 2780 C CA . ILE A 1 359 ? -11.758 9.740 -22.183 1.00 70.00 359 ILE A CA 1
ATOM 2781 C C . ILE A 1 359 ? -11.361 10.971 -23.008 1.00 70.00 359 ILE A C 1
ATOM 2783 O O . ILE A 1 359 ? -10.352 11.005 -23.727 1.00 70.00 359 ILE A O 1
ATOM 2787 N N . SER A 1 360 ? -12.168 12.031 -22.871 1.00 62.78 360 SER A N 1
ATOM 2788 C CA . SER A 1 360 ? -11.941 13.302 -23.560 1.00 62.78 360 SER A CA 1
ATOM 2789 C C . SER A 1 360 ? -10.562 13.896 -23.206 1.00 62.78 360 SER A C 1
ATOM 2791 O O . SER A 1 360 ? -10.116 13.813 -22.060 1.00 62.78 360 SER A O 1
ATOM 2793 N N . PRO A 1 361 ? -9.856 14.539 -24.156 1.00 58.38 361 PRO A N 1
ATOM 2794 C CA . PRO A 1 361 ? -8.484 15.012 -23.949 1.00 58.38 361 PRO A CA 1
ATOM 2795 C C . PRO A 1 361 ? -8.313 16.106 -22.889 1.00 58.38 361 PRO A C 1
ATOM 2797 O O . PRO A 1 361 ? -7.186 16.392 -22.493 1.00 58.38 361 PRO A O 1
ATOM 2800 N N . LYS A 1 362 ? -9.406 16.717 -22.422 1.00 58.53 362 LYS A N 1
ATOM 2801 C CA . LYS A 1 362 ? -9.381 17.777 -21.404 1.00 58.53 362 LYS A CA 1
ATOM 2802 C C . LYS A 1 362 ? -9.613 17.263 -19.984 1.00 58.53 362 LYS A C 1
ATOM 2804 O O . LYS A 1 362 ? -9.603 18.061 -19.051 1.00 58.53 362 LYS A O 1
ATOM 2809 N N . ASP A 1 363 ? -9.805 15.961 -19.818 1.00 77.25 363 ASP A N 1
ATOM 2810 C CA . ASP A 1 363 ? -10.089 15.366 -18.523 1.00 77.25 363 ASP A CA 1
ATOM 2811 C C . ASP A 1 363 ? -8.797 15.069 -17.740 1.00 77.25 363 ASP A C 1
ATOM 2813 O O . ASP A 1 363 ? -7.819 14.543 -18.283 1.00 77.25 363 ASP A O 1
ATOM 2817 N N . VAL A 1 364 ? -8.799 15.371 -16.438 1.00 82.12 364 VAL A N 1
ATOM 2818 C CA . VAL A 1 364 ? -7.735 14.978 -15.497 1.00 82.12 364 VAL A CA 1
ATOM 2819 C C . VAL A 1 364 ? -7.528 13.463 -15.544 1.00 82.12 364 VAL A C 1
ATOM 2821 O O . VAL A 1 364 ? -6.387 12.996 -15.484 1.00 82.12 364 VAL A O 1
ATOM 2824 N N . LEU A 1 365 ? -8.613 12.708 -15.740 1.00 82.06 365 LEU A N 1
ATOM 2825 C CA . LEU A 1 365 ? -8.578 11.260 -15.902 1.00 82.06 365 LEU A CA 1
ATOM 2826 C C . LEU A 1 365 ? -7.684 10.818 -17.062 1.00 82.06 365 LEU A C 1
ATOM 2828 O O . LEU A 1 365 ? -6.900 9.890 -16.882 1.00 82.06 365 LEU A O 1
ATOM 2832 N N . LYS A 1 366 ? -7.714 11.502 -18.217 1.00 84.00 366 LYS A N 1
ATOM 2833 C CA . LYS A 1 366 ? -6.886 11.101 -19.366 1.00 84.00 366 LYS A CA 1
ATOM 2834 C C . LYS A 1 366 ? -5.400 11.235 -19.064 1.00 84.00 366 LYS A C 1
ATOM 2836 O O . LYS A 1 366 ? -4.618 10.373 -19.446 1.00 84.00 366 LYS A O 1
ATOM 2841 N N . ARG A 1 367 ? -4.998 12.289 -18.345 1.00 86.31 367 ARG A N 1
ATOM 2842 C CA . ARG A 1 367 ? -3.596 12.478 -17.931 1.00 86.31 367 ARG A CA 1
ATOM 2843 C C . ARG A 1 367 ? -3.141 11.370 -16.987 1.00 86.31 367 ARG A C 1
ATOM 2845 O O . ARG A 1 367 ? -2.034 10.860 -17.122 1.00 86.31 367 ARG A O 1
ATOM 2852 N N . VAL A 1 368 ? -3.992 11.008 -16.032 1.00 87.31 368 VAL A N 1
ATOM 2853 C CA . VAL A 1 368 ? -3.692 9.948 -15.066 1.00 87.31 368 VAL A CA 1
ATOM 2854 C C . VAL A 1 368 ? -3.639 8.584 -15.762 1.00 87.31 368 VAL A C 1
ATOM 2856 O O . VAL A 1 368 ? -2.690 7.836 -15.539 1.00 87.31 368 VAL A O 1
ATOM 2859 N N . ALA A 1 369 ? -4.588 8.294 -16.656 1.00 86.50 369 ALA A N 1
ATOM 2860 C CA . ALA A 1 369 ? -4.591 7.087 -17.478 1.00 86.50 369 ALA A CA 1
ATOM 2861 C C . ALA A 1 369 ? -3.352 7.010 -18.382 1.00 86.50 369 ALA A C 1
ATOM 2863 O O . ALA A 1 369 ? -2.713 5.965 -18.442 1.00 86.50 369 ALA A O 1
ATOM 2864 N N . ALA A 1 370 ? -2.952 8.123 -19.008 1.00 87.06 370 ALA A N 1
ATOM 2865 C CA . ALA A 1 370 ? -1.735 8.202 -19.814 1.00 87.06 370 ALA A CA 1
ATOM 2866 C C . ALA A 1 370 ? -0.481 7.884 -18.988 1.00 87.06 370 ALA A C 1
ATOM 2868 O O . ALA A 1 370 ? 0.351 7.097 -19.422 1.00 87.06 370 ALA A O 1
ATOM 2869 N N . ASN A 1 371 ? -0.359 8.445 -17.781 1.00 89.62 371 ASN A N 1
ATOM 2870 C CA . ASN A 1 371 ? 0.766 8.154 -16.891 1.00 89.62 371 ASN A CA 1
ATOM 2871 C C . ASN A 1 371 ? 0.798 6.679 -16.474 1.00 89.62 371 ASN A C 1
ATOM 2873 O O . ASN A 1 371 ? 1.855 6.056 -16.524 1.00 89.62 371 ASN A O 1
ATOM 2877 N N . ALA A 1 372 ? -0.350 6.111 -16.093 1.00 88.81 372 ALA A N 1
ATOM 2878 C CA . ALA A 1 372 ? -0.450 4.696 -15.745 1.00 88.81 372 ALA A CA 1
ATOM 2879 C C . ALA A 1 372 ? -0.072 3.795 -16.930 1.00 88.81 372 ALA A C 1
ATOM 2881 O O . ALA A 1 372 ? 0.697 2.853 -16.759 1.00 88.81 372 ALA A O 1
ATOM 2882 N N . LEU A 1 373 ? -0.552 4.125 -18.131 1.00 88.62 373 LEU A N 1
ATOM 2883 C CA . LEU A 1 373 ? -0.234 3.412 -19.362 1.00 88.62 373 LEU A CA 1
ATOM 2884 C C . LEU A 1 373 ? 1.258 3.509 -19.714 1.00 88.62 373 LEU A C 1
ATOM 2886 O O . LEU A 1 373 ? 1.870 2.490 -20.013 1.00 88.62 373 LEU A O 1
ATOM 2890 N N . LEU A 1 374 ? 1.872 4.691 -19.620 1.00 89.69 374 LEU A N 1
ATOM 2891 C CA . LEU A 1 374 ? 3.310 4.866 -19.855 1.00 89.69 374 LEU A CA 1
ATOM 2892 C C . LEU A 1 374 ? 4.149 4.021 -18.890 1.00 89.69 374 LEU A C 1
ATOM 2894 O O . LEU A 1 374 ? 5.036 3.292 -19.332 1.00 89.69 374 LEU A O 1
ATOM 2898 N N . SER A 1 375 ? 3.844 4.059 -17.589 1.00 89.38 375 SER A N 1
ATOM 2899 C CA . SER A 1 375 ? 4.547 3.239 -16.595 1.00 89.38 375 SER A CA 1
ATOM 2900 C C . SER A 1 375 ? 4.317 1.738 -16.814 1.00 89.38 375 SER A C 1
ATOM 2902 O O . SER A 1 375 ? 5.227 0.934 -16.626 1.00 89.38 375 SER A O 1
ATOM 2904 N N . LEU A 1 376 ? 3.124 1.338 -17.258 1.00 89.19 376 LEU A N 1
ATOM 2905 C CA . LEU A 1 376 ? 2.798 -0.055 -17.569 1.00 89.19 376 LEU A CA 1
ATOM 2906 C C . LEU A 1 376 ? 3.571 -0.565 -18.786 1.00 89.19 376 LEU A C 1
ATOM 2908 O O . LEU A 1 376 ? 4.151 -1.652 -18.736 1.00 89.19 376 LEU A O 1
ATOM 2912 N N . LEU A 1 377 ? 3.639 0.242 -19.845 1.00 88.31 377 LEU A N 1
ATOM 2913 C CA . LEU A 1 377 ? 4.429 -0.049 -21.037 1.00 88.31 377 LEU A CA 1
ATOM 2914 C C . LEU A 1 377 ? 5.929 -0.095 -20.734 1.00 88.31 377 LEU A C 1
ATOM 2916 O O . LEU A 1 377 ? 6.635 -0.883 -21.355 1.00 88.31 377 LEU A O 1
ATOM 2920 N N . ALA A 1 378 ? 6.428 0.693 -19.780 1.00 88.31 378 ALA A N 1
ATOM 2921 C CA . ALA A 1 378 ? 7.832 0.647 -19.373 1.00 88.31 378 ALA A CA 1
ATOM 2922 C C . ALA A 1 378 ? 8.207 -0.678 -18.676 1.00 88.31 378 ALA A C 1
ATOM 2924 O O . ALA A 1 378 ? 9.325 -1.173 -18.834 1.00 88.31 378 ALA A O 1
ATOM 2925 N N . VAL A 1 379 ? 7.275 -1.280 -17.928 1.00 84.62 379 VAL A N 1
ATOM 2926 C CA . VAL A 1 379 ? 7.563 -2.428 -17.049 1.00 84.62 379 VAL A CA 1
ATOM 2927 C C . VAL A 1 379 ? 7.155 -3.783 -17.649 1.00 84.62 379 VAL A C 1
ATOM 2929 O O . VAL A 1 379 ? 7.872 -4.764 -17.418 1.00 84.62 379 VAL A O 1
ATOM 2932 N N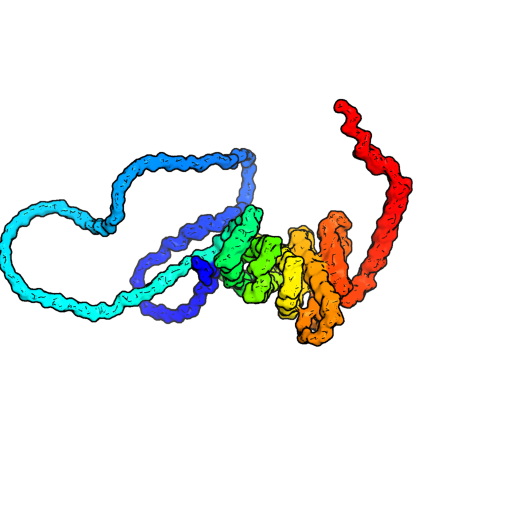 . SER A 1 380 ? 6.053 -3.855 -18.413 1.00 85.56 380 SER A N 1
ATOM 2933 C CA . SER A 1 380 ? 5.486 -5.107 -18.953 1.00 85.56 380 SER A CA 1
ATOM 2934 C C . SER A 1 380 ? 5.675 -5.253 -20.462 1.00 85.56 380 SER A C 1
ATOM 2936 O O . SER A 1 380 ? 5.202 -4.442 -21.264 1.00 85.56 380 SER A O 1
ATOM 2938 N N . ARG A 1 381 ? 6.272 -6.378 -20.876 1.00 84.38 381 ARG A N 1
ATOM 2939 C CA . ARG A 1 381 ? 6.395 -6.730 -22.302 1.00 84.38 381 ARG A CA 1
ATOM 2940 C C . ARG A 1 381 ? 5.048 -7.095 -22.920 1.00 84.38 381 ARG A C 1
ATOM 2942 O O . ARG A 1 381 ? 4.855 -6.917 -24.123 1.00 84.38 381 ARG A O 1
ATOM 2949 N N . ARG A 1 382 ? 4.110 -7.625 -22.131 1.00 81.88 382 ARG A N 1
ATOM 2950 C CA . ARG A 1 382 ? 2.758 -7.942 -22.618 1.00 81.88 382 ARG A CA 1
ATOM 2951 C C . ARG A 1 382 ? 1.947 -6.696 -22.913 1.00 81.88 382 ARG A C 1
ATOM 2953 O O . ARG A 1 382 ? 1.315 -6.654 -23.964 1.00 81.88 382 ARG A O 1
ATOM 2960 N N . ALA A 1 383 ? 2.018 -5.685 -22.051 1.00 83.88 383 ALA A N 1
ATOM 2961 C CA . ALA A 1 383 ? 1.365 -4.406 -22.306 1.00 83.88 383 ALA A CA 1
ATOM 2962 C C . ALA A 1 383 ? 1.872 -3.777 -23.613 1.00 83.88 383 ALA A C 1
ATOM 2964 O O . ALA A 1 383 ? 1.067 -3.335 -24.427 1.00 83.88 383 ALA A O 1
ATOM 2965 N N . GLN A 1 384 ? 3.186 -3.838 -23.874 1.00 86.44 384 GLN A N 1
ATOM 2966 C CA . GLN A 1 384 ? 3.771 -3.389 -25.146 1.00 86.44 384 GLN A CA 1
ATOM 2967 C C . GLN A 1 384 ? 3.208 -4.158 -26.348 1.00 86.44 384 GLN A C 1
ATOM 2969 O O . GLN A 1 384 ? 2.790 -3.551 -27.330 1.00 86.44 384 GLN A O 1
ATOM 2974 N N . ARG A 1 385 ? 3.146 -5.496 -26.276 1.00 84.94 385 ARG A N 1
ATOM 2975 C CA . ARG A 1 385 ? 2.561 -6.321 -27.349 1.00 84.94 385 ARG A CA 1
ATOM 2976 C C . ARG A 1 385 ? 1.079 -6.030 -27.567 1.00 84.94 385 ARG A C 1
ATOM 2978 O O . ARG A 1 385 ? 0.629 -6.066 -28.705 1.00 84.94 385 ARG A O 1
ATOM 2985 N N . HIS A 1 386 ? 0.329 -5.773 -26.500 1.00 83.31 386 HIS A N 1
ATOM 2986 C CA . HIS A 1 386 ? -1.087 -5.443 -26.594 1.00 83.31 386 HIS A CA 1
ATOM 2987 C C . HIS A 1 386 ? -1.295 -4.057 -27.216 1.00 83.31 386 HIS A C 1
ATOM 2989 O O . HIS A 1 386 ? -2.073 -3.932 -28.151 1.00 83.31 386 HIS A O 1
ATOM 2995 N N . ALA A 1 387 ? -0.542 -3.045 -26.778 1.00 84.19 387 ALA A N 1
ATOM 2996 C CA . ALA A 1 387 ? -0.579 -1.702 -27.359 1.00 84.19 387 ALA A CA 1
ATOM 2997 C C . ALA A 1 387 ? -0.190 -1.682 -28.849 1.00 84.19 387 ALA A C 1
ATOM 2999 O O . ALA A 1 387 ? -0.742 -0.909 -29.626 1.00 84.19 387 ALA A O 1
ATOM 3000 N N . LEU A 1 388 ? 0.733 -2.559 -29.260 1.00 84.88 388 LEU A N 1
ATOM 3001 C CA . LEU A 1 388 ? 1.075 -2.760 -30.672 1.00 84.88 388 LEU A CA 1
ATOM 3002 C C . LEU A 1 388 ? -0.069 -3.379 -31.483 1.00 84.88 388 LEU A C 1
ATOM 3004 O O . LEU A 1 388 ? -0.181 -3.098 -32.667 1.00 84.88 388 LEU A O 1
ATOM 3008 N N . ARG A 1 389 ? -0.898 -4.231 -30.867 1.00 83.56 389 ARG A N 1
ATOM 3009 C CA . ARG A 1 389 ? -2.069 -4.841 -31.518 1.00 83.56 389 ARG A CA 1
ATOM 3010 C C . ARG A 1 389 ? -3.284 -3.917 -31.551 1.00 83.56 389 ARG A C 1
ATOM 3012 O O . ARG A 1 389 ? -4.148 -4.124 -32.389 1.00 83.56 389 ARG A O 1
ATOM 3019 N N . SER A 1 390 ? -3.366 -2.952 -30.638 1.00 81.38 390 SER A N 1
ATOM 3020 C CA . SER A 1 390 ? -4.476 -1.999 -30.540 1.00 81.38 390 SER A CA 1
ATOM 3021 C C . SER A 1 390 ? -4.230 -0.704 -31.325 1.00 81.38 390 SER A C 1
ATOM 3023 O O . SER A 1 390 ? -4.827 0.313 -30.996 1.00 81.38 390 SER A O 1
ATOM 3025 N N . ASP A 1 391 ? -3.297 -0.700 -32.286 1.00 82.19 391 ASP A N 1
ATOM 3026 C CA . ASP A 1 391 ? -2.909 0.468 -33.094 1.00 82.19 391 ASP A CA 1
ATOM 3027 C C . ASP A 1 391 ? -2.578 1.737 -32.281 1.00 82.19 391 ASP A C 1
ATOM 3029 O O . ASP A 1 391 ? -2.640 2.858 -32.790 1.00 82.19 391 ASP A O 1
ATOM 3033 N N . LEU A 1 392 ? -2.153 1.584 -31.016 1.00 82.50 392 LEU A N 1
ATOM 3034 C CA . LEU A 1 392 ? -1.883 2.723 -30.133 1.00 82.50 392 LEU A CA 1
ATOM 3035 C C . LEU A 1 392 ? -0.801 3.636 -30.722 1.00 82.50 392 LEU A C 1
ATOM 3037 O O . LEU A 1 392 ? -0.902 4.857 -30.635 1.00 82.50 392 LEU A O 1
ATOM 3041 N N . ILE A 1 393 ? 0.233 3.049 -31.335 1.00 82.00 393 ILE A N 1
ATOM 3042 C CA . ILE A 1 393 ? 1.316 3.809 -31.971 1.00 82.00 393 ILE A CA 1
ATOM 3043 C C . ILE A 1 393 ? 0.782 4.616 -33.155 1.00 82.00 393 ILE A C 1
ATOM 3045 O O . ILE A 1 393 ? 1.128 5.791 -33.268 1.00 82.00 393 ILE A O 1
ATOM 3049 N N . GLU A 1 394 ? -0.074 4.032 -33.998 1.00 83.81 394 GLU A N 1
ATOM 3050 C CA . GLU A 1 394 ? -0.667 4.747 -35.133 1.00 83.81 394 GLU A CA 1
ATOM 3051 C C . GLU A 1 394 ? -1.551 5.895 -34.638 1.00 83.81 394 GLU A C 1
ATOM 3053 O O . GLU A 1 394 ? -1.352 7.034 -35.052 1.00 83.81 394 GLU A O 1
ATOM 3058 N N . ASN A 1 395 ? -2.412 5.649 -33.646 1.00 83.69 395 ASN A N 1
ATOM 3059 C CA . ASN A 1 395 ? -3.241 6.685 -33.023 1.00 83.69 395 ASN A CA 1
ATOM 3060 C C . ASN A 1 395 ? -2.387 7.815 -32.407 1.00 83.69 395 ASN A C 1
ATOM 3062 O O . ASN A 1 395 ? -2.660 9.000 -32.605 1.00 83.69 395 ASN A O 1
ATOM 3066 N N . CYS A 1 396 ? -1.297 7.490 -31.703 1.00 82.25 396 CYS A N 1
ATOM 3067 C CA . CYS A 1 396 ? -0.364 8.497 -31.189 1.00 82.25 396 CYS A CA 1
ATOM 3068 C C . CYS A 1 396 ? 0.323 9.288 -32.317 1.00 82.25 396 CYS A C 1
ATOM 3070 O O . CYS A 1 396 ? 0.481 10.506 -32.199 1.00 82.25 396 CYS A O 1
ATOM 3072 N N . MET A 1 397 ? 0.716 8.632 -33.413 1.00 84.88 397 MET A N 1
ATOM 3073 C CA . MET A 1 397 ? 1.293 9.303 -34.581 1.00 84.88 397 MET A CA 1
ATOM 3074 C C . MET A 1 397 ? 0.277 10.220 -35.270 1.00 84.88 397 MET A C 1
ATOM 3076 O O . MET A 1 397 ? 0.629 11.336 -35.653 1.00 84.88 397 MET A O 1
ATOM 3080 N N . GLU A 1 398 ? -0.981 9.804 -35.395 1.00 86.00 398 GLU A N 1
ATOM 3081 C CA . GLU A 1 398 ? -2.077 10.631 -35.906 1.00 86.00 398 GLU A CA 1
ATOM 3082 C C . GLU A 1 398 ? -2.335 11.851 -35.017 1.00 86.00 398 GLU A C 1
ATOM 3084 O O . GLU A 1 398 ? -2.413 12.977 -35.518 1.00 86.00 398 GLU A O 1
ATOM 3089 N N . GLN A 1 399 ? -2.369 11.670 -33.694 1.00 83.06 399 GLN A N 1
ATOM 3090 C CA . GLN A 1 399 ? -2.482 12.779 -32.743 1.00 83.06 399 GLN A CA 1
ATOM 3091 C C . GLN A 1 399 ? -1.299 13.745 -32.858 1.00 83.06 399 GLN A C 1
ATOM 3093 O O . GLN A 1 399 ? -1.496 14.960 -32.850 1.00 83.06 399 GLN A O 1
ATOM 3098 N N . MET A 1 400 ? -0.076 13.236 -33.026 1.00 85.50 400 MET A N 1
ATOM 3099 C CA . MET A 1 400 ? 1.106 14.071 -33.241 1.00 85.50 400 MET A CA 1
ATOM 3100 C C . MET A 1 400 ? 1.017 14.852 -34.559 1.00 85.50 400 MET A C 1
ATOM 3102 O O . MET A 1 400 ? 1.322 16.045 -34.573 1.00 85.50 400 MET A O 1
ATOM 3106 N N . LYS A 1 401 ? 0.550 14.228 -35.652 1.00 89.44 401 LYS A N 1
ATOM 3107 C CA . LYS A 1 401 ? 0.290 14.910 -36.935 1.00 89.44 401 LYS A CA 1
ATOM 3108 C C . LYS A 1 401 ? -0.747 16.025 -36.762 1.00 89.44 401 LYS A C 1
ATOM 3110 O O . LYS A 1 401 ? -0.520 17.132 -37.248 1.00 89.44 401 LYS A O 1
ATOM 3115 N N . HIS A 1 402 ? -1.834 15.769 -36.030 1.00 87.25 402 HIS A N 1
ATOM 3116 C CA . HIS A 1 402 ? -2.864 16.766 -35.730 1.00 87.25 402 HIS A CA 1
ATOM 3117 C C . HIS A 1 402 ? -2.315 17.933 -34.891 1.00 87.25 402 HIS A C 1
ATOM 3119 O O . HIS A 1 402 ? -2.532 19.091 -35.241 1.00 87.25 402 HIS A O 1
ATOM 3125 N N . ILE A 1 403 ? -1.570 17.655 -33.813 1.00 85.81 403 ILE A N 1
ATOM 3126 C CA . ILE A 1 403 ? -0.942 18.690 -32.971 1.00 85.81 403 ILE A CA 1
ATOM 3127 C C . ILE A 1 403 ? 0.055 19.512 -33.790 1.00 85.81 403 ILE A C 1
ATOM 3129 O O . ILE A 1 403 ? 0.039 20.735 -33.712 1.00 85.81 403 ILE A O 1
ATOM 3133 N N . ASN A 1 404 ? 0.885 18.869 -34.611 1.00 86.31 404 ASN A N 1
ATOM 3134 C CA . ASN A 1 404 ? 1.831 19.562 -35.480 1.00 86.31 404 ASN A CA 1
ATOM 3135 C C . ASN A 1 404 ? 1.111 20.450 -36.511 1.00 86.31 404 ASN A C 1
ATOM 3137 O O . ASN A 1 404 ? 1.500 21.596 -36.715 1.00 86.31 404 ASN A O 1
ATOM 3141 N N . ALA A 1 405 ? 0.026 19.967 -37.125 1.00 87.94 405 ALA A N 1
ATOM 3142 C CA . ALA A 1 405 ? -0.805 20.773 -38.019 1.00 87.94 405 ALA A CA 1
ATOM 3143 C C . ALA A 1 405 ? -1.429 21.976 -37.290 1.00 87.94 405 ALA A C 1
ATOM 3145 O O . ALA A 1 405 ? -1.408 23.086 -37.817 1.00 87.94 405 ALA A O 1
ATOM 3146 N N . GLN A 1 406 ? -1.923 21.783 -36.063 1.00 86.00 406 GLN A N 1
ATOM 3147 C CA . GLN A 1 406 ? -2.485 22.854 -35.242 1.00 86.00 406 GLN A CA 1
ATOM 3148 C C . GLN A 1 406 ? -1.426 23.890 -34.837 1.00 86.00 406 GLN A C 1
ATOM 3150 O O . GLN A 1 406 ? -1.658 25.082 -35.008 1.00 86.00 406 GLN A O 1
ATOM 3155 N N . LEU A 1 407 ? -0.248 23.454 -34.379 1.00 83.94 407 LEU A N 1
ATOM 3156 C CA . LEU A 1 407 ? 0.870 24.343 -34.057 1.00 83.94 407 LEU A CA 1
ATOM 3157 C C . LEU A 1 407 ? 1.320 25.140 -35.287 1.00 83.94 407 LEU A C 1
ATOM 3159 O O . LEU A 1 407 ? 1.545 26.342 -35.181 1.00 83.94 407 LEU A O 1
ATOM 3163 N N . ASN A 1 408 ? 1.379 24.515 -36.466 1.00 86.06 408 ASN A N 1
ATOM 3164 C CA . ASN A 1 408 ? 1.683 25.214 -37.716 1.00 86.06 408 ASN A CA 1
ATOM 3165 C C . ASN A 1 408 ? 0.602 26.247 -38.080 1.00 86.06 408 ASN A C 1
ATOM 3167 O O . ASN A 1 408 ? 0.931 27.355 -38.500 1.00 86.06 408 ASN A O 1
ATOM 3171 N N . LEU A 1 409 ? -0.683 25.935 -37.884 1.00 83.88 409 LEU A N 1
ATOM 3172 C CA . LEU A 1 409 ? -1.777 26.893 -38.093 1.00 83.88 409 LEU A CA 1
ATOM 3173 C C . LEU A 1 409 ? -1.736 28.062 -37.096 1.00 83.88 409 LEU A C 1
ATOM 3175 O O . LEU A 1 409 ? -2.006 29.201 -37.485 1.00 83.88 409 LEU A O 1
ATOM 3179 N N . ASP A 1 410 ? -1.380 27.799 -35.838 1.00 78.44 410 ASP A N 1
ATOM 3180 C CA . ASP A 1 410 ? -1.243 28.816 -34.792 1.00 78.44 410 ASP A CA 1
ATOM 3181 C C . ASP A 1 410 ? -0.031 29.728 -35.053 1.00 78.44 410 ASP A C 1
ATOM 3183 O O . ASP A 1 410 ? -0.136 30.950 -34.913 1.00 78.44 410 ASP A O 1
ATOM 3187 N N . LEU A 1 411 ? 1.083 29.169 -35.543 1.00 74.06 411 LEU A N 1
ATOM 3188 C CA . LEU A 1 411 ? 2.260 29.923 -35.995 1.00 74.06 411 LEU A CA 1
ATOM 3189 C C . LEU A 1 411 ? 1.972 30.801 -37.222 1.00 74.06 411 LEU A C 1
ATOM 3191 O O . LEU A 1 411 ? 2.570 31.866 -37.357 1.00 74.06 411 LEU A O 1
ATOM 3195 N N . LEU A 1 412 ? 1.042 30.396 -38.094 1.00 71.00 412 LEU A N 1
ATOM 3196 C CA . LEU A 1 412 ? 0.585 31.189 -39.245 1.00 71.00 412 LEU A CA 1
ATOM 3197 C C . LEU A 1 412 ? -0.476 32.242 -38.874 1.00 71.00 412 LEU A C 1
ATOM 3199 O O . LEU A 1 412 ? -0.736 33.162 -39.651 1.00 71.00 412 LEU A O 1
ATOM 3203 N N . ARG A 1 413 ? -1.079 32.157 -37.679 1.00 61.91 413 ARG A N 1
ATOM 3204 C CA . ARG A 1 413 ? -2.037 33.144 -37.143 1.00 61.91 413 ARG A CA 1
ATOM 3205 C C . ARG A 1 413 ? -1.558 33.818 -35.843 1.00 61.91 413 ARG A C 1
ATOM 3207 O O . ARG A 1 413 ? -2.348 33.928 -34.899 1.00 61.91 413 ARG A O 1
ATOM 3214 N N . PRO A 1 414 ? -0.352 34.417 -35.787 1.00 57.97 414 PRO A N 1
ATOM 3215 C CA . PRO A 1 414 ? 0.164 35.027 -34.558 1.00 57.97 414 PRO A CA 1
ATOM 3216 C C . PRO A 1 414 ? -0.615 36.287 -34.108 1.00 57.97 414 PRO A C 1
ATOM 3218 O O . PRO A 1 414 ? -0.355 36.836 -33.041 1.00 57.97 414 PRO A O 1
ATOM 3221 N N . GLY A 1 415 ? -1.609 36.752 -34.880 1.00 56.75 415 GLY A N 1
ATOM 3222 C CA . GLY A 1 415 ? -2.289 38.038 -34.678 1.00 56.75 415 GLY A CA 1
ATOM 3223 C C . GLY A 1 415 ? -3.643 38.041 -33.950 1.00 56.75 415 GLY A C 1
ATOM 3224 O O . GLY A 1 415 ? -4.126 39.123 -33.629 1.00 56.75 415 GLY A O 1
ATOM 3225 N N . LYS A 1 416 ? -4.296 36.898 -33.670 1.00 52.72 416 LYS A N 1
ATOM 3226 C CA . LYS A 1 416 ? -5.652 36.905 -33.055 1.00 52.72 416 LYS A CA 1
ATOM 3227 C C . LYS A 1 416 ? -5.691 36.643 -31.545 1.00 52.72 416 LYS A C 1
ATOM 3229 O O . LYS A 1 416 ? -6.660 37.032 -30.898 1.00 52.72 416 LYS A O 1
ATOM 3234 N N . ALA A 1 417 ? -4.640 36.073 -30.958 1.00 53.50 417 ALA A N 1
ATOM 3235 C CA . ALA A 1 417 ? -4.570 35.862 -29.507 1.00 53.50 417 ALA A CA 1
ATOM 3236 C C . ALA A 1 417 ? -4.134 37.122 -28.729 1.00 53.50 417 ALA A C 1
ATOM 3238 O O . ALA A 1 417 ? -4.496 37.288 -27.566 1.00 53.50 417 ALA A O 1
ATOM 3239 N N . VAL A 1 418 ? -3.426 38.057 -29.373 1.00 49.06 418 VAL A N 1
ATOM 3240 C CA . VAL A 1 418 ? -2.924 39.286 -28.726 1.00 49.06 418 VAL A CA 1
ATOM 3241 C C . VAL A 1 418 ? -4.024 40.346 -28.530 1.00 49.06 418 VAL A C 1
ATOM 3243 O O . VAL A 1 418 ? -3.929 41.176 -27.626 1.00 49.06 418 VAL A O 1
ATOM 3246 N N . LEU A 1 419 ? -5.126 40.288 -29.287 1.00 48.47 419 LEU A N 1
ATOM 3247 C CA . LEU A 1 419 ? -6.208 41.281 -29.204 1.00 48.47 419 LEU A CA 1
ATOM 3248 C C . LEU A 1 419 ? -7.192 41.071 -28.038 1.00 48.47 419 LEU A C 1
ATOM 3250 O O . LEU A 1 419 ? -7.931 41.993 -27.707 1.00 48.47 419 LEU A O 1
ATOM 3254 N N . LYS A 1 420 ? -7.175 39.925 -27.342 1.00 50.78 420 LYS A N 1
ATOM 3255 C CA . LYS A 1 420 ? -8.043 39.700 -26.165 1.00 50.78 420 LYS A CA 1
ATOM 3256 C C . LYS A 1 420 ? -7.474 40.205 -24.832 1.00 50.78 420 LYS A C 1
ATOM 3258 O O . LYS A 1 420 ? -8.172 40.134 -23.827 1.00 50.78 420 LYS A O 1
ATOM 3263 N N . LYS A 1 421 ? -6.248 40.744 -24.799 1.00 50.66 421 LYS A N 1
ATOM 3264 C CA . LYS A 1 421 ? -5.598 41.203 -23.551 1.00 50.66 421 LYS A CA 1
ATOM 3265 C C . LYS A 1 421 ? -5.246 42.699 -23.519 1.00 50.66 421 LYS A C 1
ATOM 3267 O O . LYS A 1 421 ? -4.507 43.123 -22.639 1.00 50.66 421 LYS A O 1
ATOM 3272 N N . LYS A 1 422 ? -5.761 43.503 -24.460 1.00 45.28 422 LYS A N 1
ATOM 3273 C CA . LYS A 1 422 ? -5.370 44.920 -24.626 1.00 45.28 422 LYS A CA 1
ATOM 3274 C C . LYS A 1 422 ? -6.526 45.927 -24.782 1.00 45.28 422 LYS A C 1
ATOM 3276 O O . LYS A 1 422 ? -6.298 47.023 -25.272 1.00 45.28 422 LYS A O 1
ATOM 3281 N N . GLY A 1 423 ? -7.744 45.581 -24.351 1.00 39.19 423 GLY A N 1
ATOM 3282 C CA . GLY A 1 423 ? -8.947 46.420 -24.516 1.00 39.19 423 GLY A CA 1
ATOM 3283 C C . GLY A 1 423 ? -9.683 46.794 -23.224 1.00 39.19 423 GLY A C 1
ATOM 3284 O O . GLY A 1 423 ? -10.904 46.852 -23.244 1.00 39.19 423 GLY A O 1
ATOM 3285 N N . GLY A 1 424 ? -8.977 46.987 -22.103 1.00 38.88 424 GLY A N 1
ATOM 3286 C CA . GLY A 1 424 ? -9.595 47.207 -20.783 1.00 38.88 424 GLY A CA 1
ATOM 3287 C C . GLY A 1 424 ? -8.988 48.336 -19.946 1.00 38.88 424 GLY A C 1
ATOM 3288 O O . GLY A 1 424 ? -8.959 48.210 -18.731 1.00 38.88 424 GLY A O 1
ATOM 3289 N N . TRP A 1 425 ? -8.485 49.403 -20.575 1.00 40.72 425 TRP A N 1
ATOM 3290 C CA . TRP A 1 425 ? -8.082 50.636 -19.883 1.00 40.72 425 TRP A CA 1
ATOM 3291 C C . TRP A 1 425 ? -8.600 51.852 -20.657 1.00 40.72 425 TRP A C 1
ATOM 3293 O O . TRP A 1 425 ? -7.909 52.376 -21.525 1.00 40.72 425 TRP A O 1
ATOM 3303 N N . LEU A 1 426 ? -9.841 52.243 -20.366 1.00 39.12 426 LEU A N 1
ATOM 3304 C CA . LEU A 1 426 ? -10.444 53.543 -20.678 1.00 39.12 426 LEU A CA 1
ATOM 3305 C C . LEU A 1 426 ? -11.491 53.841 -19.589 1.00 39.12 426 LEU A C 1
ATOM 3307 O O . LEU A 1 426 ? -12.676 53.588 -19.791 1.00 39.12 426 LEU A O 1
ATOM 3311 N N . HIS A 1 427 ? -11.033 54.274 -18.412 1.00 43.09 427 HIS A N 1
ATOM 3312 C CA . HIS A 1 427 ? -11.550 55.434 -17.676 1.00 43.09 427 HIS A CA 1
ATOM 3313 C C . HIS A 1 427 ? -10.694 55.738 -16.450 1.00 43.09 427 HIS A C 1
ATOM 3315 O O . HIS A 1 427 ? -10.232 54.767 -15.809 1.00 43.09 427 HIS A O 1
#

Secondary structure (DSSP, 8-state):
----B--GGGG-----------------SSSSSTTGGG-----------------------------------PPPP--------------------PPP--------------PBPHHHHHHHHHHHHHHHHHSHHHHHHHHHHTTHHHHHHHT--HHHHHHHHHHHHS--S-HHHHHHHHHHHHHHHHHHHHHHHHHHHHHHH-GGGT--HHHHHHHHHHHHHHHH---TT---HHHHHHHHHHHHHHHHHHHHHHHHHHHHHHHHHHHHHHHTHHHHHHHHHHHHHTTTT-HHHHHHHHHHHHHHHHHHHHHHHHHTT---S-----HHHHHS--THHHHHHHHHHHHHHHHHHHS-TT-HHHHHHHHHHHHHHHH-HHHHHHHHHTTHHHHHHHHHHHHHHHHHHHHH-TTSSGGGGS-----

pLDDT: mean 72.19, std 23.09, range [27.2, 96.38]